Protein AF-A0A5P9EYB0-F1 (afdb_monomer)

Secondary structure (DSSP, 8-state):
----SSSSTTEEEE---TT-EEEGGGGS-HHHHT---S-TTTT-EEEEE-SSSEEEEEE-TT--S-EEEEEETTEEEEES-GGGGGGGT--BB-HHHHHHHHHHSS-TTSB-SBTT-EEE-TT-EEEEE-SEEEEE-S-----TT------PPPSS---GGGGHHHHHHHHTS--S-THHHHHHHHHHH--SSEEEEEGGGS----S--HHHHHHH-HHHHHSEETTEEHHHHHHHHHHHHHHHHHTTTT-S-HHHHHIIIIIHHHHHHHHHHHHHHTT-EEEEE---TT--------S--TTSPP-TTHHHHHHHHHHHS-HHIIIII----TT-HHHHHHHHTT-HHHHHHHHHHHHHHHHHHHHS--B-TT----

Sequence (378 aa):
MKQMAYDIPGIKPVSLAVGAELSLLDFYPAEYKNLQSTSKNEYKGIIQRSDRNCFHIRLGESFNLPLYQFLFNEQWFIGAKLPSFLAVGADRVDPHYLIELEYFGFPSDRKCLLEDVRMIFPGDEVSVTAEALIWLDDTLPEQPGLTSSLVKPLSEGETLFNLLPKVATSLFSPFDHVFFAQVFEKVETCQESVCEILRESLPKNFGFDRHRADIFNAAHKSRKVEGIDLKGYIRKIGDQLESSWEASDKVLNRNAYLAERFYHPYVLFQLSILAAEAGKEIRVIDAENGREEETADPVFTMDDNPIVNIYESFQRVFFYGNQWIARIWFFIPPMISAKIIKRQQKYSEGEQHVCIYAVTLDYLLRFYPLKVGNVTGD

Foldseek 3Di:
DDDDQDPQPQKDFDDDDAFDKDWPCVQADPLSVPPDDDDPPQQTWMWHHNDQFKIKTFAHQPNQQKKKWAADPLEIEIERDPQLCVSVVQQAFDVQQVLCCQAFVFDPFQDARTPRMGIDFHRDMDMDGGNTYMYGGPDDPPPVPVPPVPPPPPPDDPDLLVCLQVLLNLLVHFFLDSLSSVLLVQLQPDPDQEAEDEPVSQDPDGGHPPV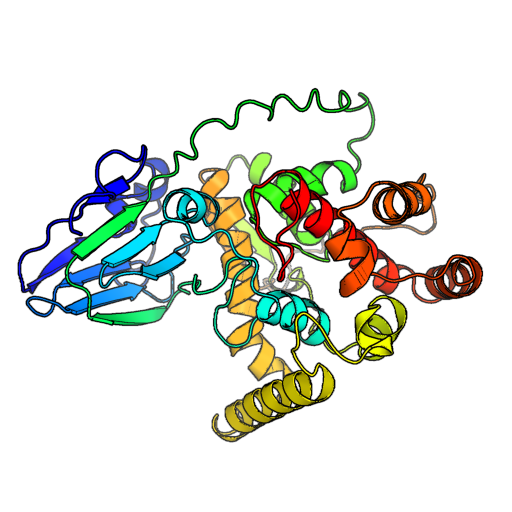LQCQWFLCVVVCDFLNDNSVVSVVVSVVVLVVVCVVPVVPDPSSVCCCVPINVRRSSSSSSSSSSVSSHHYDHDHDDPDPDDPPPDPPDDPPDDPPPPLPVLVVCCQVPFDVSCCNGGGDDDPPCVVVLVVCCVVPVSSSSSVSSSSNSVRSSPPVGSHDYHPPPDD

Structure (mmCIF, N/CA/C/O backbone):
data_AF-A0A5P9EYB0-F1
#
_entry.id   AF-A0A5P9EYB0-F1
#
loop_
_atom_site.group_PDB
_atom_site.id
_atom_site.type_symbol
_atom_site.label_atom_id
_atom_site.label_alt_id
_atom_site.label_comp_id
_atom_site.label_asym_id
_atom_site.label_entity_id
_atom_site.label_seq_id
_atom_site.pdbx_PDB_ins_code
_atom_site.Cartn_x
_atom_site.Cartn_y
_atom_site.Cartn_z
_atom_site.occupancy
_atom_site.B_iso_or_equiv
_atom_site.auth_seq_id
_atom_site.auth_comp_id
_atom_site.auth_asym_id
_atom_site.auth_atom_id
_atom_site.pdbx_PDB_model_num
ATOM 1 N N . MET A 1 1 ? -20.080 -25.329 8.536 1.00 33.03 1 MET A N 1
ATOM 2 C CA . MET A 1 1 ? -18.852 -25.113 9.328 1.00 33.03 1 MET A CA 1
ATOM 3 C C . MET A 1 1 ? -18.882 -23.680 9.842 1.00 33.03 1 MET A C 1
ATOM 5 O O . MET A 1 1 ? -18.656 -22.776 9.058 1.00 33.03 1 MET A O 1
ATOM 9 N N . LYS A 1 2 ? -19.268 -23.461 11.106 1.00 39.19 2 LYS A N 1
ATOM 10 C CA . LYS A 1 2 ? -19.278 -22.150 11.780 1.00 39.19 2 LYS A CA 1
ATOM 11 C C . LYS A 1 2 ? -18.531 -22.321 13.103 1.00 39.19 2 LYS A C 1
ATOM 13 O O . LYS A 1 2 ? -19.080 -22.966 13.982 1.00 39.19 2 LYS A O 1
ATOM 18 N N . GLN A 1 3 ? -17.299 -21.815 13.166 1.00 37.84 3 GLN A N 1
ATOM 19 C CA . GLN A 1 3 ? -16.462 -21.495 14.342 1.00 37.84 3 GLN A CA 1
ATOM 20 C C . GLN A 1 3 ? -14.996 -21.717 13.963 1.00 37.84 3 GLN A C 1
ATOM 22 O O . GLN A 1 3 ? -14.509 -22.840 14.003 1.00 37.84 3 GLN A O 1
ATOM 27 N N . MET A 1 4 ? -14.299 -20.651 13.566 1.00 38.72 4 MET A N 1
ATOM 28 C CA . MET A 1 4 ? -12.830 -20.669 13.527 1.00 38.72 4 MET A CA 1
ATOM 29 C C . MET A 1 4 ? -12.170 -19.295 13.741 1.00 38.72 4 MET A C 1
ATOM 31 O O . MET A 1 4 ? -10.952 -19.223 13.765 1.00 38.72 4 MET A O 1
ATOM 35 N N . ALA A 1 5 ? -12.934 -18.212 13.937 1.00 43.88 5 ALA A N 1
ATOM 36 C CA . ALA A 1 5 ? -12.378 -16.854 13.965 1.00 43.88 5 ALA A CA 1
ATOM 37 C C . ALA A 1 5 ? -12.121 -16.270 15.372 1.00 43.88 5 ALA A C 1
ATOM 39 O O . ALA A 1 5 ? -11.563 -15.185 15.463 1.00 43.88 5 ALA A O 1
ATOM 40 N N . TYR A 1 6 ? -12.532 -16.932 16.463 1.00 47.50 6 TYR A N 1
ATOM 41 C CA . TYR A 1 6 ? -12.550 -16.294 17.795 1.00 47.50 6 TYR A CA 1
ATOM 42 C C . TYR A 1 6 ? -11.339 -16.580 18.695 1.00 47.50 6 TYR A C 1
ATOM 44 O O . TYR A 1 6 ? -11.192 -15.893 19.698 1.00 47.50 6 TYR A O 1
ATOM 52 N N . ASP A 1 7 ? -10.459 -17.519 18.332 1.00 52.75 7 ASP A N 1
ATOM 53 C CA . ASP A 1 7 ? -9.290 -17.883 19.158 1.00 52.75 7 ASP A CA 1
ATOM 54 C C . ASP A 1 7 ? -7.953 -17.383 18.580 1.00 52.75 7 ASP A C 1
ATOM 56 O O . ASP A 1 7 ? -6.881 -17.779 19.036 1.00 52.75 7 ASP A O 1
ATOM 60 N N . ILE A 1 8 ? -7.993 -16.516 17.567 1.00 61.78 8 ILE A N 1
ATOM 61 C CA . ILE A 1 8 ? -6.788 -15.935 16.970 1.00 61.78 8 ILE A CA 1
ATOM 62 C C . ILE A 1 8 ? -6.431 -14.664 17.764 1.00 61.78 8 ILE A C 1
ATOM 64 O O . ILE A 1 8 ? -7.262 -13.751 17.843 1.00 61.78 8 ILE A O 1
ATOM 68 N N . PRO A 1 9 ? -5.227 -14.577 18.366 1.00 60.91 9 PRO A N 1
ATOM 69 C CA . PRO A 1 9 ? -4.777 -13.373 19.059 1.00 60.91 9 PRO A CA 1
ATOM 70 C C . PRO A 1 9 ? -4.896 -12.137 18.160 1.00 60.91 9 PRO A C 1
ATOM 72 O O . PRO A 1 9 ? -4.503 -12.179 16.998 1.00 60.91 9 PRO A O 1
ATOM 75 N N . GLY A 1 10 ? -5.447 -11.047 18.696 1.00 69.19 10 GLY A N 1
ATOM 76 C CA . GLY A 1 10 ? -5.602 -9.786 17.963 1.00 69.19 10 GLY A CA 1
ATOM 77 C C . GLY A 1 10 ? -6.878 -9.641 17.152 1.00 69.19 10 GLY A C 1
ATOM 78 O O . GLY A 1 10 ? -7.044 -8.634 16.476 1.00 69.19 10 GLY A O 1
ATOM 79 N N . ILE A 1 11 ? -7.800 -10.601 17.209 1.00 80.50 11 ILE A N 1
ATOM 80 C CA . ILE A 1 11 ? -9.108 -10.466 16.567 1.00 80.50 11 ILE A CA 1
ATOM 81 C C . ILE A 1 11 ? -10.141 -9.984 17.587 1.00 80.50 11 ILE A C 1
ATOM 83 O O . ILE A 1 11 ? -10.461 -10.684 18.549 1.00 80.50 11 ILE A O 1
ATOM 87 N N . LYS A 1 12 ? -10.712 -8.797 17.359 1.00 83.56 12 LYS A N 1
ATOM 88 C CA . LYS A 1 12 ? -11.765 -8.211 18.196 1.00 83.56 12 LYS A CA 1
ATOM 89 C C . LYS A 1 12 ? -13.074 -8.075 17.414 1.00 83.56 12 LYS A C 1
ATOM 91 O O . LYS A 1 12 ? -13.163 -7.245 16.510 1.00 83.56 12 LYS A O 1
ATOM 96 N N . PRO A 1 13 ? -14.135 -8.831 17.749 1.00 84.06 13 PRO A N 1
ATOM 97 C CA . PRO A 1 13 ? -15.440 -8.603 17.142 1.00 84.06 13 PRO A CA 1
ATOM 98 C C . PRO A 1 13 ? -16.006 -7.248 17.582 1.00 84.06 13 PRO A C 1
ATOM 100 O O . PRO A 1 13 ? -16.013 -6.922 18.770 1.00 84.06 13 PRO A O 1
ATOM 103 N N . VAL A 1 14 ? -16.538 -6.478 16.634 1.00 84.56 14 VAL A N 1
ATOM 104 C CA . VAL A 1 14 ? -17.161 -5.179 16.902 1.00 84.56 14 VAL A CA 1
ATOM 105 C C . VAL A 1 14 ? -18.676 -5.326 16.801 1.00 84.56 14 VAL A C 1
ATOM 107 O O . VAL A 1 14 ? -19.232 -5.616 15.742 1.00 84.56 14 VAL A O 1
ATOM 110 N N . SER A 1 15 ? -19.366 -5.126 17.923 1.00 85.38 15 SER A N 1
ATOM 111 C CA . SER A 1 15 ? -20.829 -5.185 17.980 1.00 85.38 15 SER A CA 1
ATOM 112 C C . SER A 1 15 ? -21.429 -3.786 17.872 1.00 85.38 15 SER A C 1
ATOM 114 O O . SER A 1 15 ? -21.279 -2.978 18.783 1.00 85.38 15 SER A O 1
ATOM 116 N N . LEU A 1 16 ? -22.149 -3.517 16.781 1.00 87.12 16 LEU A N 1
ATOM 117 C CA . LEU A 1 16 ? -22.883 -2.264 16.568 1.00 87.12 16 LEU A CA 1
ATOM 118 C C . LEU A 1 16 ? -24.372 -2.540 16.390 1.00 87.12 16 LEU A C 1
ATOM 120 O O . LEU A 1 16 ? -24.749 -3.434 15.635 1.00 87.12 16 LEU A O 1
ATOM 124 N N . ALA A 1 17 ? -25.232 -1.779 17.065 1.00 88.88 17 ALA A N 1
ATOM 125 C CA . ALA A 1 17 ? -26.666 -1.799 16.786 1.00 88.88 17 ALA A CA 1
ATOM 126 C C . ALA A 1 17 ? -26.960 -1.133 15.429 1.00 88.88 17 ALA A C 1
ATOM 128 O O . ALA A 1 17 ? -26.170 -0.326 14.944 1.00 88.88 17 ALA A O 1
ATOM 129 N N . VAL A 1 18 ? -28.101 -1.454 14.813 1.00 90.94 18 VAL A N 1
ATOM 130 C CA . VAL A 1 18 ? -28.545 -0.765 13.589 1.00 90.94 18 VAL A CA 1
ATOM 131 C C . VAL A 1 18 ? -28.729 0.725 13.887 1.00 90.94 18 VAL A C 1
ATOM 133 O O . VAL A 1 18 ? -29.397 1.085 14.855 1.00 90.94 18 VAL A O 1
ATOM 136 N N . GLY A 1 19 ? -28.115 1.576 13.070 1.00 88.44 19 GLY A N 1
ATOM 137 C CA . GLY A 1 19 ? -28.063 3.026 13.238 1.00 88.44 19 GLY A CA 1
ATOM 138 C C . GLY A 1 19 ? -26.941 3.533 14.152 1.00 88.44 19 GLY A C 1
ATOM 139 O O . GLY A 1 19 ? -26.746 4.743 14.217 1.00 88.44 19 GLY A O 1
ATOM 140 N N . ALA A 1 20 ? -26.195 2.656 14.836 1.00 89.94 20 ALA A N 1
ATOM 141 C CA . ALA A 1 20 ? -25.091 3.070 15.703 1.00 89.94 20 ALA A CA 1
ATOM 142 C C . ALA A 1 20 ? -23.845 3.470 14.895 1.00 89.94 20 ALA A C 1
ATOM 144 O O . ALA A 1 20 ? -23.541 2.862 13.864 1.00 89.94 20 ALA A O 1
ATOM 145 N N . GLU A 1 21 ? -23.116 4.464 15.408 1.00 91.69 21 GLU A N 1
ATOM 146 C CA . GLU A 1 21 ? -21.818 4.916 14.900 1.00 91.69 21 GLU A CA 1
ATOM 147 C C . GLU A 1 21 ? -20.705 4.608 15.912 1.00 91.69 21 GLU A C 1
ATOM 149 O O . GLU A 1 21 ? -20.927 4.639 17.124 1.00 91.69 21 GLU A O 1
ATOM 154 N N . LEU A 1 22 ? -19.502 4.355 15.403 1.00 89.38 22 LEU A N 1
ATOM 155 C CA . LEU A 1 22 ? -18.276 4.152 16.165 1.00 89.38 22 LEU A CA 1
ATOM 156 C C . LEU A 1 22 ? -17.163 5.026 15.595 1.00 89.38 22 LEU A C 1
ATOM 158 O O . LEU A 1 22 ? -16.981 5.077 14.378 1.00 89.38 22 LEU A O 1
ATOM 162 N N . SER A 1 23 ? -16.421 5.707 16.467 1.00 89.00 23 SER A N 1
ATOM 163 C CA . SER A 1 23 ? -15.272 6.516 16.062 1.00 89.00 23 SER A CA 1
ATOM 164 C C . SER A 1 23 ? -14.074 5.619 15.771 1.00 89.00 23 SER A C 1
ATOM 166 O O . SER A 1 23 ? -13.709 4.776 16.588 1.00 89.00 23 SER A O 1
ATOM 168 N N . LEU A 1 24 ? -13.416 5.831 14.632 1.00 87.44 24 LEU A N 1
ATOM 169 C CA . LEU A 1 24 ? -12.188 5.110 14.300 1.00 87.44 24 LEU A CA 1
ATOM 170 C C . LEU A 1 24 ? -11.024 5.490 15.223 1.00 87.44 24 LEU A C 1
ATOM 172 O O . LEU A 1 24 ? -10.181 4.646 15.501 1.00 87.44 24 LEU A O 1
ATOM 176 N N . LEU A 1 25 ? -11.008 6.714 15.768 1.00 82.81 25 LEU A N 1
ATOM 177 C CA . LEU A 1 25 ? -9.970 7.169 16.706 1.00 82.81 25 LEU A CA 1
ATOM 178 C C . LEU A 1 25 ? -9.954 6.378 18.022 1.00 82.81 25 LEU A C 1
ATOM 18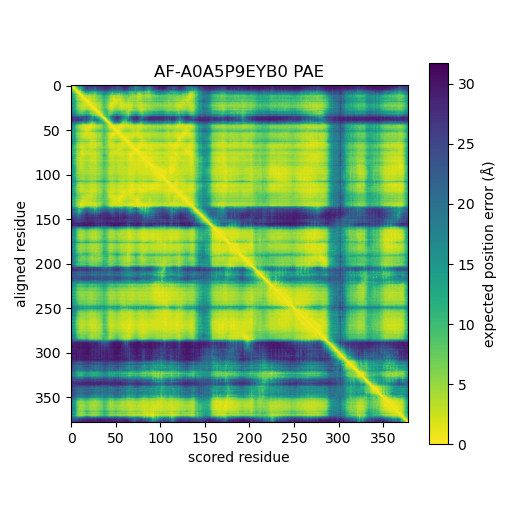0 O O . LEU A 1 25 ? -8.953 6.397 18.737 1.00 82.81 25 LEU A O 1
ATOM 184 N N . ASP A 1 26 ? -11.036 5.671 18.354 1.00 81.56 26 ASP A N 1
ATOM 185 C CA . ASP A 1 26 ? -11.090 4.858 19.570 1.00 81.56 26 ASP A CA 1
ATOM 186 C C . ASP A 1 26 ? -10.168 3.636 19.504 1.00 81.56 26 ASP A C 1
ATOM 188 O O . ASP A 1 26 ? -9.777 3.122 20.554 1.00 81.56 26 ASP A O 1
ATOM 192 N N . PHE A 1 27 ? -9.776 3.229 18.294 1.00 78.88 27 PHE A N 1
ATOM 193 C CA . PHE A 1 27 ? -8.911 2.082 18.040 1.00 78.88 27 PHE A CA 1
ATOM 194 C C . PHE A 1 27 ? -7.417 2.416 17.940 1.00 78.88 27 PHE A C 1
ATOM 196 O O . PHE A 1 27 ? -6.605 1.499 17.851 1.00 78.88 27 PHE A O 1
ATOM 203 N N . TYR A 1 28 ? -7.046 3.698 17.977 1.00 78.88 28 TYR A N 1
ATOM 204 C CA . TYR A 1 28 ? -5.650 4.139 17.899 1.00 78.88 28 TYR A CA 1
ATOM 205 C C . TYR A 1 28 ? -5.094 4.544 19.278 1.00 78.88 28 TYR A C 1
ATOM 207 O O . TYR A 1 28 ? -5.871 4.888 20.184 1.00 78.88 28 TYR A O 1
ATOM 215 N N . PRO A 1 29 ? -3.755 4.506 19.468 1.00 74.81 29 PRO A N 1
ATOM 216 C CA . PRO A 1 29 ? -3.103 4.912 20.713 1.00 74.81 29 PRO A CA 1
ATOM 217 C C . PRO A 1 29 ? -3.508 6.309 21.204 1.00 74.81 29 PRO A C 1
ATOM 219 O O . PRO A 1 29 ? -3.896 7.186 20.433 1.00 74.81 29 PRO A O 1
ATOM 222 N N . ALA A 1 30 ? -3.406 6.532 22.519 1.00 68.44 30 ALA A N 1
ATOM 223 C CA . ALA A 1 30 ? -3.871 7.765 23.164 1.00 68.44 30 ALA A CA 1
ATOM 224 C C . ALA A 1 30 ? -3.171 9.037 22.650 1.00 68.44 30 ALA A C 1
ATOM 226 O O . ALA A 1 30 ? -3.783 10.102 22.643 1.00 68.44 30 ALA A O 1
ATOM 227 N N . GLU A 1 31 ? -1.926 8.931 22.189 1.00 68.69 31 GLU A N 1
ATOM 228 C CA . GLU A 1 31 ? -1.176 10.042 21.587 1.00 68.69 31 GLU A CA 1
ATOM 229 C C . GLU A 1 31 ? -1.860 10.611 20.333 1.00 68.69 31 GLU A C 1
ATOM 231 O O . GLU A 1 31 ? -1.919 11.830 20.175 1.00 68.69 31 GLU A O 1
ATOM 236 N N . TYR A 1 32 ? -2.531 9.770 19.538 1.00 69.88 32 TYR A N 1
ATOM 237 C CA . TYR A 1 32 ? -3.322 10.200 18.379 1.00 69.88 32 TYR A CA 1
ATOM 238 C C . TYR A 1 32 ? -4.646 10.864 18.761 1.00 69.88 32 TYR A C 1
ATOM 240 O O . TYR A 1 32 ? -5.194 11.657 17.996 1.00 69.88 32 TYR A O 1
ATOM 248 N N . LYS A 1 33 ? -5.165 10.597 19.967 1.00 62.53 33 LYS A N 1
ATOM 249 C CA . LYS A 1 33 ? -6.403 11.228 20.458 1.00 62.53 33 LYS A CA 1
ATOM 250 C C . LYS A 1 33 ? -6.207 12.717 20.759 1.00 62.53 33 LYS A C 1
ATOM 252 O O . LYS A 1 33 ? -7.184 13.464 20.773 1.00 62.53 33 LYS A O 1
ATOM 257 N N . ASN A 1 34 ? -4.956 13.140 20.958 1.00 56.78 34 ASN A N 1
ATOM 258 C CA . ASN A 1 34 ? -4.579 14.517 21.269 1.00 56.78 34 ASN A CA 1
ATOM 259 C C . ASN A 1 34 ? -4.288 15.381 20.030 1.00 56.78 34 ASN A C 1
ATOM 261 O O . ASN A 1 34 ? -4.082 16.580 20.192 1.00 56.78 34 ASN A O 1
ATOM 265 N N . LEU A 1 35 ? -4.334 14.832 18.807 1.00 58.97 35 LEU A N 1
ATOM 266 C CA . LEU A 1 35 ? -4.114 15.566 17.542 1.00 58.97 35 LEU A CA 1
ATOM 267 C C . LEU A 1 35 ? -5.218 16.599 17.204 1.00 58.97 35 LEU A C 1
ATOM 269 O O . LEU A 1 35 ? -5.353 17.059 16.074 1.00 58.97 35 LEU A O 1
ATOM 273 N N . GLN A 1 36 ? -6.039 17.003 18.176 1.00 50.28 36 GLN A N 1
ATOM 274 C CA . GLN A 1 36 ? -7.137 17.941 17.964 1.00 50.28 36 GLN A CA 1
ATOM 275 C C . GLN A 1 36 ? -6.671 19.401 18.001 1.00 50.28 36 GLN A C 1
ATOM 277 O O . GLN A 1 36 ? -6.574 19.987 19.079 1.00 50.28 36 GLN A O 1
ATOM 282 N N . SER A 1 37 ? -6.524 20.039 16.835 1.00 44.66 37 SER A N 1
ATOM 283 C CA . SER A 1 37 ? -6.765 21.491 16.705 1.00 44.66 37 SER A CA 1
ATOM 284 C C . SER A 1 37 ? -7.040 22.004 15.279 1.00 44.66 37 SER A C 1
ATOM 286 O O . SER A 1 37 ? -6.766 23.161 14.982 1.00 44.66 37 SER A O 1
ATOM 288 N N . THR A 1 38 ? -7.659 21.218 14.397 1.00 41.94 38 THR A N 1
ATOM 289 C CA . THR A 1 38 ? -8.238 21.741 13.138 1.00 41.94 38 THR A CA 1
ATOM 290 C C . THR A 1 38 ? -9.636 21.152 12.888 1.00 41.94 38 THR A C 1
ATOM 292 O O . THR A 1 38 ? -10.014 20.153 13.494 1.00 41.94 38 THR A O 1
ATOM 295 N N . SER A 1 39 ? -10.475 21.882 12.148 1.00 41.09 39 SER A N 1
ATOM 296 C CA . SER A 1 39 ? -11.947 21.794 12.029 1.00 41.09 39 SER A CA 1
ATOM 297 C C . SER A 1 39 ? -12.593 20.416 12.280 1.00 41.09 39 SER A C 1
ATOM 299 O O . SER A 1 39 ? -12.410 19.455 11.541 1.00 41.09 39 SER A O 1
ATOM 301 N N . LYS A 1 40 ? -13.479 20.367 13.288 1.00 49.00 40 LYS A N 1
ATOM 302 C CA . LYS A 1 40 ? -14.151 19.189 13.887 1.00 49.00 40 LYS A CA 1
ATOM 303 C C . LYS A 1 40 ? -14.938 18.226 12.967 1.00 49.00 40 LYS A C 1
ATOM 305 O O . LYS A 1 40 ? -15.477 17.254 13.490 1.00 49.00 40 LYS A O 1
ATOM 310 N N . ASN A 1 41 ? -15.011 18.437 11.653 1.00 50.66 41 ASN A N 1
ATOM 311 C CA . ASN A 1 41 ? -15.722 17.531 10.735 1.00 50.66 41 ASN A CA 1
ATOM 312 C C . ASN A 1 41 ? -14.805 16.815 9.729 1.00 50.66 41 ASN A C 1
ATOM 314 O O . ASN A 1 41 ? -15.139 15.710 9.313 1.00 50.66 41 ASN A O 1
ATOM 318 N N . GLU A 1 42 ? -13.651 17.385 9.377 1.00 55.22 42 GLU A N 1
ATOM 319 C CA . GLU A 1 42 ? -12.789 16.869 8.296 1.00 55.22 42 GLU A CA 1
ATOM 320 C C . GLU A 1 42 ? -11.825 15.772 8.773 1.00 55.22 42 GLU A C 1
ATOM 322 O O . GLU A 1 42 ? -11.380 14.950 7.980 1.00 55.22 42 GLU A O 1
ATOM 327 N N . TYR A 1 43 ? -11.574 15.686 10.082 1.00 61.78 43 TYR A N 1
ATOM 328 C CA . TYR A 1 43 ? -10.779 14.623 10.714 1.00 61.78 43 TYR A CA 1
ATOM 329 C C . TYR A 1 43 ? -11.618 13.434 11.219 1.00 61.78 43 TYR A C 1
ATOM 331 O O . TYR A 1 43 ? -11.109 12.545 11.906 1.00 61.78 43 TYR A O 1
ATOM 339 N N . LYS A 1 44 ? -12.930 13.416 10.947 1.00 77.25 44 LYS A N 1
ATOM 340 C CA . LYS A 1 44 ? -13.829 12.391 11.489 1.00 77.25 44 LYS A CA 1
ATOM 341 C C . LYS A 1 44 ? -13.725 11.109 10.657 1.00 77.25 44 LYS A C 1
ATOM 343 O O . LYS A 1 44 ? -14.128 11.088 9.501 1.00 77.25 44 LYS A O 1
ATOM 348 N N . GLY A 1 45 ? -13.238 10.029 11.262 1.00 86.44 45 GLY A N 1
ATOM 349 C CA . GLY A 1 45 ? -13.379 8.671 10.736 1.00 86.44 45 GLY A CA 1
ATOM 350 C C . GLY A 1 45 ? -14.455 7.919 11.517 1.00 86.44 45 GLY A C 1
ATOM 351 O O . GLY A 1 45 ? -14.346 7.812 12.740 1.00 86.44 45 GLY A O 1
ATOM 352 N N . ILE A 1 46 ? -15.490 7.411 10.846 1.00 92.00 46 ILE A N 1
ATOM 353 C CA . ILE A 1 46 ? -16.565 6.643 11.494 1.00 92.00 46 ILE A CA 1
ATOM 354 C C . ILE A 1 46 ? -16.873 5.332 10.794 1.00 92.00 46 ILE A C 1
ATOM 356 O O . ILE A 1 46 ? -16.820 5.241 9.569 1.00 92.00 46 ILE A O 1
ATOM 360 N N . ILE A 1 47 ? -17.299 4.358 11.597 1.00 92.06 47 ILE A N 1
ATOM 361 C CA . ILE A 1 47 ? -17.990 3.157 11.142 1.00 92.06 47 ILE A CA 1
ATOM 362 C C . ILE A 1 47 ? -19.451 3.247 11.576 1.00 92.06 47 ILE A C 1
ATOM 364 O O . ILE A 1 47 ? -19.734 3.492 12.746 1.00 92.06 47 ILE A O 1
ATOM 368 N N . GLN A 1 48 ? -20.383 3.018 10.659 1.00 93.50 48 GLN A N 1
ATOM 369 C CA . GLN A 1 48 ? -21.815 2.984 10.934 1.00 93.50 48 GLN A CA 1
ATOM 370 C C . GLN A 1 48 ? -22.420 1.670 10.451 1.00 93.50 48 GLN A C 1
ATOM 372 O O . GLN A 1 48 ? -22.111 1.209 9.357 1.00 93.50 48 GLN A O 1
ATOM 377 N N . ARG A 1 49 ? -23.339 1.092 11.225 1.00 93.88 49 ARG A N 1
ATOM 378 C CA . ARG A 1 49 ? -24.168 -0.030 10.767 1.00 93.88 49 ARG A CA 1
ATOM 379 C C . ARG A 1 49 ? -25.504 0.505 10.255 1.00 93.88 49 ARG A C 1
ATOM 381 O O . ARG A 1 49 ? -26.310 0.971 11.057 1.00 93.88 49 ARG A O 1
ATOM 388 N N . SER A 1 50 ? -25.744 0.476 8.946 1.00 91.25 50 SER A N 1
ATOM 389 C CA . SER A 1 50 ? -26.975 1.030 8.354 1.00 91.25 50 SER A CA 1
ATOM 390 C C . SER A 1 50 ? -28.163 0.080 8.481 1.00 91.25 50 SER A C 1
ATOM 392 O O . SER A 1 50 ? -29.279 0.525 8.741 1.00 91.25 50 SER A O 1
ATOM 394 N N . ASP A 1 51 ? -27.923 -1.227 8.371 1.00 92.00 51 ASP A N 1
ATOM 395 C CA . ASP A 1 51 ? -28.935 -2.266 8.543 1.00 92.00 51 ASP A CA 1
ATOM 396 C C . ASP A 1 51 ? -28.364 -3.530 9.220 1.00 92.00 51 ASP A C 1
ATOM 398 O O . ASP A 1 51 ? -27.310 -3.509 9.857 1.00 92.00 51 ASP A O 1
ATOM 402 N N . ARG A 1 52 ? -29.084 -4.656 9.158 1.00 88.56 52 ARG A N 1
ATOM 403 C CA . ARG A 1 52 ? -28.630 -5.900 9.794 1.00 88.56 52 ARG A CA 1
ATOM 404 C C . ARG A 1 52 ? -27.330 -6.437 9.204 1.00 88.56 52 ARG A C 1
ATOM 406 O O . ARG A 1 52 ? -26.583 -7.040 9.956 1.00 88.56 52 ARG A O 1
ATOM 413 N N . ASN A 1 53 ? -27.042 -6.217 7.935 1.00 90.75 53 ASN A N 1
ATOM 414 C CA . ASN A 1 53 ? -25.895 -6.811 7.264 1.00 90.75 53 ASN A CA 1
ATOM 415 C C . ASN A 1 53 ? -25.062 -5.772 6.510 1.00 90.75 53 ASN A C 1
ATOM 417 O O . ASN A 1 53 ? -24.239 -6.160 5.700 1.00 90.75 53 ASN A O 1
ATOM 421 N N . CYS A 1 54 ? -25.275 -4.474 6.702 1.00 94.62 54 CYS A N 1
ATOM 422 C CA . CYS A 1 54 ? -24.554 -3.443 5.971 1.00 94.62 54 CYS A CA 1
ATOM 423 C C . CYS A 1 54 ? -23.823 -2.501 6.922 1.00 94.62 54 CYS A C 1
ATOM 425 O O . CYS A 1 54 ? -24.404 -1.941 7.862 1.00 94.62 54 CYS A O 1
ATOM 427 N N . PHE A 1 55 ? -22.534 -2.325 6.651 1.00 95.12 55 PHE A N 1
ATOM 428 C CA . PHE A 1 55 ? -21.676 -1.390 7.353 1.00 95.12 55 PHE A CA 1
ATOM 429 C C . PHE A 1 55 ? -21.109 -0.356 6.382 1.00 95.12 55 PHE A C 1
ATOM 431 O O . PHE A 1 55 ? -20.885 -0.633 5.205 1.00 95.12 55 PHE A O 1
ATOM 438 N N . HIS A 1 56 ? -20.880 0.844 6.903 1.00 94.94 56 HIS A N 1
ATOM 439 C CA . HIS A 1 56 ? -20.328 1.981 6.187 1.00 94.94 56 HIS A CA 1
ATOM 440 C C . HIS A 1 56 ? -19.109 2.504 6.938 1.00 94.94 56 HIS A C 1
ATOM 442 O O . HIS A 1 56 ? -19.213 2.779 8.131 1.00 94.94 56 HIS A O 1
ATOM 448 N N . ILE A 1 57 ? -17.985 2.685 6.251 1.00 94.06 57 ILE A N 1
ATOM 449 C CA . ILE A 1 57 ? -16.869 3.514 6.713 1.00 94.06 57 ILE A CA 1
ATOM 450 C C . ILE A 1 57 ? -16.964 4.848 5.990 1.00 94.06 57 ILE A C 1
ATOM 452 O O . ILE A 1 57 ? -17.103 4.872 4.770 1.00 94.06 57 ILE A O 1
ATOM 456 N N . ARG A 1 58 ? -16.861 5.946 6.736 1.00 93.56 58 ARG A N 1
ATOM 457 C CA . ARG A 1 58 ? -16.710 7.297 6.188 1.00 93.56 58 ARG A CA 1
ATOM 458 C C . ARG A 1 58 ? -15.468 7.927 6.799 1.00 93.56 58 ARG A C 1
ATOM 460 O O . ARG A 1 58 ? -15.421 8.105 8.019 1.00 93.56 58 ARG A O 1
ATOM 467 N N . LEU A 1 59 ? -14.478 8.230 5.966 1.00 91.38 59 LEU A N 1
ATOM 468 C CA . LEU A 1 59 ? -13.273 8.954 6.357 1.00 91.38 59 LEU A CA 1
ATOM 469 C C . LEU A 1 59 ? -13.393 10.404 5.903 1.00 91.38 59 LEU A C 1
ATOM 471 O O . LEU A 1 59 ? -13.671 10.671 4.739 1.00 91.38 59 LEU A O 1
ATOM 475 N N . GLY A 1 60 ? -13.179 11.346 6.814 1.00 87.31 60 GLY A N 1
ATOM 476 C CA . GLY A 1 60 ? -13.042 12.750 6.447 1.00 87.31 60 GLY A CA 1
ATOM 477 C C . GLY A 1 60 ? -11.790 12.994 5.595 1.00 87.31 60 GLY A C 1
ATOM 478 O O . GLY A 1 60 ? -10.850 12.196 5.605 1.00 87.31 60 GLY A O 1
ATOM 479 N N . GLU A 1 61 ? -11.778 14.092 4.841 1.00 84.94 61 GLU A N 1
ATOM 480 C CA . GLU A 1 61 ? -10.696 14.432 3.902 1.00 84.94 61 GLU A CA 1
ATOM 481 C C . GLU A 1 61 ? -9.337 14.647 4.584 1.00 84.94 61 GLU A C 1
ATOM 483 O O . GLU A 1 61 ? -8.297 14.472 3.957 1.00 84.94 61 GLU A O 1
ATOM 488 N N . SER A 1 62 ? -9.329 14.986 5.875 1.00 80.38 62 SER A N 1
ATOM 489 C CA . SER A 1 62 ? -8.109 15.185 6.663 1.00 80.38 62 SER A CA 1
ATOM 490 C C . SER A 1 62 ? -7.741 13.978 7.530 1.00 80.38 62 SER A C 1
ATOM 492 O O . SER A 1 62 ? -6.777 14.050 8.285 1.00 80.38 62 SER A O 1
ATOM 494 N N . PHE A 1 63 ? -8.491 12.872 7.465 1.00 83.12 63 PHE A N 1
ATOM 495 C CA . PHE A 1 63 ? -8.195 11.678 8.257 1.00 83.12 63 PHE A CA 1
ATOM 496 C C . PHE A 1 63 ? -6.866 11.056 7.816 1.00 83.12 63 PHE A C 1
ATOM 498 O O . PHE A 1 63 ? -6.778 10.510 6.728 1.00 83.12 63 PHE A O 1
ATOM 505 N N . ASN A 1 64 ? -5.837 11.103 8.657 1.00 81.75 64 ASN A N 1
ATOM 506 C CA . ASN A 1 64 ? -4.458 10.791 8.266 1.00 81.75 64 ASN A CA 1
ATOM 507 C C . ASN A 1 64 ? -3.906 9.483 8.858 1.00 81.75 64 ASN A C 1
ATOM 509 O O . ASN A 1 64 ? -2.693 9.277 8.829 1.00 81.75 64 ASN A O 1
ATOM 513 N N . LEU A 1 65 ? -4.760 8.614 9.404 1.00 88.38 65 LEU A N 1
ATOM 514 C CA . LEU A 1 65 ? -4.348 7.326 9.965 1.00 88.38 65 LEU A CA 1
ATOM 515 C C . LEU A 1 65 ? -4.564 6.202 8.942 1.00 88.38 65 LEU A C 1
ATOM 517 O O . LEU A 1 65 ? -5.595 6.191 8.262 1.00 88.38 65 LEU A O 1
ATOM 521 N N . PRO A 1 66 ? -3.620 5.256 8.806 1.00 92.19 66 PRO A N 1
ATOM 522 C CA . PRO A 1 66 ? -3.714 4.208 7.798 1.00 92.19 66 PRO A CA 1
ATOM 523 C C . PRO A 1 66 ? -4.835 3.228 8.140 1.00 92.19 66 PRO A C 1
ATOM 525 O O . PRO A 1 66 ? -4.903 2.719 9.252 1.00 92.19 66 PRO A O 1
ATOM 528 N N . LEU A 1 67 ? -5.699 2.920 7.175 1.00 94.31 67 LEU A N 1
ATOM 529 C CA . LEU A 1 67 ? -6.781 1.958 7.355 1.00 94.31 67 LEU A CA 1
ATOM 530 C C . LEU A 1 67 ? -6.865 1.017 6.158 1.00 94.31 67 LEU A C 1
ATOM 532 O O . LEU A 1 67 ? -6.824 1.442 5.003 1.00 94.31 67 LEU A O 1
ATOM 536 N N . TYR A 1 68 ? -7.025 -0.267 6.452 1.00 95.88 68 TYR A N 1
ATOM 537 C CA . TYR A 1 68 ? -7.192 -1.320 5.465 1.00 95.88 68 TYR A CA 1
ATOM 538 C C . TYR A 1 68 ? -8.487 -2.079 5.706 1.00 95.88 68 TYR A C 1
ATOM 540 O O . TYR A 1 68 ? -8.991 -2.140 6.831 1.00 95.88 68 TYR A O 1
ATOM 548 N N . GLN A 1 69 ? -8.988 -2.707 4.649 1.00 95.75 69 GLN A N 1
ATOM 549 C CA . GLN A 1 69 ? -10.145 -3.584 4.719 1.00 95.75 69 GLN A CA 1
ATOM 550 C C . GLN A 1 69 ? -9.970 -4.876 3.934 1.00 95.75 69 GLN A C 1
ATOM 552 O O . GLN A 1 69 ? -9.280 -4.907 2.916 1.00 95.75 69 GLN A O 1
ATOM 557 N N . PHE A 1 70 ? -10.683 -5.907 4.376 1.00 96.12 70 PHE A N 1
ATOM 558 C CA . PHE A 1 70 ? -10.752 -7.212 3.732 1.00 96.12 70 PHE A CA 1
ATOM 559 C C . PHE A 1 70 ? -12.128 -7.839 3.982 1.00 96.12 70 PHE A C 1
ATOM 561 O O . PHE A 1 70 ? -12.617 -7.839 5.112 1.00 96.12 70 PHE A O 1
ATOM 568 N N . LEU A 1 71 ? -12.773 -8.355 2.936 1.00 95.00 71 LEU A N 1
ATOM 569 C CA . LEU A 1 71 ? -14.048 -9.067 3.044 1.00 95.00 71 LEU A CA 1
ATOM 570 C C . LEU A 1 71 ? -13.808 -10.553 2.798 1.00 95.00 71 LEU A C 1
ATOM 572 O O . LEU A 1 71 ? -13.420 -10.945 1.701 1.00 95.00 71 LEU A O 1
ATOM 576 N N . PHE A 1 72 ? -14.095 -11.384 3.795 1.00 93.25 72 PHE A N 1
ATOM 577 C CA . PHE A 1 72 ? -13.921 -12.827 3.682 1.00 93.25 72 PHE A CA 1
ATOM 578 C C . PHE A 1 72 ? -15.006 -13.567 4.452 1.00 93.25 72 PHE A C 1
ATOM 580 O O . PHE A 1 72 ? -15.297 -13.230 5.596 1.00 93.25 72 PHE A O 1
ATOM 587 N N . ASN A 1 73 ? -15.618 -14.576 3.824 1.00 91.06 73 ASN A N 1
ATOM 588 C CA . ASN A 1 73 ? -16.713 -15.360 4.407 1.00 91.06 73 ASN A CA 1
ATOM 589 C C . ASN A 1 73 ? -17.820 -14.494 5.038 1.00 91.06 73 ASN A C 1
ATOM 591 O O . ASN A 1 73 ? -18.246 -14.757 6.159 1.00 91.06 73 ASN A O 1
ATOM 595 N N . GLU A 1 74 ? -18.256 -13.449 4.325 1.00 92.56 74 GLU A N 1
ATOM 596 C CA . GLU A 1 74 ? -19.290 -12.503 4.785 1.00 92.56 74 GLU A CA 1
ATOM 597 C C . GLU A 1 74 ? -18.910 -11.730 6.064 1.00 92.56 74 GLU A C 1
ATOM 599 O O . GLU A 1 74 ? -19.766 -11.127 6.707 1.00 92.56 74 GLU A O 1
ATOM 604 N N . GLN A 1 75 ? -17.631 -11.712 6.439 1.00 93.38 75 GLN A N 1
ATOM 605 C CA . GLN A 1 75 ? -17.101 -10.933 7.553 1.00 93.38 75 GLN A CA 1
ATOM 606 C C . GLN A 1 75 ? -16.224 -9.808 7.023 1.00 93.38 75 GLN A C 1
ATOM 608 O O . GLN A 1 75 ? -15.360 -10.023 6.169 1.00 93.38 75 GLN A O 1
ATOM 613 N N . TRP A 1 76 ? -16.448 -8.605 7.543 1.00 94.44 76 TRP A N 1
ATOM 614 C CA . TRP A 1 76 ? -15.655 -7.441 7.194 1.00 94.44 76 TRP A CA 1
ATOM 615 C C . TRP A 1 76 ? -14.565 -7.220 8.233 1.00 94.44 76 TRP A C 1
ATOM 617 O O . TRP A 1 76 ? -14.852 -6.916 9.392 1.00 94.44 76 TRP A O 1
ATOM 627 N N . PHE A 1 77 ? -13.319 -7.390 7.809 1.00 94.81 77 PHE A N 1
ATOM 628 C CA . PHE A 1 77 ? -12.132 -7.168 8.617 1.00 94.81 77 PHE A CA 1
ATOM 629 C C . PHE A 1 77 ? -11.574 -5.780 8.334 1.00 94.81 77 PHE A C 1
ATOM 631 O O . PHE A 1 77 ? -11.394 -5.405 7.174 1.00 94.81 77 PHE A O 1
ATOM 638 N N . ILE A 1 78 ? -11.277 -5.040 9.397 1.00 94.81 78 ILE A N 1
ATOM 639 C CA . ILE A 1 78 ? -10.655 -3.718 9.344 1.00 94.81 78 ILE A CA 1
ATOM 640 C C . ILE A 1 78 ? -9.434 -3.727 10.259 1.00 94.81 78 ILE A C 1
ATOM 642 O O . ILE A 1 78 ? -9.490 -4.295 11.347 1.00 94.81 78 ILE A O 1
ATOM 646 N N . GLY A 1 79 ? -8.352 -3.075 9.847 1.00 92.50 79 GLY A N 1
ATOM 647 C CA . GLY A 1 79 ? -7.158 -2.927 10.673 1.00 92.50 79 GLY A CA 1
ATOM 648 C C . GLY A 1 79 ? -6.286 -1.763 10.222 1.00 92.50 79 GLY A C 1
ATOM 649 O O . GLY A 1 79 ? -6.375 -1.317 9.076 1.00 92.50 79 GLY A O 1
ATOM 650 N N . ALA A 1 80 ? -5.439 -1.282 11.131 1.00 90.12 80 ALA A N 1
ATOM 651 C CA . ALA A 1 80 ? -4.498 -0.192 10.863 1.00 90.12 80 ALA A CA 1
ATOM 652 C C . ALA A 1 80 ? -3.189 -0.679 10.216 1.00 90.12 80 ALA A C 1
ATOM 654 O O . ALA A 1 80 ? -2.528 0.059 9.487 1.00 90.12 80 ALA A O 1
ATOM 655 N N . LYS A 1 81 ? -2.823 -1.944 10.459 1.00 89.69 81 LYS A N 1
ATOM 656 C CA . LYS A 1 81 ? -1.580 -2.560 9.987 1.00 89.69 81 LYS A CA 1
ATOM 657 C C . LYS A 1 81 ? -1.870 -3.678 9.000 1.00 89.69 81 LYS A C 1
ATOM 659 O O . LYS A 1 81 ? -2.543 -4.654 9.325 1.00 89.69 81 LYS A O 1
ATOM 664 N N . LEU A 1 82 ? -1.305 -3.559 7.801 1.00 91.56 82 LEU A N 1
ATOM 665 C CA . LEU A 1 82 ? -1.449 -4.565 6.751 1.00 91.56 82 LEU A CA 1
ATOM 666 C C . LEU A 1 82 ? -0.980 -5.977 7.179 1.00 91.56 82 LEU A C 1
ATOM 668 O O . LEU A 1 82 ? -1.700 -6.933 6.888 1.00 91.56 82 LEU A O 1
ATOM 672 N N . PRO A 1 83 ? 0.128 -6.150 7.937 1.00 89.38 83 PRO A N 1
ATOM 673 C CA . PRO A 1 83 ? 0.532 -7.471 8.418 1.00 89.38 83 PRO A CA 1
ATOM 674 C C . PRO A 1 83 ? -0.510 -8.185 9.296 1.00 89.38 83 PRO A C 1
ATOM 676 O O . PRO A 1 83 ? -0.544 -9.413 9.308 1.00 89.38 83 PRO A O 1
ATOM 679 N N . SER A 1 84 ? -1.389 -7.467 10.008 1.00 88.69 84 SER A N 1
ATOM 680 C CA . SER A 1 84 ? -2.409 -8.094 10.866 1.00 88.69 84 SER A CA 1
ATOM 681 C C . SER A 1 84 ? -3.402 -8.956 10.077 1.00 88.69 84 SER A C 1
ATOM 683 O O . SER A 1 84 ? -3.981 -9.897 10.618 1.00 88.69 84 SER A O 1
ATOM 685 N N . PHE A 1 85 ? -3.561 -8.702 8.776 1.00 91.75 85 PHE A N 1
ATOM 686 C CA . PHE A 1 85 ? -4.450 -9.472 7.904 1.00 91.75 85 PHE A CA 1
ATOM 687 C C . PHE A 1 85 ? -3.918 -10.884 7.593 1.00 91.75 85 PHE A C 1
ATOM 689 O O . PHE A 1 85 ? -4.699 -11.775 7.249 1.00 91.75 85 PHE A O 1
ATOM 696 N N . LEU A 1 86 ? -2.622 -11.143 7.817 1.00 88.12 86 LEU A N 1
ATOM 697 C CA . LEU A 1 86 ? -2.049 -12.490 7.719 1.00 88.12 86 LEU A CA 1
ATOM 698 C C . LEU A 1 86 ? -2.715 -13.457 8.710 1.00 88.12 86 LEU A C 1
ATOM 700 O O . LEU A 1 86 ? -2.909 -14.631 8.399 1.00 88.12 86 LEU A O 1
ATOM 704 N N . ALA A 1 87 ? -3.123 -12.960 9.883 1.00 84.12 87 ALA A N 1
ATOM 705 C CA . ALA A 1 87 ? -3.776 -13.759 10.918 1.00 84.12 87 ALA A CA 1
ATOM 706 C C . ALA A 1 87 ? -5.149 -14.302 10.478 1.00 84.12 87 ALA A C 1
ATOM 708 O O . ALA A 1 87 ? -5.597 -15.322 10.995 1.00 84.12 87 ALA A O 1
ATOM 709 N N . VAL A 1 88 ? -5.796 -13.661 9.497 1.00 87.38 88 VAL A N 1
ATOM 710 C CA . VAL A 1 88 ? -7.092 -14.082 8.934 1.00 87.38 88 VAL A CA 1
ATOM 711 C C . VAL A 1 88 ? -6.964 -14.752 7.565 1.00 87.38 88 VAL A C 1
ATOM 713 O O . VAL A 1 88 ? -7.961 -14.962 6.877 1.00 87.38 88 VAL A O 1
ATOM 716 N N . GLY A 1 89 ? -5.742 -15.129 7.180 1.00 86.88 89 GLY A N 1
ATOM 717 C CA . GLY A 1 89 ? -5.469 -15.884 5.960 1.00 86.88 89 GLY A CA 1
ATOM 718 C C . GLY A 1 89 ? -5.360 -15.041 4.690 1.00 86.88 89 GLY A C 1
ATOM 719 O O . GLY A 1 89 ? -5.270 -15.617 3.607 1.00 86.88 89 GLY A O 1
ATOM 720 N N . ALA A 1 90 ? -5.328 -13.710 4.793 1.00 91.44 90 ALA A N 1
ATOM 721 C CA . ALA A 1 90 ? -4.981 -12.843 3.670 1.00 91.44 90 ALA A CA 1
ATOM 722 C C . ALA A 1 90 ? -3.455 -12.820 3.497 1.00 91.44 90 ALA A C 1
ATOM 724 O O . ALA A 1 90 ? -2.796 -11.841 3.817 1.00 91.44 90 ALA A O 1
ATOM 725 N N . ASP A 1 91 ? -2.877 -13.936 3.060 1.00 89.69 91 ASP A N 1
ATOM 726 C CA . ASP A 1 91 ? -1.425 -14.128 2.959 1.00 89.69 91 ASP A CA 1
ATOM 727 C C . ASP A 1 91 ? -0.910 -14.181 1.517 1.00 89.69 91 ASP A C 1
ATOM 729 O O . ASP A 1 91 ? 0.280 -14.382 1.288 1.00 89.69 91 ASP A O 1
ATOM 733 N N . ARG A 1 92 ? -1.788 -13.985 0.532 1.00 91.19 92 ARG A N 1
ATOM 734 C CA . ARG A 1 92 ? -1.425 -13.975 -0.885 1.00 91.19 92 ARG A CA 1
ATOM 735 C C . ARG A 1 92 ? -0.953 -12.603 -1.322 1.00 91.19 92 ARG A C 1
ATOM 737 O O . ARG A 1 92 ? -1.590 -11.603 -1.016 1.00 91.19 92 ARG A O 1
ATOM 744 N N . VAL A 1 93 ? 0.134 -12.567 -2.078 1.00 90.62 93 VAL A N 1
ATOM 745 C CA . VAL A 1 93 ? 0.628 -11.337 -2.703 1.00 90.62 93 VAL A CA 1
ATOM 746 C C . VAL A 1 93 ? -0.201 -11.010 -3.938 1.00 90.62 93 VAL A C 1
ATOM 748 O O . VAL A 1 93 ? -0.390 -11.885 -4.780 1.00 90.62 93 VAL A O 1
ATOM 751 N N . ASP A 1 94 ? -0.631 -9.756 -4.083 1.00 92.00 94 ASP A N 1
ATOM 752 C CA . ASP A 1 94 ? -1.337 -9.284 -5.277 1.00 92.00 94 ASP A CA 1
ATOM 753 C C . ASP A 1 94 ? -0.336 -8.989 -6.417 1.00 92.00 94 ASP A C 1
ATOM 755 O O . ASP A 1 94 ? 0.384 -7.982 -6.378 1.00 92.00 94 ASP A O 1
ATOM 759 N N . PRO A 1 95 ? -0.265 -9.819 -7.476 1.00 87.56 95 PRO A N 1
ATOM 760 C CA . PRO A 1 95 ? 0.619 -9.546 -8.605 1.00 87.56 95 PRO A C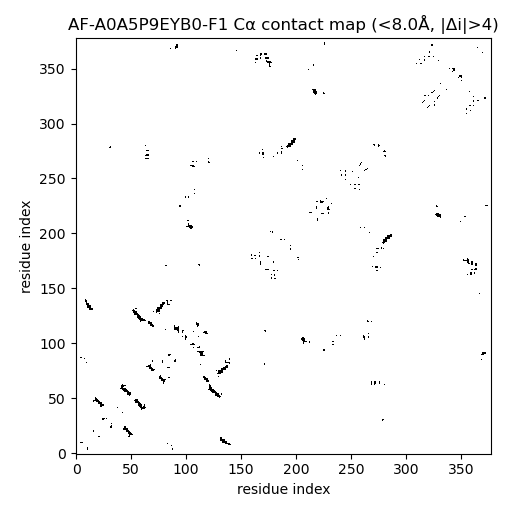A 1
ATOM 761 C C . PRO A 1 95 ? 0.207 -8.284 -9.376 1.00 87.56 95 PRO A C 1
ATOM 763 O O . PRO A 1 95 ? 1.064 -7.639 -9.976 1.00 87.56 95 PRO A O 1
ATOM 766 N N . HIS A 1 96 ? -1.072 -7.894 -9.366 1.00 90.75 96 HIS A N 1
ATOM 767 C CA . HIS A 1 96 ? -1.528 -6.682 -10.047 1.00 90.75 96 HIS A CA 1
ATOM 768 C C . HIS A 1 96 ? -1.005 -5.428 -9.357 1.00 90.75 96 HIS A C 1
ATOM 770 O O . HIS A 1 96 ? -0.604 -4.488 -10.038 1.00 90.75 96 HIS A O 1
ATOM 776 N N . TYR A 1 97 ? -0.963 -5.432 -8.023 1.00 91.19 97 TYR A N 1
ATOM 777 C CA . TYR A 1 97 ? -0.357 -4.357 -7.244 1.00 91.19 97 TYR A CA 1
ATOM 778 C C . TYR A 1 97 ? 1.101 -4.136 -7.646 1.00 91.19 97 TYR A C 1
ATOM 780 O O . TYR A 1 97 ? 1.490 -3.023 -7.995 1.00 91.19 97 TYR A O 1
ATOM 788 N N . LEU A 1 98 ? 1.891 -5.211 -7.670 1.00 85.94 98 LEU A N 1
ATOM 789 C CA . LEU A 1 98 ? 3.302 -5.135 -8.033 1.00 85.94 98 LEU A CA 1
ATOM 790 C C . LEU A 1 98 ? 3.494 -4.670 -9.490 1.00 85.94 98 LEU A C 1
ATOM 792 O O . LEU A 1 98 ? 4.355 -3.824 -9.738 1.00 85.94 98 LEU A O 1
ATOM 796 N N . ILE A 1 99 ? 2.682 -5.164 -10.446 1.00 83.19 99 ILE A N 1
ATOM 797 C CA . ILE A 1 99 ? 2.718 -4.696 -11.850 1.00 83.19 99 ILE A CA 1
ATOM 798 C C . ILE A 1 99 ? 2.441 -3.191 -11.887 1.00 83.19 99 ILE A C 1
ATOM 800 O O . ILE A 1 99 ? 3.139 -2.436 -12.556 1.00 83.19 99 ILE A O 1
ATOM 804 N N . GLU A 1 100 ? 1.410 -2.731 -11.187 1.00 85.56 100 GLU A N 1
ATOM 805 C CA . GLU A 1 100 ? 1.009 -1.329 -11.241 1.00 85.56 100 GLU A CA 1
ATOM 806 C C . GLU A 1 100 ? 2.031 -0.396 -10.593 1.00 85.56 100 GLU A C 1
ATOM 808 O O . GLU A 1 100 ? 2.297 0.671 -11.142 1.00 85.56 100 GLU A O 1
ATOM 813 N N . LEU A 1 101 ? 2.676 -0.809 -9.500 1.00 82.31 101 LEU A N 1
ATOM 814 C CA . LEU A 1 101 ? 3.794 -0.054 -8.936 1.00 82.31 101 LEU A CA 1
ATOM 815 C C . LEU A 1 101 ? 4.960 0.064 -9.919 1.00 82.31 101 LEU A C 1
ATOM 817 O O . LEU A 1 101 ? 5.492 1.155 -10.098 1.00 82.31 101 LEU A O 1
ATOM 821 N N . GLU A 1 102 ? 5.340 -1.023 -10.592 1.00 77.06 102 GLU A N 1
ATOM 822 C CA . GLU A 1 102 ? 6.441 -0.994 -11.561 1.00 77.06 102 GLU A CA 1
ATOM 823 C C . GLU A 1 102 ? 6.135 -0.075 -12.756 1.00 77.06 102 GLU A C 1
ATOM 825 O O . GLU A 1 102 ? 7.006 0.661 -13.225 1.00 77.06 102 GLU A O 1
ATOM 830 N N . TYR A 1 103 ? 4.899 -0.112 -13.258 1.00 75.75 103 TYR A N 1
ATOM 831 C CA . TYR A 1 103 ? 4.532 0.563 -14.503 1.00 75.75 103 TYR A CA 1
ATOM 832 C C . TYR A 1 103 ? 3.972 1.963 -14.331 1.00 75.75 103 TYR A C 1
ATOM 834 O O . TYR A 1 103 ? 4.178 2.786 -15.218 1.00 75.75 103 TYR A O 1
ATOM 842 N N . PHE A 1 104 ? 3.262 2.218 -13.235 1.00 76.69 104 PHE A N 1
ATOM 843 C CA . PHE A 1 104 ? 2.547 3.466 -12.974 1.00 76.69 104 PHE A CA 1
ATOM 844 C C . PHE A 1 104 ? 3.063 4.187 -11.722 1.00 76.69 104 PHE A C 1
ATOM 846 O O . PHE A 1 104 ? 2.845 5.386 -11.579 1.00 76.69 104 PHE A O 1
ATOM 853 N N . GLY A 1 105 ? 3.813 3.507 -10.845 1.00 76.94 105 GLY A N 1
ATOM 854 C CA . GLY A 1 105 ? 4.313 4.072 -9.584 1.00 76.94 105 GLY A CA 1
ATOM 855 C C . GLY A 1 105 ? 3.249 4.151 -8.484 1.00 76.94 105 GLY A C 1
ATOM 856 O O . GLY A 1 105 ? 3.537 4.593 -7.376 1.00 76.94 105 GLY A O 1
ATOM 857 N N . PHE A 1 106 ? 2.018 3.728 -8.779 1.00 84.31 106 PHE A N 1
ATOM 858 C CA . PHE A 1 106 ? 0.881 3.735 -7.865 1.00 84.31 106 PHE A CA 1
ATOM 859 C C . PHE A 1 106 ? -0.143 2.663 -8.268 1.00 84.31 106 PHE A C 1
ATOM 861 O O . PHE A 1 106 ? -0.224 2.299 -9.445 1.00 84.31 106 PHE A O 1
ATOM 868 N N . PRO A 1 107 ? -0.969 2.181 -7.325 1.00 90.25 107 PRO A N 1
ATOM 869 C CA . PRO A 1 107 ? -2.095 1.311 -7.632 1.00 90.25 107 PRO A CA 1
ATOM 870 C C . PRO A 1 107 ? -3.315 2.106 -8.125 1.00 90.25 107 PRO A C 1
ATOM 872 O O . PRO A 1 107 ? -3.702 3.123 -7.556 1.00 90.25 107 PRO A O 1
ATOM 875 N N . SER A 1 108 ? -3.980 1.593 -9.154 1.00 84.19 108 SER A N 1
ATOM 876 C CA . SER A 1 108 ? -5.188 2.157 -9.775 1.00 84.19 108 SER A CA 1
ATOM 877 C C . SER A 1 108 ? -6.475 1.949 -8.967 1.00 84.19 108 SER A C 1
ATOM 879 O O . SER A 1 108 ? -7.445 2.667 -9.184 1.00 84.19 108 SER A O 1
ATOM 881 N N . ASP A 1 109 ? -6.497 0.978 -8.048 1.00 87.12 109 ASP A N 1
ATOM 882 C CA . ASP A 1 109 ? -7.714 0.549 -7.330 1.00 87.12 109 ASP A CA 1
ATOM 883 C C . ASP A 1 109 ? -7.446 0.282 -5.842 1.00 87.12 109 ASP A C 1
ATOM 885 O O . ASP A 1 109 ? -7.815 -0.757 -5.297 1.00 87.12 109 ASP A O 1
ATOM 889 N N . ARG A 1 110 ? -6.684 1.179 -5.199 1.00 90.56 110 ARG A N 1
ATOM 890 C CA . ARG A 1 110 ? -6.344 1.103 -3.759 1.00 90.56 110 ARG A CA 1
ATOM 891 C C . ARG A 1 110 ? -5.761 -0.249 -3.323 1.00 90.56 110 ARG A C 1
ATOM 893 O O . ARG A 1 110 ? -5.864 -0.643 -2.161 1.00 90.56 110 ARG A O 1
ATOM 900 N N . LYS A 1 111 ? -5.172 -0.974 -4.275 1.00 94.19 111 LYS A N 1
ATOM 901 C CA . LYS A 1 111 ? -4.528 -2.267 -4.061 1.00 94.19 111 LYS A CA 1
ATOM 902 C C . LYS A 1 111 ? -3.327 -2.070 -3.151 1.00 94.19 111 LYS A C 1
ATOM 904 O O . LYS A 1 111 ? -2.638 -1.060 -3.269 1.00 94.19 111 LYS A O 1
ATOM 909 N N . CYS A 1 112 ? -3.061 -3.036 -2.294 1.00 94.88 112 CYS A N 1
ATOM 910 C CA . CYS A 1 112 ? -1.830 -3.104 -1.524 1.00 94.88 112 CYS A CA 1
ATOM 911 C C . CYS A 1 112 ? -1.121 -4.430 -1.814 1.00 94.88 112 CYS A C 1
ATOM 913 O O . CYS A 1 112 ? -1.494 -5.153 -2.737 1.00 94.88 112 CYS A O 1
ATOM 915 N N . LEU A 1 113 ? -0.083 -4.745 -1.036 1.00 93.56 113 LEU A N 1
ATOM 916 C CA . LEU A 1 113 ? 0.711 -5.953 -1.244 1.00 93.56 113 LEU A CA 1
ATOM 917 C C . LEU A 1 113 ? -0.110 -7.246 -1.128 1.00 93.56 113 LEU A C 1
ATOM 919 O O . LEU A 1 113 ? 0.234 -8.222 -1.788 1.00 93.56 113 LEU A O 1
ATOM 923 N N . LEU A 1 114 ? -1.165 -7.256 -0.309 1.00 94.69 114 LEU A N 1
ATOM 924 C CA . LEU A 1 114 ? -2.010 -8.426 -0.078 1.00 94.69 114 LEU A CA 1
ATOM 925 C C . LEU A 1 114 ? -3.211 -8.445 -1.033 1.00 94.69 114 LEU A C 1
ATOM 927 O O . LEU A 1 114 ? -3.910 -7.444 -1.189 1.00 94.69 114 LEU A O 1
ATOM 931 N N . GLU A 1 115 ? -3.464 -9.603 -1.643 1.00 93.75 115 GLU A N 1
ATOM 932 C CA . GLU A 1 115 ? -4.618 -9.847 -2.510 1.00 93.75 115 GLU A CA 1
ATOM 933 C C . GLU A 1 115 ? -5.924 -9.634 -1.732 1.00 93.75 115 GLU A C 1
ATOM 935 O O . GLU A 1 115 ? -6.033 -9.999 -0.562 1.00 93.75 115 GLU A O 1
ATOM 940 N N . ASP A 1 116 ? -6.900 -8.993 -2.382 1.00 94.19 116 ASP A N 1
ATOM 941 C CA . ASP A 1 116 ? -8.226 -8.640 -1.847 1.00 94.19 116 ASP A CA 1
ATOM 942 C C . ASP A 1 116 ? -8.256 -7.711 -0.619 1.00 94.19 116 ASP A C 1
ATOM 944 O O . ASP A 1 116 ? -9.326 -7.225 -0.239 1.00 94.19 116 ASP A O 1
ATOM 948 N N . VAL A 1 117 ? -7.100 -7.375 -0.044 1.00 96.50 117 VAL A N 1
ATOM 949 C CA . VAL A 1 117 ? -6.982 -6.294 0.932 1.00 96.50 117 VAL A CA 1
ATOM 950 C C . VAL A 1 117 ? -6.893 -4.964 0.182 1.00 96.50 117 VAL A C 1
ATOM 952 O O . VAL A 1 117 ? -6.261 -4.839 -0.874 1.00 96.50 117 VAL A O 1
ATOM 955 N N . ARG A 1 118 ? -7.587 -3.948 0.696 1.00 96.12 118 ARG A N 1
ATOM 956 C CA . ARG A 1 118 ? -7.652 -2.616 0.080 1.00 96.12 118 ARG A CA 1
ATOM 957 C C . ARG A 1 118 ? -7.324 -1.534 1.092 1.00 96.12 118 ARG A C 1
ATOM 959 O O . ARG A 1 118 ? -7.770 -1.602 2.236 1.00 96.12 118 ARG A O 1
ATOM 966 N N . MET A 1 119 ? -6.571 -0.533 0.648 1.00 96.06 119 MET A N 1
ATOM 967 C CA . MET A 1 119 ? -6.358 0.710 1.388 1.00 96.06 119 MET A CA 1
ATOM 968 C C . MET A 1 119 ? -7.642 1.539 1.381 1.00 96.06 119 MET A C 1
ATOM 970 O O . MET A 1 119 ? -8.385 1.545 0.396 1.00 96.06 119 MET A O 1
ATOM 974 N N . ILE A 1 120 ? -7.886 2.258 2.469 1.00 94.62 120 ILE A N 1
ATOM 975 C CA . ILE A 1 120 ? -8.948 3.255 2.563 1.00 94.62 120 ILE A CA 1
ATOM 976 C C . ILE A 1 120 ? -8.269 4.612 2.739 1.00 94.62 120 ILE A C 1
ATOM 978 O O . ILE A 1 120 ? -7.562 4.844 3.717 1.00 94.62 120 ILE A O 1
ATOM 982 N N . PHE A 1 121 ? -8.446 5.480 1.753 1.00 91.94 121 PHE A N 1
ATOM 983 C CA . PHE A 1 121 ? -7.871 6.813 1.703 1.00 91.94 121 PHE A CA 1
ATOM 984 C C . PHE A 1 121 ? -8.770 7.847 2.397 1.00 91.94 121 PHE A C 1
ATOM 986 O O . PHE A 1 121 ? -9.976 7.632 2.551 1.00 91.94 121 PHE A O 1
ATOM 993 N N . PRO A 1 122 ? -8.203 8.993 2.810 1.00 88.12 122 PRO A N 1
ATOM 994 C CA . PRO A 1 122 ? -8.991 10.103 3.332 1.00 88.12 122 PRO A CA 1
ATOM 995 C C . PRO A 1 122 ? -10.066 10.537 2.320 1.00 88.12 122 PRO A C 1
ATOM 997 O O . PRO A 1 122 ? -9.833 10.520 1.111 1.00 88.12 122 PRO A O 1
ATOM 1000 N N . GLY A 1 123 ? -11.248 10.916 2.809 1.00 88.06 123 GLY A N 1
ATOM 1001 C CA . GLY A 1 123 ? -12.402 11.274 1.970 1.00 88.06 123 GLY A CA 1
ATOM 1002 C C . GLY A 1 123 ? -13.203 10.083 1.426 1.00 88.06 123 GLY A C 1
ATOM 1003 O O . GLY A 1 123 ? -14.225 10.280 0.767 1.00 88.06 123 GLY A O 1
ATOM 1004 N N . ASP A 1 124 ? -12.773 8.846 1.685 1.00 90.75 124 ASP A N 1
ATOM 1005 C CA . ASP A 1 124 ? -13.478 7.668 1.200 1.00 90.75 124 ASP A CA 1
ATOM 1006 C C . ASP A 1 124 ? -14.762 7.375 1.978 1.00 90.75 124 ASP A C 1
ATOM 1008 O O . ASP A 1 124 ? -14.808 7.396 3.212 1.00 90.75 124 ASP A O 1
ATOM 1012 N N . GLU A 1 125 ? -15.786 6.967 1.231 1.00 92.94 125 GLU A N 1
ATOM 1013 C CA . GLU A 1 125 ? -16.961 6.287 1.757 1.00 92.94 125 GLU A CA 1
ATOM 1014 C C . GLU A 1 125 ? -17.014 4.866 1.196 1.00 92.94 125 GLU A C 1
ATOM 1016 O O . GLU A 1 125 ? -17.040 4.654 -0.018 1.00 92.94 125 GLU A O 1
ATOM 1021 N N . VAL A 1 126 ? -17.010 3.881 2.091 1.00 93.62 126 VAL A 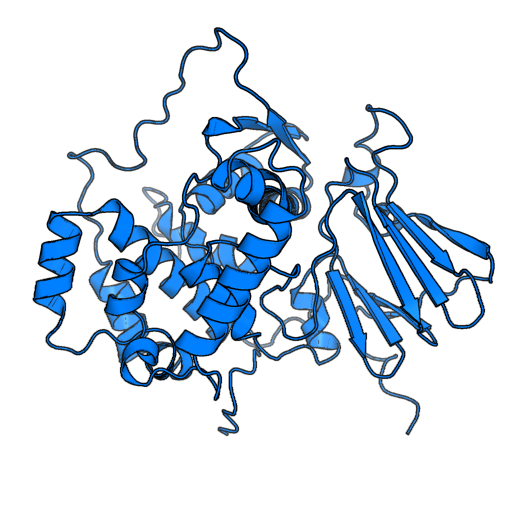N 1
ATOM 1022 C CA . VAL A 1 126 ? -17.030 2.463 1.739 1.00 93.62 126 VAL A CA 1
ATOM 1023 C C . VAL A 1 126 ? -18.249 1.815 2.370 1.00 93.62 126 VAL A C 1
ATOM 1025 O O . VAL A 1 126 ? -18.446 1.929 3.575 1.00 93.62 126 VAL A O 1
ATOM 1028 N N . SER A 1 127 ? -19.050 1.112 1.571 1.00 94.25 127 SER A N 1
ATOM 1029 C CA . SER A 1 127 ? -20.188 0.320 2.042 1.00 94.25 127 SER A CA 1
ATOM 1030 C C . SER A 1 127 ? -19.958 -1.150 1.726 1.00 94.25 127 SER A C 1
ATOM 1032 O O . SER A 1 127 ? -19.576 -1.495 0.606 1.00 94.25 127 SER A O 1
ATOM 1034 N N . VAL A 1 128 ? -20.171 -2.009 2.721 1.00 93.56 128 VAL A N 1
ATOM 1035 C CA . VAL A 1 128 ? -19.949 -3.452 2.614 1.00 93.56 128 VAL A CA 1
ATOM 1036 C C . VAL A 1 128 ? -21.121 -4.199 3.228 1.00 93.56 128 VAL A C 1
ATOM 1038 O O . VAL A 1 128 ? -21.520 -3.941 4.366 1.00 93.56 128 VAL A O 1
ATOM 1041 N N . THR A 1 129 ? -21.645 -5.169 2.479 1.00 95.25 129 THR A N 1
ATOM 1042 C CA . THR A 1 129 ? -22.594 -6.148 3.006 1.00 95.25 129 THR A CA 1
ATOM 1043 C C . THR A 1 129 ? -21.830 -7.282 3.700 1.00 95.25 129 THR A C 1
ATOM 1045 O O . THR A 1 129 ? -21.158 -8.068 3.038 1.00 95.25 129 THR A O 1
ATOM 1048 N N . ALA A 1 130 ? -21.923 -7.361 5.026 1.00 92.56 130 ALA A N 1
ATOM 1049 C CA . ALA A 1 130 ? -21.284 -8.355 5.882 1.00 92.56 130 ALA A CA 1
ATOM 1050 C C . ALA A 1 130 ? -22.168 -8.719 7.093 1.00 92.56 130 ALA A C 1
ATOM 1052 O O . ALA A 1 130 ? -22.837 -7.865 7.676 1.00 92.56 130 ALA A O 1
ATOM 1053 N N . GLU A 1 131 ? -22.138 -9.986 7.517 1.00 91.38 131 GLU A N 1
ATOM 1054 C CA . GLU A 1 131 ? -22.813 -10.463 8.734 1.00 91.38 131 GLU A CA 1
ATOM 1055 C C . GLU A 1 131 ? -22.182 -9.875 10.007 1.00 91.38 131 GLU A C 1
ATOM 1057 O O . GLU A 1 131 ? -22.873 -9.633 11.002 1.00 91.38 131 GLU A O 1
ATOM 1062 N N . ALA A 1 132 ? -20.864 -9.658 9.992 1.00 90.94 132 ALA A N 1
ATOM 1063 C CA . ALA A 1 132 ? -20.104 -9.205 11.149 1.00 90.94 132 ALA A CA 1
ATOM 1064 C C . ALA A 1 132 ? -18.984 -8.236 10.768 1.00 90.94 132 ALA A C 1
ATOM 1066 O O . ALA A 1 132 ? -18.392 -8.336 9.693 1.00 90.94 132 ALA A O 1
ATOM 1067 N N . LEU A 1 133 ? -18.674 -7.349 11.713 1.00 92.44 133 LEU A N 1
ATOM 1068 C CA . LEU A 1 133 ? -17.521 -6.466 11.674 1.00 92.44 133 LEU A CA 1
ATOM 1069 C C . LEU A 1 133 ? -16.470 -6.950 12.674 1.00 92.44 133 LEU A C 1
ATOM 1071 O O . LEU A 1 133 ? -16.781 -7.228 13.837 1.00 92.44 133 LEU A O 1
ATOM 1075 N N . ILE A 1 134 ? -15.226 -7.032 12.219 1.00 92.38 134 ILE A N 1
ATOM 1076 C CA . ILE A 1 134 ? -14.097 -7.534 12.991 1.00 92.38 134 ILE A CA 1
ATOM 1077 C C . ILE A 1 134 ? -12.949 -6.530 12.897 1.00 92.38 134 ILE A C 1
ATOM 1079 O O . ILE A 1 134 ? -12.488 -6.198 11.807 1.00 92.38 134 ILE A O 1
ATOM 1083 N N . TRP A 1 135 ? -12.484 -6.059 14.050 1.00 91.44 135 TRP A N 1
ATOM 1084 C CA . TRP A 1 135 ? -11.281 -5.247 14.162 1.00 91.44 135 TRP A CA 1
ATOM 1085 C C . TRP A 1 135 ? -10.061 -6.145 14.368 1.00 91.44 135 TRP A C 1
ATOM 1087 O O . TRP A 1 135 ? -10.070 -7.021 15.236 1.00 91.44 135 TRP A O 1
ATOM 1097 N N . LEU A 1 136 ? -9.023 -5.921 13.570 1.00 89.62 136 LEU A N 1
ATOM 1098 C CA . LEU A 1 136 ? -7.726 -6.568 13.690 1.00 89.62 136 LEU A CA 1
ATOM 1099 C C . LEU A 1 136 ? -6.780 -5.643 14.453 1.00 89.62 136 LEU A C 1
ATOM 1101 O O . LEU A 1 136 ? -6.443 -4.557 13.983 1.00 89.62 136 LEU A O 1
ATOM 1105 N N . ASP A 1 137 ? -6.356 -6.082 15.631 1.00 82.31 137 ASP A N 1
ATOM 1106 C CA . ASP A 1 137 ? -5.291 -5.435 16.383 1.00 82.31 137 ASP A CA 1
ATOM 1107 C C . ASP A 1 137 ? -3.910 -5.761 15.798 1.00 82.31 137 ASP A C 1
ATOM 1109 O O . ASP A 1 137 ? -3.705 -6.693 15.017 1.00 82.31 137 ASP A O 1
ATOM 1113 N N . ASP A 1 138 ? -2.926 -5.004 16.265 1.00 70.50 138 ASP A N 1
ATOM 1114 C CA . ASP A 1 138 ? -1.523 -5.055 15.854 1.00 70.50 138 ASP A CA 1
ATOM 1115 C C . ASP A 1 138 ? -0.767 -6.331 16.263 1.00 70.50 138 ASP A C 1
ATOM 1117 O O . ASP A 1 138 ? 0.438 -6.437 16.027 1.00 70.50 138 ASP A O 1
ATOM 1121 N N . THR A 1 139 ? -1.420 -7.303 16.900 1.00 57.00 139 THR A N 1
ATOM 1122 C CA . THR A 1 139 ? -0.740 -8.520 17.345 1.00 57.00 139 THR A CA 1
ATOM 1123 C C . THR A 1 139 ? -0.636 -9.512 16.196 1.00 57.00 139 THR A C 1
ATOM 1125 O O . THR A 1 139 ? -1.450 -10.425 16.061 1.00 57.00 139 THR A O 1
ATOM 1128 N N . LEU A 1 140 ? 0.422 -9.385 15.400 1.00 53.19 140 LEU A N 1
ATOM 1129 C CA . LEU A 1 140 ? 1.007 -10.584 14.818 1.00 53.19 140 LEU A CA 1
ATOM 1130 C C . LEU A 1 140 ? 1.440 -11.503 15.975 1.00 53.19 140 LEU A C 1
ATOM 1132 O O . LEU A 1 140 ? 2.058 -11.012 16.925 1.00 53.19 140 LEU A O 1
ATOM 1136 N N . PRO A 1 141 ? 1.161 -12.817 15.941 1.00 46.81 141 PRO A N 1
ATOM 1137 C CA . PRO A 1 141 ? 1.874 -13.733 16.819 1.00 46.81 141 PRO A CA 1
ATOM 1138 C C . PRO A 1 141 ? 3.374 -13.573 16.546 1.00 46.81 141 PRO A C 1
ATOM 1140 O O . PRO A 1 141 ? 3.786 -13.599 15.383 1.00 46.81 141 PRO A O 1
ATOM 1143 N N . GLU A 1 142 ? 4.177 -13.369 17.599 1.00 44.84 142 GLU A N 1
ATOM 1144 C CA . GLU A 1 142 ? 5.639 -13.346 17.495 1.00 44.84 142 GLU A CA 1
ATOM 1145 C C . GLU A 1 142 ? 6.079 -14.575 16.694 1.00 44.84 142 GLU A C 1
ATOM 1147 O O . GLU A 1 142 ? 5.885 -15.715 17.120 1.00 44.84 142 GLU A O 1
ATOM 1152 N N . GLN A 1 143 ? 6.601 -14.354 15.487 1.00 43.78 143 GLN A N 1
ATOM 1153 C CA . GLN A 1 143 ? 7.024 -15.453 14.634 1.00 43.78 143 GLN A CA 1
ATOM 1154 C C . GLN A 1 143 ? 8.254 -16.105 15.280 1.00 43.78 143 GLN A C 1
ATOM 1156 O O . GLN A 1 143 ? 9.282 -15.433 15.441 1.00 43.78 143 GLN A O 1
ATOM 1161 N N . PRO A 1 144 ? 8.195 -17.400 15.643 1.00 34.88 144 PRO A N 1
ATOM 1162 C CA . PRO A 1 144 ? 9.339 -18.100 16.199 1.00 34.88 144 PRO A CA 1
ATOM 1163 C C . PRO A 1 144 ? 10.376 -18.255 15.082 1.00 34.88 144 PRO A C 1
ATOM 1165 O O . PRO A 1 144 ? 10.264 -19.125 14.226 1.00 34.88 144 PRO A O 1
ATOM 1168 N N . GLY A 1 145 ? 11.362 -17.359 15.049 1.00 38.75 145 GLY A N 1
ATOM 1169 C CA . GLY A 1 145 ? 12.393 -17.337 14.007 1.00 38.75 145 GLY A CA 1
ATOM 1170 C C . GLY A 1 145 ? 12.803 -15.942 13.545 1.00 38.75 145 GLY A C 1
ATOM 1171 O O . GLY A 1 145 ? 13.877 -15.796 12.968 1.00 38.75 145 GLY A O 1
ATOM 1172 N N . LEU A 1 146 ? 12.032 -14.903 13.880 1.00 39.47 146 LEU A N 1
ATOM 1173 C CA . LEU A 1 146 ? 12.421 -13.504 13.663 1.00 39.47 146 LEU A CA 1
ATOM 1174 C C . LEU A 1 146 ? 13.406 -12.987 14.730 1.00 39.47 146 LEU A C 1
ATOM 1176 O O . LEU A 1 146 ? 13.601 -11.789 14.877 1.00 39.47 146 LEU A O 1
ATOM 1180 N N . THR A 1 147 ? 14.147 -13.869 15.410 1.00 34.41 147 THR A N 1
ATOM 1181 C CA . THR A 1 147 ? 15.505 -13.519 15.847 1.00 34.41 147 THR A CA 1
ATOM 1182 C C . THR A 1 147 ? 16.424 -13.617 14.638 1.00 34.41 147 THR A C 1
ATOM 1184 O O . THR A 1 147 ? 17.354 -14.424 14.613 1.00 34.41 147 THR A O 1
ATOM 1187 N N . SER A 1 148 ? 16.190 -12.787 13.613 1.00 34.53 148 SER A N 1
ATOM 1188 C CA . SER A 1 148 ? 17.315 -12.409 12.776 1.00 34.53 148 SER A CA 1
ATOM 1189 C C . SER A 1 148 ? 18.250 -11.695 13.737 1.00 34.53 148 SER A C 1
ATOM 1191 O O . SER A 1 148 ? 17.987 -10.566 14.153 1.00 34.53 148 SER A O 1
ATOM 1193 N N . SER A 1 149 ? 19.298 -12.386 14.171 1.00 32.38 149 SER A N 1
ATOM 1194 C CA . SER A 1 149 ? 20.516 -11.754 14.634 1.00 32.38 149 SER A CA 1
ATOM 1195 C C . SER A 1 149 ? 20.971 -10.878 13.475 1.00 32.38 149 SER A C 1
ATOM 1197 O O . SER A 1 149 ? 21.717 -11.324 12.602 1.00 32.38 149 SER A O 1
ATOM 1199 N N . LEU A 1 150 ? 20.383 -9.681 13.403 1.00 38.97 150 LEU A N 1
ATOM 1200 C CA . LEU A 1 150 ? 20.735 -8.634 12.475 1.00 38.97 150 LEU A CA 1
ATOM 1201 C C . LEU A 1 150 ? 22.247 -8.542 12.559 1.00 38.97 150 LEU A C 1
ATOM 1203 O O . LEU A 1 150 ? 22.817 -8.520 13.657 1.00 38.97 150 LEU A O 1
ATOM 1207 N N . VAL A 1 151 ? 22.885 -8.556 11.392 1.00 33.62 151 VAL A N 1
ATOM 1208 C CA . VAL A 1 151 ? 24.243 -8.047 11.241 1.00 33.62 151 VAL A CA 1
ATOM 1209 C C . VAL A 1 151 ? 24.308 -6.810 12.123 1.00 33.62 151 VAL A C 1
ATOM 1211 O O . VAL A 1 151 ? 23.524 -5.882 11.919 1.00 33.62 151 VAL A O 1
ATOM 1214 N N . LYS A 1 152 ? 25.124 -6.863 13.184 1.00 32.34 152 LYS A N 1
ATOM 1215 C CA . LYS A 1 152 ? 25.237 -5.732 14.101 1.00 32.34 152 LYS A CA 1
ATOM 1216 C C . LYS A 1 152 ? 25.550 -4.523 13.223 1.00 32.34 152 LYS A C 1
ATOM 1218 O O . LYS A 1 152 ? 26.498 -4.639 12.439 1.00 32.34 152 LYS A O 1
ATOM 1223 N N . PRO A 1 153 ? 24.754 -3.442 13.284 1.00 35.38 153 PRO A N 1
ATOM 1224 C CA . PRO A 1 153 ? 25.044 -2.254 12.503 1.00 35.38 153 PRO A CA 1
ATOM 1225 C C . PRO A 1 153 ? 26.501 -1.895 12.778 1.00 35.38 153 PRO A C 1
ATOM 1227 O O . PRO A 1 153 ? 26.916 -1.821 13.938 1.00 35.38 153 PRO A O 1
ATOM 1230 N N . LEU A 1 154 ? 27.301 -1.817 11.714 1.00 36.41 154 LEU A N 1
ATOM 1231 C CA . LEU A 1 154 ? 28.675 -1.362 11.837 1.00 36.41 154 LEU A CA 1
ATOM 1232 C C . LEU A 1 154 ? 28.595 0.048 12.416 1.00 36.41 154 LEU A C 1
ATOM 1234 O O . LEU A 1 154 ? 27.971 0.936 11.840 1.00 36.41 154 LEU A O 1
ATOM 1238 N N . SER A 1 155 ? 29.150 0.211 13.610 1.00 41.03 155 SER A N 1
ATOM 1239 C CA . SER A 1 155 ? 29.276 1.501 14.265 1.00 41.03 155 SER A CA 1
ATOM 1240 C C . SER A 1 155 ? 30.294 2.322 13.483 1.00 41.03 155 SER A C 1
ATOM 1242 O O . SER A 1 155 ? 31.486 2.083 13.647 1.00 41.03 155 SER A O 1
ATOM 1244 N N . GLU A 1 156 ? 29.786 3.187 12.603 1.00 35.84 156 GLU A N 1
ATOM 1245 C CA . GLU A 1 156 ? 30.342 4.444 12.066 1.00 35.84 156 GLU A CA 1
ATOM 1246 C C . GLU A 1 156 ? 29.769 4.680 10.653 1.00 35.84 156 GLU A C 1
ATOM 1248 O O . GLU A 1 156 ? 30.064 3.936 9.721 1.00 35.84 156 GLU A O 1
ATOM 1253 N N . GLY A 1 157 ? 28.932 5.717 10.503 1.00 43.94 157 GLY A N 1
ATOM 1254 C CA . GLY A 1 157 ? 28.332 6.132 9.226 1.00 43.94 157 GLY A CA 1
ATOM 1255 C C . GLY A 1 157 ? 27.070 5.348 8.856 1.00 43.94 157 GLY A C 1
ATOM 1256 O O . GLY A 1 157 ? 27.118 4.408 8.063 1.00 43.94 157 GLY A O 1
ATOM 1257 N N . GLU A 1 158 ? 25.931 5.734 9.435 1.00 47.41 158 GLU A N 1
ATOM 1258 C CA . GLU A 1 158 ? 24.608 5.161 9.162 1.00 47.41 158 GLU A CA 1
ATOM 1259 C C . GLU A 1 158 ? 24.234 5.352 7.687 1.00 47.41 158 GLU A C 1
ATOM 1261 O O . GLU A 1 158 ? 23.722 6.378 7.256 1.00 47.41 158 GLU A O 1
ATOM 1266 N N . THR A 1 159 ? 24.543 4.356 6.862 1.00 61.47 159 THR A N 1
ATOM 1267 C CA . THR A 1 159 ? 24.164 4.387 5.452 1.00 61.47 159 THR A CA 1
ATOM 1268 C C . THR A 1 159 ? 22.649 4.226 5.350 1.00 61.47 159 THR A C 1
ATOM 1270 O O . THR A 1 159 ? 22.104 3.207 5.766 1.00 61.47 159 THR A O 1
ATOM 1273 N N . LEU A 1 160 ? 21.972 5.208 4.747 1.00 63.56 160 LEU A N 1
ATOM 1274 C CA . LEU A 1 160 ? 20.535 5.240 4.413 1.00 63.56 160 LEU A CA 1
ATOM 1275 C C . LEU A 1 160 ? 19.988 3.901 3.865 1.00 63.56 160 LEU A C 1
ATOM 1277 O O . LEU A 1 160 ? 18.832 3.538 4.071 1.00 63.56 160 LEU A O 1
ATOM 1281 N N . PHE A 1 161 ? 20.843 3.115 3.206 1.00 62.50 161 PHE A N 1
ATOM 1282 C CA . PHE A 1 161 ? 20.538 1.776 2.699 1.00 62.50 161 PHE A CA 1
ATOM 1283 C C . PHE A 1 161 ? 20.237 0.728 3.785 1.00 62.50 161 PHE A C 1
ATOM 1285 O O . PHE A 1 161 ? 19.448 -0.186 3.544 1.00 62.50 161 PHE A O 1
ATOM 1292 N N . ASN A 1 162 ? 20.809 0.861 4.982 1.00 64.31 162 ASN A N 1
ATOM 1293 C CA . ASN A 1 162 ? 20.537 -0.029 6.113 1.00 64.31 162 ASN A CA 1
ATOM 1294 C C . ASN A 1 162 ? 19.123 0.161 6.676 1.00 64.31 162 ASN A C 1
ATOM 1296 O O . ASN A 1 162 ? 18.602 -0.743 7.328 1.00 64.31 162 ASN A O 1
ATOM 1300 N N . LEU A 1 163 ? 18.487 1.304 6.396 1.00 72.00 163 LEU A N 1
ATOM 1301 C 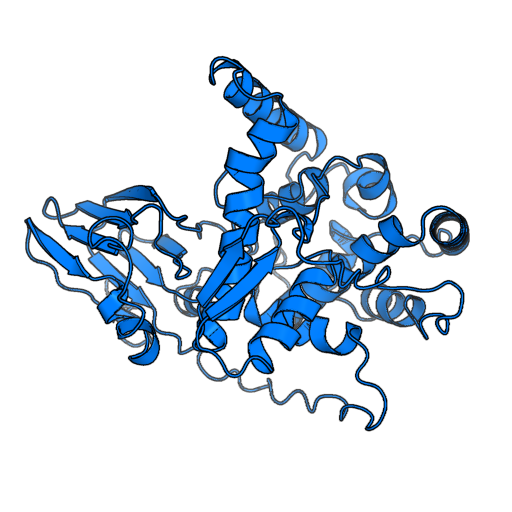CA . LEU A 1 163 ? 17.112 1.578 6.805 1.00 72.00 163 LEU A CA 1
ATOM 1302 C C . LEU A 1 163 ? 16.083 0.929 5.874 1.00 72.00 163 LEU A C 1
ATOM 1304 O O . LEU A 1 163 ? 14.956 0.698 6.302 1.00 72.00 163 LEU A O 1
ATOM 1308 N N . LEU A 1 164 ? 16.451 0.569 4.636 1.00 74.19 164 LEU A N 1
ATOM 1309 C CA . LEU A 1 164 ? 15.497 0.049 3.646 1.00 74.19 164 LEU A CA 1
ATOM 1310 C C . LEU A 1 164 ? 14.686 -1.162 4.138 1.00 74.19 164 LEU A C 1
ATOM 1312 O O . LEU A 1 164 ? 13.471 -1.152 3.951 1.00 74.19 164 LEU A O 1
ATOM 1316 N N . PRO A 1 165 ? 15.281 -2.180 4.795 1.00 73.25 165 PRO A N 1
ATOM 1317 C CA . PRO A 1 165 ? 14.513 -3.301 5.333 1.00 73.25 165 PRO A CA 1
ATOM 1318 C C . PRO A 1 165 ? 13.532 -2.897 6.437 1.00 73.25 165 PRO A C 1
ATOM 1320 O O . PRO A 1 165 ? 12.400 -3.382 6.461 1.00 73.25 165 PRO A O 1
ATOM 1323 N N . LYS A 1 166 ? 13.953 -1.992 7.334 1.00 76.75 166 LYS A N 1
ATOM 1324 C CA . LYS A 1 166 ? 13.116 -1.488 8.433 1.00 76.75 166 LYS A CA 1
ATOM 1325 C C . LYS A 1 166 ? 11.924 -0.720 7.865 1.00 76.75 166 LYS A C 1
ATOM 1327 O O . LYS A 1 166 ? 10.791 -1.028 8.196 1.00 76.75 166 LYS A O 1
ATOM 1332 N N . VAL A 1 167 ? 12.177 0.183 6.923 1.00 83.38 167 VAL A N 1
ATOM 1333 C CA . VAL A 1 167 ? 11.137 0.979 6.258 1.00 83.38 167 VAL A CA 1
ATOM 1334 C C . VAL A 1 167 ? 10.192 0.088 5.448 1.00 83.38 167 VAL A C 1
ATOM 1336 O O . VAL A 1 167 ? 8.984 0.280 5.499 1.00 83.38 167 VAL A O 1
ATOM 1339 N N . ALA A 1 168 ? 10.705 -0.922 4.737 1.00 84.44 168 ALA A N 1
ATOM 1340 C CA . ALA A 1 168 ? 9.864 -1.845 3.968 1.00 84.44 168 ALA A CA 1
ATOM 1341 C C . ALA A 1 168 ? 8.923 -2.638 4.879 1.00 84.44 168 ALA A C 1
ATOM 1343 O O . ALA A 1 168 ? 7.761 -2.834 4.541 1.00 84.44 168 ALA A O 1
ATOM 1344 N N . THR A 1 169 ? 9.430 -3.053 6.041 1.00 83.25 169 THR A N 1
ATOM 1345 C CA . THR A 1 169 ? 8.666 -3.724 7.101 1.00 83.25 169 THR A CA 1
ATOM 1346 C C . THR A 1 169 ? 7.562 -2.818 7.634 1.00 83.25 169 THR A C 1
ATOM 1348 O O . THR A 1 169 ? 6.409 -3.239 7.647 1.00 83.25 169 THR A O 1
ATOM 1351 N N . SER A 1 170 ? 7.905 -1.579 7.997 1.00 85.50 170 SER A N 1
ATOM 1352 C CA . SER A 1 170 ? 6.963 -0.565 8.476 1.00 85.50 170 SER A CA 1
ATOM 1353 C C . SER A 1 170 ? 5.832 -0.313 7.480 1.00 85.50 170 SER A C 1
ATOM 1355 O O . SER A 1 170 ? 4.654 -0.416 7.805 1.00 85.50 170 SER A O 1
ATOM 1357 N N . LEU A 1 171 ? 6.186 -0.051 6.220 1.00 90.62 171 LEU A N 1
ATOM 1358 C CA . LEU A 1 171 ? 5.217 0.198 5.152 1.00 90.62 171 LEU A CA 1
ATOM 1359 C C . LEU A 1 171 ? 4.424 -1.053 4.748 1.00 90.62 171 LEU A C 1
ATOM 1361 O O . LEU A 1 171 ? 3.357 -0.944 4.145 1.00 90.62 171 LEU A O 1
ATOM 1365 N N . PHE A 1 172 ? 4.977 -2.240 5.010 1.00 90.75 172 PHE A N 1
ATOM 1366 C CA . PHE A 1 172 ? 4.556 -3.515 4.428 1.00 90.75 172 PHE A CA 1
ATOM 1367 C C . PHE A 1 172 ? 4.336 -3.432 2.907 1.00 90.75 172 PHE A C 1
ATOM 1369 O O . PHE A 1 172 ? 3.391 -3.984 2.338 1.00 90.75 172 PHE A O 1
ATOM 1376 N N . SER A 1 173 ? 5.215 -2.684 2.244 1.00 89.69 173 SER A N 1
ATOM 1377 C CA . SER A 1 173 ? 5.123 -2.345 0.830 1.00 89.69 173 SER A CA 1
ATOM 1378 C C . SER A 1 173 ? 6.524 -2.167 0.243 1.00 89.69 173 SER A C 1
ATOM 1380 O O . SER A 1 173 ? 7.379 -1.544 0.884 1.00 89.69 173 SER A O 1
ATOM 1382 N N . PRO A 1 174 ? 6.800 -2.697 -0.962 1.00 84.88 174 PRO A N 1
ATOM 1383 C CA . PRO A 1 174 ? 8.031 -2.381 -1.659 1.00 84.88 174 PRO A CA 1
ATOM 1384 C C . PRO A 1 174 ? 7.983 -0.936 -2.164 1.00 84.88 174 PRO A C 1
ATOM 1386 O O . PRO A 1 174 ? 6.968 -0.459 -2.672 1.00 84.88 174 PRO A O 1
ATOM 1389 N N . PHE A 1 175 ? 9.112 -0.248 -2.074 1.00 81.75 175 PHE A N 1
ATOM 1390 C CA . PHE A 1 175 ? 9.257 1.125 -2.546 1.00 81.75 175 PHE A CA 1
ATOM 1391 C C . PHE A 1 175 ? 10.551 1.261 -3.334 1.00 81.75 175 PHE A C 1
ATOM 1393 O O . PHE A 1 175 ? 11.471 0.463 -3.174 1.00 81.75 175 PHE A O 1
ATOM 1400 N N . ASP A 1 176 ? 10.623 2.260 -4.207 1.00 72.88 176 ASP A N 1
ATOM 1401 C CA . ASP A 1 176 ? 11.752 2.425 -5.120 1.00 72.88 176 ASP A CA 1
ATOM 1402 C C . ASP A 1 176 ? 12.570 3.695 -4.846 1.00 72.88 176 ASP A C 1
ATOM 1404 O O . ASP A 1 176 ? 13.583 3.918 -5.494 1.00 72.88 176 ASP A O 1
ATOM 1408 N N . HIS A 1 177 ? 12.196 4.516 -3.861 1.00 72.94 177 HIS A N 1
ATOM 1409 C CA . HIS A 1 177 ? 12.893 5.759 -3.529 1.00 72.94 177 HIS A CA 1
ATOM 1410 C C . HIS A 1 177 ? 13.429 5.750 -2.101 1.00 72.94 177 HIS A C 1
ATOM 1412 O O . HIS A 1 177 ? 12.714 5.425 -1.158 1.00 72.94 177 HIS A O 1
ATOM 1418 N N . VAL A 1 178 ? 14.646 6.257 -1.907 1.00 75.06 178 VAL A N 1
ATOM 1419 C CA . VAL A 1 178 ? 15.212 6.500 -0.567 1.00 75.06 178 VAL A CA 1
ATOM 1420 C C . VAL A 1 178 ? 14.429 7.528 0.264 1.00 75.06 178 VAL A C 1
ATOM 1422 O O . VAL A 1 178 ? 14.695 7.684 1.448 1.00 75.06 178 VAL A O 1
ATOM 1425 N N . PHE A 1 179 ? 13.439 8.194 -0.340 1.00 82.88 179 PHE A N 1
ATOM 1426 C CA . PHE A 1 179 ? 12.643 9.258 0.268 1.00 82.88 179 PHE A CA 1
ATOM 1427 C C . PHE A 1 179 ? 11.947 8.744 1.524 1.00 82.88 179 PHE A C 1
ATOM 1429 O O . PHE A 1 179 ? 12.030 9.366 2.574 1.00 82.88 179 PHE A O 1
ATOM 1436 N N . PHE A 1 180 ? 11.346 7.554 1.453 1.00 86.38 180 PHE A N 1
ATOM 1437 C CA . PHE A 1 180 ? 10.688 6.951 2.608 1.00 86.38 180 PHE A CA 1
ATOM 1438 C C . PHE A 1 180 ? 11.667 6.650 3.746 1.00 86.38 180 PHE A C 1
ATOM 1440 O O . PHE A 1 180 ? 11.297 6.791 4.904 1.00 86.38 180 PHE A O 1
ATOM 1447 N N . ALA A 1 181 ? 12.920 6.301 3.439 1.00 82.69 181 ALA A N 1
ATOM 1448 C CA . ALA A 1 181 ? 13.943 6.092 4.460 1.00 82.69 181 ALA A CA 1
ATOM 1449 C C . ALA A 1 181 ? 14.410 7.406 5.105 1.00 82.69 181 ALA A C 1
ATOM 1451 O O . ALA A 1 181 ? 14.571 7.454 6.320 1.00 82.69 181 ALA A O 1
ATOM 1452 N N . GLN A 1 182 ? 14.544 8.479 4.323 1.00 84.12 182 GLN A N 1
ATOM 1453 C CA . GLN A 1 182 ? 14.877 9.812 4.843 1.00 84.12 182 GLN A CA 1
ATOM 1454 C C . GLN A 1 182 ? 13.753 10.373 5.711 1.00 84.12 182 GLN A C 1
ATOM 1456 O O . GLN A 1 182 ? 13.995 10.920 6.783 1.00 84.12 182 GLN A O 1
ATOM 1461 N N . VAL A 1 183 ? 12.505 10.218 5.265 1.00 86.94 183 VAL A N 1
ATOM 1462 C CA . VAL A 1 183 ? 11.343 10.631 6.051 1.00 86.94 183 VAL A CA 1
ATOM 1463 C C . VAL A 1 183 ? 11.229 9.796 7.316 1.00 86.94 183 VAL A C 1
ATOM 1465 O O . VAL A 1 183 ? 10.969 10.360 8.370 1.00 86.94 183 VAL A O 1
ATOM 1468 N N . PHE A 1 184 ? 11.468 8.487 7.242 1.00 87.69 184 PHE A N 1
ATOM 1469 C CA . PHE A 1 184 ? 11.486 7.628 8.420 1.00 87.69 184 PHE A CA 1
ATOM 1470 C C . PHE A 1 184 ? 12.486 8.131 9.470 1.00 87.69 184 PHE A C 1
ATOM 1472 O O . PHE A 1 184 ? 12.115 8.344 10.618 1.00 87.69 184 PHE A O 1
ATOM 1479 N N . GLU A 1 185 ? 13.727 8.411 9.072 1.00 84.44 185 GLU A N 1
ATOM 1480 C CA . GLU A 1 185 ? 14.747 8.972 9.964 1.00 84.44 185 GLU A CA 1
ATOM 1481 C C . GLU A 1 185 ? 14.349 10.351 10.521 1.00 84.44 185 GLU A C 1
ATOM 1483 O O . GLU A 1 185 ? 14.456 10.601 11.726 1.00 84.44 185 GLU A O 1
ATOM 1488 N N . LYS A 1 186 ? 13.820 11.236 9.668 1.00 85.75 186 LYS A N 1
ATOM 1489 C CA . LYS A 1 186 ? 13.329 12.561 10.073 1.00 85.75 186 LYS A CA 1
ATOM 1490 C C . LYS A 1 1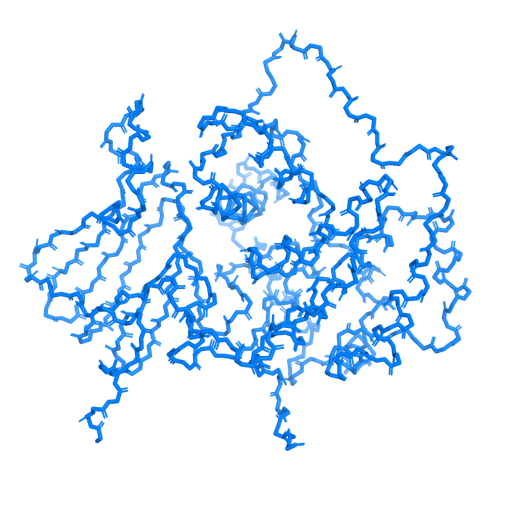86 ? 12.204 12.455 11.101 1.00 85.75 186 LYS A C 1
ATOM 1492 O O . LYS A 1 186 ? 12.186 13.196 12.080 1.00 85.75 186 LYS A O 1
ATOM 1497 N N . VAL A 1 187 ? 11.263 11.540 10.891 1.00 87.38 187 VAL A N 1
ATOM 1498 C CA . VAL A 1 187 ? 10.135 11.311 11.793 1.00 87.38 187 VAL A CA 1
ATOM 1499 C C . VAL A 1 187 ? 10.629 10.735 13.114 1.00 87.38 187 VAL A C 1
ATOM 1501 O O . VAL A 1 187 ? 10.202 11.225 14.149 1.00 87.38 187 VAL A O 1
ATOM 1504 N N . GLU A 1 188 ? 11.557 9.777 13.122 1.00 84.81 188 GLU A N 1
ATOM 1505 C CA . GLU A 1 188 ? 12.115 9.199 14.357 1.00 84.81 188 GLU A CA 1
ATOM 1506 C C . GLU A 1 188 ? 12.863 10.247 15.201 1.00 84.81 188 GLU A C 1
ATOM 1508 O O . GLU A 1 188 ? 12.727 10.282 16.424 1.00 84.81 188 GLU A O 1
ATOM 1513 N N . THR A 1 189 ? 13.611 11.142 14.552 1.00 83.44 189 THR A N 1
ATOM 1514 C CA . THR A 1 189 ? 14.438 12.166 15.218 1.00 83.44 189 THR A CA 1
ATOM 1515 C C . THR A 1 189 ? 13.684 13.451 15.572 1.00 83.44 189 THR A C 1
ATOM 1517 O O . THR A 1 189 ? 14.133 14.213 16.433 1.00 83.44 189 THR A O 1
ATOM 1520 N N . CYS A 1 190 ? 12.525 13.702 14.954 1.00 82.38 190 CYS A N 1
ATOM 1521 C CA . CYS A 1 190 ? 11.690 14.868 15.236 1.00 82.38 190 CYS A CA 1
ATOM 1522 C C . CYS A 1 190 ? 11.216 14.863 16.700 1.00 82.38 190 CYS A C 1
ATOM 1524 O O . CYS A 1 190 ? 10.653 13.880 17.168 1.00 82.38 190 CYS A O 1
ATOM 1526 N N . GLN A 1 191 ? 11.408 15.953 17.443 1.00 84.75 191 GLN A N 1
ATOM 1527 C CA . GLN A 1 191 ? 10.909 16.039 18.826 1.00 84.75 191 GLN A CA 1
ATOM 1528 C C . GLN A 1 191 ? 9.422 16.403 18.899 1.00 84.75 191 GLN A C 1
ATOM 1530 O O . GLN A 1 191 ? 8.765 16.129 19.903 1.00 84.75 191 GLN A O 1
ATOM 1535 N N . GLU A 1 192 ? 8.897 17.033 17.850 1.00 84.56 192 GLU A N 1
ATOM 1536 C CA . GLU A 1 192 ? 7.514 17.487 17.781 1.00 84.56 192 GLU A CA 1
ATOM 1537 C C . GLU A 1 192 ? 6.561 16.346 17.399 1.00 84.56 192 GLU A C 1
ATOM 1539 O O . GLU A 1 192 ? 6.951 15.331 16.816 1.00 84.56 192 GLU A O 1
ATOM 1544 N N . SER A 1 193 ? 5.277 16.522 17.722 1.00 82.62 193 SER A N 1
ATOM 1545 C CA . SER A 1 193 ? 4.216 15.582 17.338 1.00 82.62 193 SER A CA 1
ATOM 1546 C C . SER A 1 193 ? 3.833 15.688 15.860 1.00 82.62 193 SER A C 1
ATOM 1548 O O . SER A 1 193 ? 3.147 14.808 15.347 1.00 82.62 193 SER A O 1
ATOM 1550 N N . VAL A 1 194 ? 4.243 16.767 15.187 1.00 84.56 194 VAL A N 1
ATOM 1551 C CA . VAL A 1 194 ? 3.971 17.029 13.772 1.00 84.56 194 VAL A CA 1
ATOM 1552 C C . VAL A 1 194 ? 5.301 17.176 13.041 1.00 84.56 194 VAL A C 1
ATOM 1554 O O . VAL A 1 194 ? 6.130 17.999 13.408 1.00 84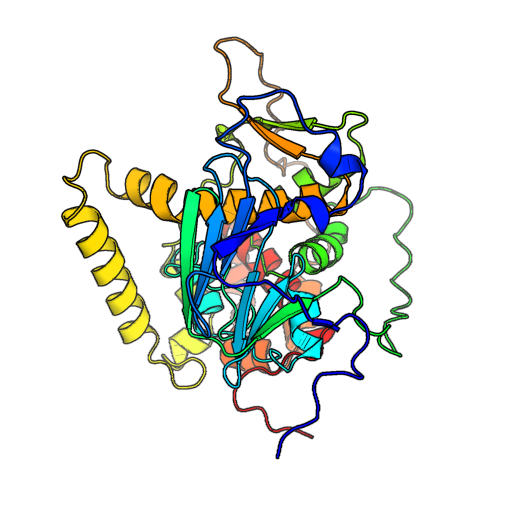.56 194 VAL A O 1
ATOM 1557 N N . CYS A 1 195 ? 5.498 16.386 11.991 1.00 86.31 195 CYS A N 1
ATOM 1558 C CA . CYS A 1 195 ? 6.642 16.473 11.097 1.00 86.31 195 CYS A CA 1
ATOM 1559 C C . CYS A 1 195 ? 6.199 17.091 9.766 1.00 86.31 195 CYS A C 1
ATOM 1561 O O . CYS A 1 195 ? 5.378 16.521 9.045 1.00 86.31 195 CYS A O 1
ATOM 1563 N N . GLU A 1 196 ? 6.737 18.260 9.427 1.00 86.81 196 GLU A N 1
ATOM 1564 C CA . GLU A 1 196 ? 6.414 18.933 8.168 1.00 86.81 196 GLU A CA 1
ATOM 1565 C C . GLU A 1 196 ? 7.318 18.456 7.024 1.00 86.81 196 GLU A C 1
ATOM 1567 O O . GLU A 1 196 ? 8.542 18.323 7.165 1.00 86.81 196 GLU A O 1
ATOM 1572 N N . ILE A 1 197 ? 6.711 18.203 5.866 1.00 85.88 197 ILE A N 1
ATOM 1573 C CA . ILE A 1 197 ? 7.390 17.801 4.633 1.00 85.88 197 ILE A CA 1
ATOM 1574 C C . ILE A 1 197 ? 6.930 18.725 3.510 1.00 85.88 197 ILE A C 1
ATOM 1576 O O . ILE A 1 197 ? 5.738 18.949 3.326 1.00 85.88 197 ILE A O 1
ATOM 1580 N N . LEU A 1 198 ? 7.873 19.255 2.738 1.00 83.44 198 LEU A N 1
ATOM 1581 C CA . LEU A 1 198 ? 7.552 20.096 1.588 1.00 83.44 198 LEU A CA 1
ATOM 1582 C C . LEU A 1 198 ? 6.924 19.255 0.467 1.00 83.44 198 LEU A C 1
ATOM 1584 O O . LEU A 1 198 ? 7.450 18.202 0.112 1.00 83.44 198 LEU A O 1
ATOM 1588 N N . ARG A 1 199 ? 5.838 19.731 -0.150 1.00 81.00 199 ARG A N 1
ATOM 1589 C CA . ARG A 1 199 ? 5.164 19.035 -1.263 1.00 81.00 199 ARG A CA 1
ATOM 1590 C C . ARG A 1 199 ? 6.099 18.751 -2.439 1.00 81.00 199 ARG A C 1
ATOM 1592 O O . ARG A 1 199 ? 5.971 17.735 -3.115 1.00 81.00 199 ARG A O 1
ATOM 1599 N N . GLU A 1 200 ? 7.061 19.633 -2.671 1.00 79.38 200 GLU A N 1
ATOM 1600 C CA . GLU A 1 200 ? 8.048 19.517 -3.745 1.00 79.38 200 GLU A CA 1
ATOM 1601 C C . GLU A 1 200 ? 9.116 18.441 -3.521 1.00 79.38 200 GLU A C 1
ATOM 1603 O O . GLU A 1 200 ? 9.768 18.051 -4.494 1.00 79.38 200 GLU A O 1
ATOM 1608 N N . SER A 1 201 ? 9.279 17.952 -2.284 1.00 81.06 201 SER A N 1
ATOM 1609 C CA . SER A 1 201 ? 10.176 16.836 -1.965 1.00 81.06 201 SER A CA 1
ATOM 1610 C C . SER A 1 201 ? 9.506 15.473 -2.136 1.00 81.06 201 SER A C 1
ATOM 1612 O O . SER A 1 201 ? 10.197 14.453 -2.135 1.00 81.06 201 SER A O 1
ATOM 1614 N N . LEU A 1 202 ? 8.178 15.441 -2.331 1.00 80.75 202 LEU A N 1
ATOM 1615 C CA . LEU A 1 202 ? 7.480 14.208 -2.678 1.00 80.75 202 LEU A CA 1
ATOM 1616 C C . LEU A 1 202 ? 8.097 13.623 -3.954 1.00 80.75 202 LEU A C 1
ATOM 1618 O O . LEU A 1 202 ? 8.408 14.379 -4.884 1.00 80.75 202 LEU A O 1
ATOM 1622 N N . PRO A 1 203 ? 8.254 12.289 -4.043 1.00 74.25 203 PRO A N 1
ATOM 1623 C CA . PRO A 1 203 ? 8.876 11.697 -5.212 1.00 74.25 203 PRO A CA 1
ATOM 1624 C C . PRO A 1 203 ? 8.088 12.096 -6.464 1.00 74.25 203 PRO A C 1
ATOM 1626 O O . PRO A 1 203 ? 6.859 12.068 -6.472 1.00 74.25 203 PRO A O 1
ATOM 1629 N N . LYS A 1 204 ? 8.785 12.514 -7.522 1.00 66.12 204 LYS A N 1
ATOM 1630 C CA . LYS A 1 204 ? 8.155 13.035 -8.754 1.00 66.12 204 LYS A CA 1
ATOM 1631 C C . LYS A 1 204 ? 7.994 11.966 -9.836 1.00 66.12 204 LYS A C 1
ATOM 1633 O O . LYS A 1 204 ? 7.546 12.257 -10.945 1.00 66.12 204 LYS A O 1
ATOM 1638 N N . ASN A 1 205 ? 8.372 10.731 -9.521 1.00 59.50 205 ASN A N 1
ATOM 1639 C CA . ASN A 1 205 ? 8.342 9.621 -10.456 1.00 59.50 205 ASN A CA 1
ATOM 1640 C C . ASN A 1 205 ? 6.912 9.097 -10.606 1.00 59.50 205 ASN A C 1
ATOM 1642 O O . ASN A 1 205 ? 6.451 8.254 -9.843 1.00 59.50 205 ASN A O 1
ATOM 1646 N N . PHE A 1 206 ? 6.235 9.571 -11.648 1.00 55.75 206 PHE A N 1
ATOM 1647 C CA . PHE A 1 206 ? 5.106 8.864 -12.235 1.00 55.75 206 PHE A CA 1
ATOM 1648 C C . PHE A 1 206 ? 5.664 7.681 -13.009 1.00 55.75 206 PHE A C 1
ATOM 1650 O O . PHE A 1 206 ? 6.485 7.860 -13.914 1.00 55.75 206 PHE A O 1
ATOM 1657 N N . GLY A 1 207 ? 5.251 6.467 -12.657 1.00 56.81 207 GLY A N 1
ATOM 1658 C CA . GLY A 1 207 ? 5.619 5.306 -13.445 1.00 56.81 207 GLY A CA 1
ATOM 1659 C C . GLY A 1 207 ? 5.121 5.500 -14.871 1.00 56.81 207 GLY A C 1
ATOM 1660 O O . GLY A 1 207 ? 3.933 5.698 -15.119 1.00 56.81 207 GLY A O 1
ATOM 1661 N N . PHE A 1 208 ? 6.080 5.529 -15.791 1.00 45.94 208 PHE A N 1
ATOM 1662 C CA . PHE A 1 208 ? 5.950 5.078 -17.170 1.00 45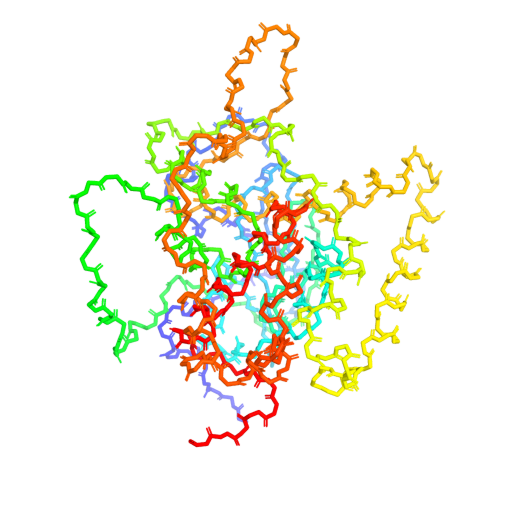.94 208 PHE A CA 1
ATOM 1663 C C . PHE A 1 208 ? 7.328 5.031 -17.846 1.00 45.94 208 PHE A C 1
ATOM 1665 O O . PHE A 1 208 ? 7.470 5.388 -19.014 1.00 45.94 208 PHE A O 1
ATOM 1672 N N . ASP A 1 209 ? 8.372 4.553 -17.158 1.00 55.28 209 ASP A N 1
ATOM 1673 C CA . ASP A 1 209 ? 9.586 4.151 -17.873 1.00 55.28 209 ASP A CA 1
ATOM 1674 C C . ASP A 1 209 ? 9.435 2.701 -18.350 1.00 55.28 209 ASP A C 1
ATOM 1676 O O . ASP A 1 209 ? 9.952 1.747 -17.769 1.00 55.28 209 ASP A O 1
ATOM 1680 N N . ARG A 1 210 ? 8.712 2.532 -19.462 1.00 53.03 210 ARG A N 1
ATOM 1681 C CA . ARG A 1 210 ? 8.578 1.238 -20.144 1.00 53.03 210 ARG A CA 1
ATOM 1682 C C . ARG A 1 210 ? 9.944 0.625 -20.477 1.00 53.03 210 ARG A C 1
ATOM 1684 O O . ARG A 1 210 ? 10.078 -0.596 -20.476 1.00 53.03 210 ARG A O 1
ATOM 1691 N N . HIS A 1 211 ? 10.959 1.458 -20.725 1.00 55.84 211 HIS A N 1
ATOM 1692 C CA . HIS A 1 211 ? 12.318 0.996 -20.981 1.00 55.84 211 HIS A CA 1
ATOM 1693 C C . HIS A 1 211 ? 13.019 0.481 -19.716 1.00 55.84 211 HIS A C 1
ATOM 1695 O O . HIS A 1 211 ? 13.908 -0.359 -19.844 1.00 55.84 211 HIS A O 1
ATOM 1701 N N . ARG A 1 212 ? 12.636 0.946 -18.520 1.00 56.09 212 ARG A N 1
ATOM 1702 C CA . ARG A 1 212 ? 13.099 0.426 -17.220 1.00 56.09 212 ARG A CA 1
ATOM 1703 C C . ARG A 1 212 ? 12.497 -0.953 -16.940 1.00 56.09 212 ARG A C 1
ATOM 1705 O O . ARG A 1 212 ? 13.254 -1.888 -16.689 1.00 56.09 212 ARG A O 1
ATOM 1712 N N . ALA A 1 213 ? 11.184 -1.112 -17.108 1.00 56.53 213 ALA A N 1
ATOM 1713 C CA . ALA A 1 213 ? 10.501 -2.398 -16.922 1.00 56.53 213 ALA A CA 1
ATOM 1714 C C . ALA A 1 213 ? 11.016 -3.488 -17.899 1.00 56.53 213 ALA A C 1
ATOM 1716 O O . ALA A 1 213 ? 11.343 -4.605 -17.498 1.00 56.53 213 ALA A O 1
ATOM 1717 N N . ASP A 1 214 ? 11.243 -3.130 -19.175 1.00 57.16 214 ASP A N 1
ATOM 1718 C CA . ASP A 1 214 ? 11.767 -4.038 -20.217 1.00 57.16 214 ASP A CA 1
ATOM 1719 C C . ASP A 1 214 ? 13.154 -4.650 -19.905 1.00 57.16 214 ASP A C 1
ATOM 1721 O O . ASP A 1 214 ? 13.544 -5.650 -20.521 1.00 57.16 214 ASP A O 1
ATOM 1725 N N . ILE A 1 215 ? 13.939 -4.046 -19.006 1.00 52.03 215 ILE A N 1
ATOM 1726 C CA . ILE A 1 215 ? 15.325 -4.459 -18.725 1.00 52.03 215 ILE A CA 1
ATOM 1727 C C . ILE A 1 215 ? 15.420 -5.386 -17.520 1.00 52.03 215 ILE A C 1
ATOM 1729 O O . ILE A 1 215 ? 16.230 -6.315 -17.543 1.00 52.03 215 ILE A O 1
ATOM 1733 N N . PHE A 1 216 ? 14.618 -5.136 -16.490 1.00 51.62 216 PHE A N 1
ATOM 1734 C CA . PHE A 1 216 ? 14.742 -5.820 -15.209 1.00 51.62 216 PHE A CA 1
ATOM 1735 C C . PHE A 1 216 ? 13.751 -6.957 -15.034 1.00 51.62 216 PHE A C 1
ATOM 1737 O O . PHE A 1 216 ? 14.068 -7.922 -14.339 1.00 51.62 216 PHE A O 1
ATOM 1744 N N . ASN A 1 217 ? 12.609 -6.904 -15.713 1.00 54.97 217 ASN A N 1
ATOM 1745 C CA . ASN A 1 217 ? 11.544 -7.848 -15.459 1.00 54.97 217 ASN A CA 1
ATOM 1746 C C . ASN A 1 217 ? 11.586 -9.046 -16.430 1.00 54.97 217 ASN A C 1
ATOM 1748 O O . ASN A 1 217 ? 11.400 -8.940 -17.647 1.00 54.97 217 ASN A O 1
ATOM 1752 N N . ALA A 1 218 ? 11.838 -10.234 -15.867 1.00 54.25 218 ALA A N 1
ATOM 1753 C CA . ALA A 1 218 ? 11.800 -11.526 -16.560 1.00 54.25 218 ALA A CA 1
ATOM 1754 C C . ALA A 1 218 ? 10.492 -11.740 -17.307 1.00 54.25 218 ALA A C 1
ATOM 1756 O O . ALA A 1 218 ? 10.464 -12.296 -18.413 1.00 54.25 218 ALA A O 1
ATOM 1757 N N . ALA A 1 219 ? 9.410 -11.262 -16.700 1.00 52.00 219 ALA A N 1
ATOM 1758 C CA . ALA A 1 219 ? 8.087 -11.388 -17.233 1.00 52.00 219 ALA A CA 1
ATOM 1759 C C . ALA A 1 219 ? 7.868 -10.569 -18.503 1.00 52.00 219 ALA A C 1
ATOM 1761 O O . ALA A 1 219 ? 6.953 -10.882 -19.253 1.00 52.00 219 ALA A O 1
ATOM 1762 N N . HIS A 1 220 ? 8.737 -9.619 -18.862 1.00 54.84 220 HIS A N 1
ATOM 1763 C CA . HIS A 1 220 ? 8.694 -9.015 -20.200 1.00 54.84 220 HIS A CA 1
ATOM 1764 C C . HIS A 1 220 ? 9.137 -9.984 -21.295 1.00 54.84 220 HIS A C 1
ATOM 1766 O O . HIS A 1 220 ? 8.632 -9.922 -22.420 1.00 54.84 220 HIS A O 1
ATOM 1772 N N . LYS A 1 221 ? 10.044 -10.918 -20.978 1.00 61.28 221 LYS A N 1
ATOM 1773 C CA . LYS A 1 221 ? 10.444 -11.975 -21.916 1.00 61.28 221 LYS A CA 1
ATOM 1774 C C . LYS A 1 221 ? 9.348 -13.026 -22.061 1.00 61.28 221 LYS A C 1
ATOM 1776 O O . LYS A 1 221 ? 9.059 -13.427 -23.185 1.00 61.28 221 LYS A O 1
ATOM 1781 N N . SER A 1 222 ? 8.719 -13.442 -20.959 1.00 66.81 222 SER A N 1
ATOM 1782 C CA . SER A 1 222 ? 7.605 -14.409 -20.982 1.00 66.81 222 SER A CA 1
ATOM 1783 C C . SER A 1 222 ? 6.250 -13.778 -21.351 1.00 66.81 222 SER A C 1
ATOM 1785 O O . SER A 1 222 ? 5.310 -14.498 -21.689 1.00 66.81 222 SER A O 1
ATOM 1787 N N . ARG A 1 223 ? 6.150 -12.442 -21.289 1.00 72.25 223 ARG A N 1
ATOM 1788 C CA . ARG A 1 223 ? 4.926 -11.617 -21.352 1.00 72.25 223 ARG A CA 1
ATOM 1789 C C . ARG A 1 223 ? 3.864 -11.987 -20.312 1.00 72.25 223 ARG A C 1
ATOM 1791 O O . ARG A 1 223 ? 2.704 -11.610 -20.479 1.00 72.25 223 ARG A O 1
ATOM 1798 N N . LYS A 1 224 ? 4.238 -12.736 -19.269 1.00 75.56 224 LYS A N 1
ATOM 1799 C CA . LYS A 1 224 ? 3.309 -13.266 -18.269 1.00 75.56 224 LYS A CA 1
ATOM 1800 C C . LYS A 1 224 ? 3.877 -13.242 -16.855 1.00 75.56 224 LYS A C 1
ATOM 1802 O O . LYS A 1 224 ? 4.994 -13.707 -16.641 1.00 75.56 224 LYS A O 1
ATOM 1807 N N . VAL A 1 225 ? 3.048 -12.811 -15.909 1.00 77.81 225 VAL A N 1
ATOM 1808 C CA . VAL A 1 225 ? 3.258 -12.892 -14.453 1.00 77.81 225 VAL A CA 1
ATOM 1809 C C . VAL A 1 225 ? 2.080 -13.659 -13.877 1.00 77.81 225 VAL A C 1
ATOM 1811 O O . VAL A 1 225 ? 0.958 -13.207 -14.047 1.00 77.81 225 VAL A O 1
ATOM 1814 N N . GLU A 1 226 ? 2.287 -14.817 -13.245 1.00 77.44 226 GLU A N 1
ATOM 1815 C CA . GLU A 1 226 ? 1.184 -15.586 -12.624 1.00 77.44 226 GLU A CA 1
ATOM 1816 C C . GLU A 1 226 ? -0.040 -15.801 -13.540 1.00 77.44 226 GLU A C 1
ATOM 1818 O O . GLU A 1 226 ? -1.194 -15.721 -13.136 1.00 77.44 226 GLU A O 1
ATOM 1823 N N . GLY A 1 227 ? 0.208 -16.039 -14.832 1.00 78.94 227 GLY A N 1
ATOM 1824 C CA . GLY A 1 227 ? -0.850 -16.211 -15.835 1.00 78.94 227 GLY A CA 1
ATOM 1825 C C . GLY A 1 227 ? -1.457 -14.912 -16.384 1.00 78.94 227 GLY A C 1
ATOM 1826 O O . GLY A 1 227 ? -2.151 -14.970 -17.400 1.00 78.94 227 GLY A O 1
ATOM 1827 N N . ILE A 1 228 ? -1.139 -13.752 -15.807 1.00 83.56 228 ILE A N 1
ATOM 1828 C CA . ILE A 1 228 ? -1.559 -12.427 -16.277 1.00 83.56 228 ILE A CA 1
ATOM 1829 C C . ILE A 1 228 ? -0.788 -12.073 -17.548 1.00 83.56 228 ILE A C 1
ATOM 1831 O O . ILE A 1 228 ? 0.440 -12.025 -17.532 1.00 83.56 228 ILE A O 1
ATOM 1835 N N . ASP A 1 229 ? -1.493 -11.796 -18.650 1.00 86.94 229 ASP A N 1
ATOM 1836 C CA . ASP A 1 229 ? -0.891 -11.187 -19.843 1.00 86.94 229 ASP A CA 1
ATOM 1837 C C . ASP A 1 229 ? -0.519 -9.736 -19.537 1.00 86.94 229 ASP A C 1
ATOM 1839 O O . ASP A 1 229 ? -1.387 -8.860 -19.508 1.00 86.94 229 ASP A O 1
ATOM 1843 N N . LEU A 1 230 ? 0.775 -9.482 -19.332 1.00 81.38 230 LEU A N 1
ATOM 1844 C CA . LEU A 1 230 ? 1.272 -8.169 -18.933 1.00 81.38 230 LEU A CA 1
ATOM 1845 C C . LEU A 1 230 ? 0.828 -7.082 -19.907 1.00 81.38 230 LEU A C 1
ATOM 1847 O O . LEU A 1 230 ? 0.239 -6.081 -19.508 1.00 81.38 230 LEU A O 1
ATOM 1851 N N . LYS A 1 231 ? 1.059 -7.289 -21.208 1.00 82.94 231 LYS A N 1
ATOM 1852 C CA . LYS A 1 231 ? 0.773 -6.268 -22.223 1.00 82.94 231 LYS A CA 1
ATOM 1853 C C . LYS A 1 231 ? -0.721 -5.957 -22.284 1.00 82.94 231 LYS A C 1
ATOM 1855 O O . LYS A 1 231 ? -1.095 -4.792 -22.423 1.00 82.94 231 LYS A O 1
ATOM 1860 N N . GLY A 1 232 ? -1.558 -6.990 -22.212 1.00 88.31 232 GLY A N 1
ATOM 1861 C CA . GLY A 1 232 ? -3.006 -6.844 -22.152 1.00 88.31 232 GLY A CA 1
ATOM 1862 C C . GLY A 1 232 ? -3.449 -6.078 -20.909 1.00 88.31 232 GLY A C 1
ATOM 1863 O O . GLY A 1 232 ? -4.236 -5.140 -21.034 1.00 88.31 232 GLY A O 1
ATOM 1864 N N . TYR A 1 233 ? -2.900 -6.433 -19.746 1.00 88.94 233 TYR A N 1
ATOM 1865 C CA . TYR A 1 233 ? -3.226 -5.816 -18.465 1.00 88.94 233 TYR A CA 1
ATOM 1866 C C . TYR A 1 233 ? -2.829 -4.339 -18.405 1.00 88.94 233 TYR A C 1
ATOM 1868 O O . TYR A 1 233 ? -3.675 -3.487 -18.162 1.00 88.94 233 TYR A O 1
ATOM 1876 N N . ILE A 1 234 ? -1.576 -4.012 -18.719 1.00 85.44 234 ILE A N 1
ATOM 1877 C CA . ILE A 1 234 ? -1.062 -2.634 -18.675 1.00 85.44 234 ILE A CA 1
ATOM 1878 C C . ILE A 1 234 ? -1.818 -1.736 -19.643 1.00 85.44 234 ILE A C 1
ATOM 1880 O O . ILE A 1 234 ? -2.144 -0.605 -19.300 1.00 85.44 234 ILE A O 1
ATOM 1884 N N . ARG A 1 235 ? -2.134 -2.237 -20.845 1.00 86.69 235 ARG A N 1
ATOM 1885 C CA . ARG A 1 235 ? -2.973 -1.496 -21.789 1.00 86.69 235 ARG A CA 1
ATOM 1886 C C . ARG A 1 235 ? -4.362 -1.260 -21.205 1.00 86.69 235 ARG A C 1
ATOM 1888 O O . ARG A 1 235 ? -4.825 -0.135 -21.244 1.00 86.69 235 ARG A O 1
ATOM 1895 N N . LYS A 1 236 ? -4.996 -2.288 -20.632 1.00 92.19 236 LYS A N 1
ATOM 1896 C CA . LYS A 1 236 ? -6.316 -2.156 -20.002 1.00 92.19 236 LYS A CA 1
ATOM 1897 C C . LYS A 1 236 ? -6.306 -1.089 -18.904 1.00 92.19 236 LYS A C 1
ATOM 1899 O O . LYS A 1 236 ? -7.186 -0.239 -18.906 1.00 92.19 236 LYS A O 1
ATOM 1904 N N . ILE A 1 237 ? -5.329 -1.120 -17.996 1.00 88.81 237 ILE A N 1
ATOM 1905 C CA . ILE A 1 237 ? -5.217 -0.113 -16.931 1.00 88.81 237 ILE A CA 1
ATOM 1906 C C . ILE A 1 237 ? -4.917 1.268 -17.523 1.00 88.81 237 ILE A C 1
ATOM 1908 O O . ILE A 1 237 ? -5.550 2.243 -17.138 1.00 88.81 237 ILE A O 1
ATOM 1912 N N . GLY A 1 238 ? -4.024 1.361 -18.511 1.00 87.62 238 GLY A N 1
ATOM 1913 C CA . GLY A 1 238 ? -3.742 2.610 -19.220 1.00 87.62 238 GLY A CA 1
ATOM 1914 C C . GLY A 1 238 ? -4.988 3.223 -19.866 1.00 87.62 238 GLY A C 1
ATOM 1915 O O . GLY A 1 238 ? -5.246 4.406 -19.669 1.00 87.62 238 GLY A O 1
ATOM 1916 N N . ASP A 1 239 ? -5.790 2.414 -20.560 1.00 89.19 239 ASP A N 1
ATOM 1917 C CA . ASP A 1 239 ? -7.047 2.834 -21.189 1.00 89.19 239 ASP A CA 1
ATOM 1918 C C . ASP A 1 239 ? -8.087 3.259 -20.134 1.00 89.19 239 ASP A C 1
ATOM 1920 O O . ASP A 1 239 ? -8.839 4.209 -20.351 1.00 89.19 239 ASP A O 1
ATOM 1924 N N . GLN A 1 240 ? -8.126 2.588 -18.975 1.00 91.12 240 GLN A N 1
ATOM 1925 C CA . GLN A 1 240 ? -8.989 2.964 -17.848 1.00 91.12 240 GLN A CA 1
ATOM 1926 C C . GLN A 1 240 ? -8.582 4.307 -17.235 1.00 91.12 240 GLN A C 1
ATOM 1928 O O . GLN A 1 240 ? -9.443 5.159 -17.022 1.00 91.12 240 GLN A O 1
ATOM 1933 N N . LEU A 1 241 ? -7.287 4.511 -16.979 1.00 87.44 241 LEU A N 1
ATOM 1934 C CA . LEU A 1 241 ? -6.750 5.773 -16.465 1.00 87.44 241 LEU A CA 1
ATOM 1935 C C . LEU A 1 241 ? -7.002 6.920 -17.448 1.00 87.44 241 LEU A C 1
ATOM 1937 O O . LEU A 1 241 ? -7.398 8.007 -17.031 1.00 87.44 241 LEU A O 1
ATOM 1941 N N . GLU A 1 242 ? -6.830 6.660 -18.747 1.00 88.12 242 GLU A N 1
ATOM 1942 C CA . GLU A 1 242 ? -7.130 7.625 -19.802 1.00 88.12 242 GLU A CA 1
ATOM 1943 C C . GLU A 1 242 ? -8.617 7.979 -19.802 1.00 88.12 242 GLU A C 1
ATOM 1945 O O . GLU A 1 242 ? -8.966 9.142 -19.640 1.00 88.12 242 GLU A O 1
ATOM 1950 N N . SER A 1 243 ? -9.496 6.977 -19.864 1.00 90.75 243 SER A N 1
ATOM 1951 C CA . SER A 1 243 ? -10.951 7.182 -19.858 1.00 90.75 243 SER A CA 1
ATOM 1952 C C . SER A 1 243 ? -11.423 7.946 -18.613 1.00 90.75 243 SER A C 1
ATOM 1954 O O . SER A 1 243 ? -12.306 8.796 -18.704 1.00 90.75 243 SER A O 1
ATOM 1956 N N . SER A 1 244 ? -10.821 7.672 -17.450 1.00 89.25 244 SER A N 1
ATOM 1957 C CA . SER A 1 244 ? -11.115 8.366 -16.190 1.00 89.25 244 SER A CA 1
ATOM 1958 C C . SER A 1 244 ? -10.720 9.844 -16.236 1.00 89.25 244 SER A C 1
ATOM 1960 O O . SER A 1 244 ? -11.469 10.693 -15.754 1.00 89.25 244 SER A O 1
ATOM 1962 N N . TRP A 1 245 ? -9.572 10.168 -16.838 1.00 88.44 245 TRP A N 1
ATOM 1963 C CA . TRP A 1 245 ? -9.157 11.552 -17.074 1.00 88.44 245 TRP A CA 1
ATOM 1964 C C . TRP A 1 245 ? -10.053 12.246 -18.105 1.00 88.44 245 TRP A C 1
ATOM 1966 O O . TRP A 1 245 ? -10.430 13.404 -17.932 1.00 88.44 245 TRP A O 1
ATOM 1976 N N . GLU A 1 246 ? -10.449 11.546 -19.169 1.00 90.00 246 GLU A N 1
ATOM 1977 C CA . GLU A 1 246 ? -11.338 12.127 -20.173 1.00 90.00 246 GLU A CA 1
ATOM 1978 C C . GLU A 1 246 ? -12.718 12.475 -19.619 1.00 90.00 246 GLU A C 1
ATOM 1980 O O . GLU A 1 246 ? -13.300 13.479 -20.027 1.00 90.00 246 GLU A O 1
ATOM 1985 N N . ALA A 1 247 ? -13.205 11.685 -18.662 1.00 91.00 247 ALA A N 1
ATOM 1986 C CA . ALA A 1 247 ? -14.457 11.923 -17.958 1.00 91.00 247 ALA A CA 1
ATOM 1987 C C . ALA A 1 247 ? -14.372 13.020 -16.879 1.00 91.00 247 ALA A C 1
ATOM 1989 O O . ALA A 1 247 ? -15.408 13.435 -16.370 1.00 91.00 247 ALA A O 1
ATOM 1990 N N . SER A 1 248 ? -13.176 13.502 -16.513 1.00 86.88 248 SER A N 1
ATOM 1991 C CA . SER A 1 248 ? -12.984 14.479 -15.428 1.00 86.88 248 SER A CA 1
ATOM 1992 C C . SER A 1 248 ? -13.057 15.943 -15.889 1.00 86.88 248 SER A C 1
ATOM 1994 O O . SER A 1 248 ? -12.379 16.804 -15.322 1.00 86.88 248 SER A O 1
ATOM 1996 N N . ASP A 1 249 ? -13.759 16.218 -16.992 1.00 82.94 249 ASP A N 1
ATOM 1997 C CA . ASP A 1 249 ? -13.828 17.525 -17.670 1.00 82.94 249 ASP A CA 1
ATOM 1998 C C . ASP A 1 249 ? -12.465 18.121 -18.089 1.00 82.94 249 ASP A C 1
ATOM 2000 O O . ASP A 1 249 ? -12.383 19.271 -18.520 1.00 82.94 249 ASP A O 1
ATOM 2004 N N . LYS A 1 250 ? -11.378 17.337 -17.988 1.00 82.62 250 LYS A N 1
ATOM 2005 C CA . LYS A 1 250 ? -9.996 17.691 -18.362 1.00 82.62 250 LYS A CA 1
ATOM 2006 C C . LYS A 1 250 ? -9.503 19.034 -17.784 1.00 82.62 250 LYS A C 1
ATOM 2008 O O . LYS A 1 250 ? -8.653 19.685 -18.389 1.00 82.62 250 LYS A O 1
ATOM 2013 N N . VAL A 1 251 ? -10.000 19.437 -16.606 1.00 83.06 251 VAL A N 1
ATOM 2014 C CA . VAL A 1 251 ? -9.577 20.675 -15.912 1.00 83.06 251 VAL A CA 1
ATOM 2015 C C . VAL A 1 251 ? -8.079 20.646 -15.602 1.00 83.06 251 VAL A C 1
ATOM 2017 O O . VAL A 1 251 ? -7.372 21.635 -15.785 1.00 83.06 251 VAL A O 1
ATOM 2020 N N . LEU A 1 252 ? -7.587 19.487 -15.164 1.00 76.69 252 LEU A N 1
ATOM 2021 C CA . LEU A 1 252 ? -6.167 19.219 -14.988 1.00 76.69 252 LEU A CA 1
ATOM 2022 C C . LEU A 1 252 ? -5.597 18.573 -16.250 1.00 76.69 252 LEU A C 1
ATOM 2024 O O . LEU A 1 252 ? -6.249 17.753 -16.906 1.00 76.69 252 LEU A O 1
ATOM 2028 N N . ASN A 1 253 ? -4.334 18.883 -16.556 1.00 83.56 253 ASN A N 1
ATOM 2029 C CA . ASN A 1 253 ? -3.596 18.078 -17.523 1.00 83.56 253 ASN A CA 1
ATOM 2030 C C . ASN A 1 253 ? -3.489 16.629 -17.016 1.00 83.56 253 ASN A C 1
ATOM 2032 O O . ASN A 1 253 ? -3.555 16.374 -15.813 1.00 83.56 253 ASN A O 1
ATOM 2036 N N . ARG A 1 254 ? -3.296 15.684 -17.937 1.00 79.12 254 ARG A N 1
ATOM 2037 C CA . ARG A 1 254 ? -3.283 14.249 -17.631 1.00 79.12 254 ARG A CA 1
ATOM 2038 C C . ARG A 1 254 ? -2.363 13.879 -16.464 1.00 79.12 254 ARG A C 1
ATOM 2040 O O . ARG A 1 254 ? -2.764 13.119 -15.594 1.00 79.12 254 ARG A O 1
ATOM 2047 N N . ASN A 1 255 ? -1.147 14.415 -16.417 1.00 80.25 255 ASN A N 1
ATOM 2048 C CA . ASN A 1 255 ? -0.186 14.058 -15.371 1.00 80.25 255 ASN A CA 1
ATOM 2049 C C . ASN A 1 255 ? -0.598 14.623 -14.009 1.00 80.25 255 ASN A C 1
ATOM 2051 O O . ASN A 1 255 ? -0.545 13.903 -13.021 1.00 80.25 255 ASN A O 1
ATOM 2055 N N . ALA A 1 256 ? -1.069 15.871 -13.968 1.00 78.81 256 ALA A N 1
ATOM 2056 C CA . ALA A 1 256 ? -1.608 16.474 -12.752 1.00 78.81 256 ALA A CA 1
ATOM 2057 C C . ALA A 1 256 ? -2.860 15.732 -12.259 1.00 78.81 256 ALA A C 1
ATOM 2059 O O . ALA A 1 256 ? -3.015 15.514 -11.065 1.00 78.81 256 ALA A O 1
ATOM 2060 N N . TYR A 1 257 ? -3.720 15.269 -13.169 1.00 84.38 257 TYR A N 1
ATOM 2061 C CA . TYR A 1 257 ? -4.862 14.432 -12.809 1.00 84.38 257 TYR A CA 1
ATOM 2062 C C . TYR A 1 257 ? -4.426 13.113 -12.158 1.00 84.38 257 TYR A C 1
ATOM 2064 O O . TYR A 1 257 ? -4.931 12.751 -11.097 1.00 84.38 257 TYR A O 1
ATOM 2072 N N . LEU A 1 258 ? -3.465 12.404 -12.763 1.00 83.44 258 LEU A N 1
ATOM 2073 C CA . LEU A 1 258 ? -2.945 11.152 -12.205 1.00 83.44 258 LEU A CA 1
ATOM 2074 C C . LEU A 1 258 ? -2.248 11.370 -10.851 1.00 83.44 258 LEU A C 1
ATOM 2076 O O . LEU A 1 258 ? -2.396 10.546 -9.945 1.00 83.44 258 LEU A O 1
ATOM 2080 N N . ALA A 1 259 ? -1.547 12.499 -10.707 1.00 82.50 259 ALA A N 1
ATOM 2081 C CA . ALA A 1 259 ? -0.941 12.957 -9.462 1.00 82.50 259 ALA A CA 1
ATOM 2082 C C . ALA A 1 259 ? -1.961 13.085 -8.339 1.00 82.50 259 ALA A C 1
ATOM 2084 O O . ALA A 1 259 ? -1.881 12.364 -7.348 1.00 82.50 259 ALA A O 1
ATOM 2085 N N . GLU A 1 260 ? -2.941 13.963 -8.521 1.00 82.81 260 GLU A N 1
ATOM 2086 C CA . GLU A 1 260 ? -3.923 14.287 -7.490 1.00 82.81 260 GLU A CA 1
ATOM 2087 C C . GLU A 1 260 ? -4.846 13.103 -7.187 1.00 82.81 260 GLU A C 1
ATOM 2089 O O . GLU A 1 260 ? -5.220 12.887 -6.037 1.00 82.81 260 GLU A O 1
ATOM 2094 N N . ARG A 1 261 ? -5.214 12.308 -8.202 1.00 85.75 261 ARG A N 1
ATOM 2095 C CA . ARG A 1 261 ? -6.241 11.276 -8.028 1.00 85.75 261 ARG A CA 1
ATOM 2096 C C . ARG A 1 261 ? -5.716 9.938 -7.516 1.00 85.75 261 ARG A C 1
ATOM 2098 O O . ARG A 1 261 ? -6.466 9.236 -6.842 1.00 85.75 261 ARG A O 1
ATOM 2105 N N . PHE A 1 262 ? -4.477 9.573 -7.839 1.00 85.88 262 PHE A N 1
ATOM 2106 C CA . PHE A 1 262 ? -3.954 8.236 -7.537 1.00 85.88 262 PHE A CA 1
ATOM 2107 C C . PHE A 1 262 ? -2.628 8.281 -6.786 1.00 85.88 262 PHE A C 1
ATOM 2109 O O . PHE A 1 262 ? -2.491 7.668 -5.729 1.00 85.88 262 PHE A O 1
ATOM 2116 N N . TYR A 1 263 ? -1.656 9.023 -7.313 1.00 85.31 263 TYR A N 1
ATOM 2117 C CA . TYR A 1 263 ? -0.293 8.988 -6.799 1.00 85.31 263 TYR A CA 1
ATOM 2118 C C . TYR A 1 263 ? -0.143 9.675 -5.436 1.00 85.31 263 TYR A C 1
ATOM 2120 O O . TYR A 1 263 ? 0.364 9.063 -4.499 1.00 85.31 263 TYR A O 1
ATOM 2128 N N . HIS A 1 264 ? -0.602 10.920 -5.292 1.00 86.50 264 HIS A N 1
ATOM 2129 C CA . HIS A 1 264 ? -0.508 11.652 -4.029 1.00 86.50 264 HIS A CA 1
ATOM 2130 C C . HIS A 1 264 ? -1.271 10.961 -2.896 1.00 86.50 264 HIS A C 1
ATOM 2132 O O . HIS A 1 264 ? -0.657 10.766 -1.850 1.00 86.50 264 HIS A O 1
ATOM 2138 N N . PRO A 1 265 ? -2.526 10.499 -3.079 1.00 88.94 265 PRO A N 1
ATOM 2139 C CA . PRO A 1 265 ? -3.207 9.700 -2.062 1.00 88.94 265 PRO A CA 1
ATOM 2140 C C . PRO A 1 265 ? -2.402 8.470 -1.632 1.00 88.94 265 PRO A C 1
ATOM 2142 O O . PRO A 1 265 ? -2.276 8.208 -0.440 1.00 88.94 265 PRO A O 1
ATOM 2145 N N . TYR A 1 266 ? -1.793 7.755 -2.584 1.00 90.88 266 TYR A N 1
ATOM 2146 C CA . TYR A 1 266 ? -0.951 6.600 -2.283 1.00 90.88 266 TYR A CA 1
ATOM 2147 C C . TYR A 1 266 ? 0.298 6.980 -1.473 1.00 90.88 266 TYR A C 1
ATOM 2149 O O . TYR A 1 266 ? 0.560 6.368 -0.440 1.00 90.88 266 TYR A O 1
ATOM 2157 N N . VAL A 1 267 ? 1.049 8.005 -1.888 1.00 88.94 267 VAL A N 1
ATOM 2158 C CA . VAL A 1 267 ? 2.249 8.459 -1.162 1.00 88.94 267 VAL A CA 1
ATOM 2159 C C . VAL A 1 267 ? 1.893 8.965 0.232 1.00 88.94 267 VAL A C 1
ATOM 2161 O O . VAL A 1 267 ? 2.552 8.587 1.197 1.00 88.94 267 VAL A O 1
ATOM 2164 N N . LEU A 1 268 ? 0.843 9.779 0.355 1.00 89.69 268 LEU A N 1
ATOM 2165 C CA . LEU A 1 268 ? 0.366 10.283 1.643 1.00 89.69 268 LEU A CA 1
ATOM 2166 C C . LEU A 1 268 ? -0.042 9.139 2.567 1.00 89.69 268 LEU A C 1
ATOM 2168 O O . LEU A 1 268 ? 0.313 9.157 3.737 1.00 89.69 268 LEU A O 1
ATOM 2172 N N . PHE A 1 269 ? -0.701 8.110 2.038 1.00 92.94 269 PHE A N 1
ATOM 2173 C CA . PHE A 1 269 ? -1.040 6.925 2.814 1.00 92.94 269 PHE A CA 1
ATOM 2174 C C . PHE A 1 269 ? 0.209 6.178 3.313 1.00 92.94 269 PHE A C 1
ATOM 2176 O O . PHE A 1 269 ? 0.262 5.794 4.477 1.00 92.94 269 PHE A O 1
ATOM 2183 N N . GLN A 1 270 ? 1.248 6.020 2.482 1.00 92.81 270 GLN A N 1
ATOM 2184 C CA . GLN A 1 270 ? 2.526 5.431 2.920 1.00 92.81 270 GLN A CA 1
ATOM 2185 C C . GLN A 1 270 ? 3.202 6.285 4.008 1.00 92.81 270 GLN A C 1
ATOM 2187 O O . GLN A 1 270 ? 3.702 5.755 4.997 1.00 92.81 270 GLN A O 1
ATOM 2192 N N . LEU A 1 271 ? 3.172 7.613 3.871 1.00 92.00 271 LEU A N 1
ATOM 2193 C CA . LEU A 1 271 ? 3.683 8.538 4.886 1.00 92.00 271 LEU A CA 1
ATOM 2194 C C . LEU A 1 271 ? 2.903 8.434 6.202 1.00 92.00 271 LEU A C 1
ATOM 2196 O O . LEU A 1 271 ? 3.511 8.373 7.269 1.00 92.00 271 LEU A O 1
ATOM 2200 N N . SER A 1 272 ? 1.577 8.333 6.131 1.00 91.06 272 SER A N 1
ATOM 2201 C CA . SER A 1 272 ? 0.708 8.099 7.284 1.00 91.06 272 SER A CA 1
ATOM 2202 C C . SER A 1 272 ? 1.069 6.830 8.046 1.00 91.06 272 SER A C 1
ATOM 2204 O O . SER A 1 272 ? 0.970 6.832 9.267 1.00 91.06 272 SER A O 1
ATOM 2206 N N . ILE A 1 273 ? 1.529 5.769 7.373 1.00 92.44 273 ILE A N 1
ATOM 2207 C CA . ILE A 1 273 ? 2.015 4.557 8.050 1.00 92.44 273 ILE A CA 1
ATOM 2208 C C . ILE A 1 273 ? 3.263 4.869 8.882 1.00 92.44 273 ILE A C 1
ATOM 2210 O O . ILE A 1 273 ? 3.291 4.557 10.069 1.00 92.44 273 ILE A O 1
ATOM 2214 N N . LEU A 1 274 ? 4.265 5.532 8.296 1.00 91.19 274 LEU A N 1
ATOM 2215 C CA . LEU A 1 274 ? 5.497 5.889 9.016 1.00 91.19 274 LEU A CA 1
ATOM 2216 C C . LEU A 1 274 ? 5.208 6.810 10.210 1.00 91.19 274 LEU A C 1
ATOM 2218 O O . LEU A 1 274 ? 5.769 6.636 11.288 1.00 91.19 274 LEU A O 1
ATOM 2222 N N . ALA A 1 275 ? 4.297 7.769 10.031 1.00 88.94 275 ALA A N 1
ATOM 2223 C CA . ALA A 1 275 ? 3.854 8.668 11.091 1.00 88.94 275 ALA A CA 1
ATOM 2224 C C . ALA A 1 275 ? 3.102 7.908 12.205 1.00 88.94 275 ALA A C 1
ATOM 2226 O O . ALA A 1 275 ? 3.355 8.117 13.395 1.00 88.94 275 ALA A O 1
ATOM 2227 N N . ALA A 1 276 ? 2.216 6.984 11.814 1.00 87.00 276 ALA A N 1
ATOM 2228 C CA . ALA A 1 276 ? 1.422 6.145 12.710 1.00 87.00 276 ALA A CA 1
ATOM 2229 C C . ALA A 1 276 ? 2.266 5.152 13.535 1.00 87.00 276 ALA A C 1
ATOM 2231 O O . ALA A 1 276 ? 1.854 4.732 14.613 1.00 87.00 276 ALA A O 1
ATOM 2232 N N . GLU A 1 277 ? 3.441 4.749 13.054 1.00 85.06 277 GLU A N 1
ATOM 2233 C CA . GLU A 1 277 ? 4.355 3.916 13.842 1.00 85.06 277 GLU A CA 1
ATOM 2234 C C . GLU A 1 277 ? 5.162 4.716 14.867 1.00 85.06 277 GLU A C 1
ATOM 2236 O O . GLU A 1 277 ? 5.496 4.191 15.928 1.00 85.06 277 GLU A O 1
ATOM 2241 N N . ALA A 1 278 ? 5.448 5.983 14.568 1.00 85.44 278 ALA A N 1
ATOM 2242 C CA . ALA A 1 278 ? 6.287 6.848 15.391 1.00 85.44 278 ALA A CA 1
ATOM 2243 C C . ALA A 1 278 ? 5.512 7.730 16.389 1.00 85.44 278 ALA A C 1
ATOM 2245 O O . ALA A 1 278 ? 6.109 8.613 17.009 1.00 85.44 278 ALA A O 1
ATOM 2246 N N . GLY A 1 279 ? 4.194 7.559 16.528 1.00 83.38 279 GLY A N 1
ATOM 2247 C CA . GLY A 1 279 ? 3.381 8.401 17.417 1.00 83.38 279 GLY A CA 1
ATOM 2248 C C . GLY A 1 279 ? 3.083 9.805 16.866 1.00 83.38 279 GLY A C 1
ATOM 2249 O O . GLY A 1 279 ? 2.761 10.698 17.648 1.00 83.38 279 GLY A O 1
ATOM 2250 N N . LYS A 1 280 ? 3.257 10.053 15.555 1.00 85.44 280 LYS A N 1
ATOM 2251 C CA . LYS A 1 280 ? 3.320 11.407 14.960 1.00 85.44 280 LYS A CA 1
ATOM 2252 C C . LYS A 1 280 ? 2.326 11.633 13.821 1.00 85.44 280 LYS A C 1
ATOM 2254 O O . LYS A 1 280 ? 1.756 10.701 13.263 1.00 85.44 280 LYS A O 1
ATOM 2259 N N . GLU A 1 281 ? 2.143 12.900 13.461 1.00 84.81 281 GLU A N 1
ATOM 2260 C CA . GLU A 1 281 ? 1.475 13.359 12.239 1.00 84.81 281 GLU A CA 1
ATOM 2261 C C . GLU A 1 281 ? 2.530 13.819 11.228 1.00 84.81 281 GLU A C 1
ATOM 2263 O O . GLU A 1 281 ? 3.475 14.519 11.587 1.00 84.81 281 GLU A O 1
ATOM 2268 N N . ILE A 1 282 ? 2.355 13.475 9.953 1.00 86.31 282 ILE A N 1
ATOM 2269 C CA . ILE A 1 282 ? 3.091 14.114 8.858 1.00 86.31 282 ILE A CA 1
ATOM 2270 C C . ILE A 1 282 ? 2.165 15.112 8.177 1.00 86.31 282 ILE A C 1
ATOM 2272 O O . ILE A 1 282 ? 1.070 14.750 7.745 1.00 86.31 282 ILE A O 1
ATOM 2276 N N . ARG A 1 283 ? 2.627 16.356 8.038 1.00 85.62 283 ARG A N 1
ATOM 2277 C CA . ARG A 1 283 ? 1.914 17.403 7.306 1.00 85.62 283 ARG A CA 1
ATOM 2278 C C . ARG A 1 283 ? 2.686 17.785 6.058 1.00 85.62 283 ARG A C 1
ATOM 2280 O O . ARG A 1 283 ? 3.830 18.228 6.139 1.00 85.62 283 ARG A O 1
ATOM 2287 N N . VAL A 1 284 ? 2.042 17.634 4.906 1.00 83.94 284 VAL A N 1
ATOM 2288 C CA . VAL A 1 284 ? 2.602 18.124 3.648 1.00 83.94 284 VAL A CA 1
ATOM 2289 C C . VAL A 1 284 ? 2.233 19.592 3.487 1.00 83.94 284 VAL A C 1
ATOM 2291 O O . VAL A 1 284 ? 1.052 19.932 3.478 1.00 83.94 284 VAL A O 1
ATOM 2294 N N . ILE A 1 285 ? 3.245 20.448 3.385 1.00 85.00 285 ILE A N 1
ATOM 2295 C CA . ILE A 1 285 ? 3.097 21.898 3.243 1.00 85.00 285 ILE A CA 1
ATOM 2296 C C . ILE A 1 285 ? 3.632 22.353 1.884 1.00 85.00 285 ILE A C 1
ATOM 2298 O O . ILE A 1 285 ? 4.578 21.772 1.346 1.00 85.00 285 ILE A O 1
ATOM 2302 N N . ASP A 1 286 ? 3.030 23.395 1.321 1.00 82.19 286 ASP A N 1
ATOM 2303 C CA . ASP A 1 286 ? 3.599 24.081 0.164 1.00 82.19 286 ASP A CA 1
ATOM 2304 C C . ASP A 1 286 ? 4.737 24.998 0.633 1.00 82.19 286 ASP A C 1
ATOM 2306 O O . ASP A 1 286 ? 4.690 25.545 1.738 1.00 82.19 286 ASP A O 1
ATOM 2310 N N . ALA A 1 287 ? 5.774 25.162 -0.190 1.00 72.81 287 ALA A N 1
ATOM 2311 C CA . ALA A 1 287 ? 6.844 26.101 0.115 1.00 72.81 287 ALA A CA 1
ATOM 2312 C C . ALA A 1 287 ? 6.258 27.523 0.167 1.00 72.81 287 ALA A C 1
ATOM 2314 O O . ALA A 1 287 ? 5.783 28.050 -0.841 1.00 72.81 287 ALA A O 1
ATOM 2315 N N . GLU A 1 288 ? 6.258 28.155 1.343 1.00 59.25 288 GLU A N 1
ATOM 2316 C CA . GLU A 1 288 ? 5.969 29.585 1.425 1.00 59.25 288 GLU A CA 1
ATOM 2317 C C . GLU A 1 288 ? 7.051 30.339 0.643 1.00 59.25 288 GLU A C 1
ATOM 2319 O O . GLU A 1 288 ? 8.239 30.046 0.794 1.00 59.25 288 GLU A O 1
ATOM 2324 N N . ASN A 1 289 ? 6.648 31.310 -0.187 1.00 46.81 289 ASN A N 1
ATOM 2325 C CA . ASN A 1 289 ? 7.562 32.204 -0.903 1.00 46.81 289 ASN A CA 1
ATOM 2326 C C . ASN A 1 289 ? 8.585 32.814 0.080 1.00 46.81 289 ASN A C 1
ATOM 2328 O O . ASN A 1 289 ? 8.292 33.829 0.712 1.00 46.81 289 ASN A O 1
ATOM 2332 N N . GLY A 1 290 ? 9.777 32.221 0.197 1.00 44.41 290 GLY A N 1
ATOM 2333 C CA . GLY A 1 290 ? 10.899 32.785 0.949 1.00 44.41 290 GLY A CA 1
ATOM 2334 C C . GLY A 1 290 ? 11.420 32.018 2.169 1.00 44.41 290 GLY A C 1
ATOM 2335 O O . GLY A 1 290 ? 12.210 32.609 2.903 1.00 44.41 290 GLY A O 1
ATOM 2336 N N . ARG A 1 291 ? 11.078 30.743 2.406 1.00 40.41 291 ARG A N 1
ATOM 2337 C CA . ARG A 1 291 ? 11.992 29.906 3.211 1.00 40.41 291 ARG A CA 1
ATOM 2338 C C . ARG A 1 291 ? 13.113 29.423 2.305 1.00 40.41 291 ARG A C 1
ATOM 2340 O O . ARG A 1 291 ? 12.881 28.627 1.402 1.00 40.41 291 ARG A O 1
ATOM 2347 N N . GLU A 1 292 ? 14.288 30.010 2.521 1.00 38.34 292 GLU A N 1
ATOM 2348 C CA . GLU A 1 292 ? 15.543 29.617 1.897 1.00 38.34 292 GLU A CA 1
ATOM 2349 C C . GLU A 1 292 ? 15.683 28.097 1.929 1.00 38.34 292 GLU A C 1
ATOM 2351 O O . GLU A 1 292 ? 15.488 27.452 2.960 1.00 38.34 292 GLU A O 1
ATOM 2356 N N . GLU A 1 293 ? 15.983 27.569 0.750 1.00 40.94 293 GLU A N 1
ATOM 2357 C CA . GLU A 1 293 ? 16.510 26.245 0.503 1.00 40.94 293 GLU A CA 1
ATOM 2358 C C . GLU A 1 293 ? 17.467 25.809 1.631 1.00 40.94 293 GLU A C 1
ATOM 2360 O O . GLU A 1 293 ? 18.646 26.145 1.629 1.00 40.94 293 GLU A O 1
ATOM 2365 N N . GLU A 1 294 ? 17.012 24.931 2.526 1.00 39.00 294 GLU A N 1
ATOM 2366 C CA . GLU A 1 294 ? 17.790 23.709 2.699 1.00 39.00 294 GLU A CA 1
ATOM 2367 C C . GLU A 1 294 ? 17.478 22.872 1.461 1.00 39.00 294 GLU A C 1
ATOM 2369 O O . GLU A 1 294 ? 16.645 21.964 1.466 1.00 39.00 294 GLU A O 1
ATOM 2374 N N . THR A 1 295 ? 18.131 23.227 0.352 1.00 37.62 295 THR A N 1
ATOM 2375 C CA . THR A 1 295 ? 18.522 22.240 -0.639 1.00 37.62 295 THR A CA 1
ATOM 2376 C C . THR A 1 295 ? 19.266 21.194 0.166 1.00 37.62 295 THR A C 1
ATOM 2378 O O . THR A 1 295 ? 20.457 21.330 0.439 1.00 37.62 295 THR A O 1
ATOM 2381 N N . ALA A 1 296 ? 18.547 20.162 0.608 1.00 35.56 296 ALA A N 1
ATOM 2382 C CA . ALA A 1 296 ? 19.162 18.866 0.704 1.00 35.56 296 ALA A CA 1
ATOM 2383 C C . ALA A 1 296 ? 19.750 18.673 -0.689 1.00 35.56 296 ALA A C 1
ATOM 2385 O O . ALA A 1 296 ? 19.010 18.497 -1.664 1.00 35.56 296 ALA A O 1
ATOM 2386 N N . ASP A 1 297 ? 21.066 18.870 -0.781 1.00 27.39 297 ASP A N 1
ATOM 2387 C CA . ASP A 1 297 ? 21.837 18.522 -1.955 1.00 27.39 297 ASP A CA 1
ATOM 2388 C C . ASP A 1 297 ? 21.331 17.160 -2.445 1.00 27.39 297 ASP A C 1
ATOM 2390 O O . ASP A 1 297 ? 20.879 16.341 -1.624 1.00 27.39 297 ASP A O 1
ATOM 2394 N N . PRO A 1 298 ? 21.339 16.907 -3.767 1.00 30.16 298 PRO A N 1
ATOM 2395 C CA . PRO A 1 298 ? 21.004 15.591 -4.282 1.00 30.16 298 PRO A CA 1
ATOM 2396 C C . PRO A 1 298 ? 21.638 14.536 -3.380 1.00 30.16 298 PRO A C 1
ATOM 2398 O O . PRO A 1 298 ? 22.802 14.657 -3.003 1.00 30.16 298 PRO A O 1
ATOM 2401 N N . VAL A 1 299 ? 20.848 13.519 -3.020 1.00 44.03 299 VAL A N 1
ATOM 2402 C CA . VAL A 1 299 ? 21.194 12.452 -2.059 1.00 44.03 299 VAL A CA 1
ATOM 2403 C C . VAL A 1 299 ? 22.480 11.701 -2.453 1.00 44.03 299 VAL A C 1
ATOM 2405 O O . VAL A 1 299 ? 22.924 10.825 -1.717 1.00 44.03 299 VAL A O 1
ATOM 2408 N N . PHE A 1 300 ? 23.080 12.062 -3.596 1.00 31.25 300 PHE A N 1
ATOM 2409 C CA . PHE A 1 300 ? 24.452 11.769 -3.957 1.00 31.25 300 PHE A CA 1
ATOM 2410 C C . PHE A 1 300 ? 25.203 12.984 -4.539 1.00 31.25 300 PHE A C 1
ATOM 2412 O O . PHE A 1 300 ? 24.729 13.614 -5.489 1.00 31.25 300 PHE A O 1
ATOM 2419 N N . THR A 1 301 ? 26.419 13.245 -4.050 1.00 30.84 301 THR A N 1
ATOM 2420 C CA . THR A 1 301 ? 27.418 14.104 -4.713 1.00 30.84 301 THR A CA 1
ATOM 2421 C C . THR A 1 301 ? 28.366 13.261 -5.579 1.00 30.84 301 THR A C 1
ATOM 2423 O O . THR A 1 301 ? 28.549 12.069 -5.343 1.00 30.84 301 THR A O 1
ATOM 2426 N N . MET A 1 302 ? 29.003 13.851 -6.601 1.00 26.55 302 MET A N 1
ATOM 2427 C CA . MET A 1 302 ? 30.009 13.149 -7.435 1.00 26.55 302 MET A CA 1
ATOM 2428 C C . MET A 1 302 ? 31.249 12.699 -6.640 1.00 26.55 302 MET A C 1
ATOM 2430 O O . MET A 1 302 ? 32.035 11.897 -7.146 1.00 26.55 302 MET A O 1
ATOM 2434 N N . ASP A 1 303 ? 31.400 13.209 -5.418 1.00 32.19 303 ASP A N 1
ATOM 2435 C CA . ASP A 1 303 ? 32.478 12.892 -4.486 1.00 32.19 303 ASP A CA 1
ATOM 2436 C C . ASP A 1 303 ? 32.068 11.823 -3.453 1.00 32.19 303 ASP A C 1
ATOM 2438 O O . ASP A 1 303 ? 32.884 11.419 -2.620 1.00 32.19 303 ASP A O 1
ATOM 2442 N N . ASP A 1 304 ? 30.831 11.317 -3.519 1.00 32.81 304 ASP A N 1
ATOM 2443 C CA . ASP A 1 304 ? 30.381 10.237 -2.651 1.00 32.81 304 ASP A CA 1
ATOM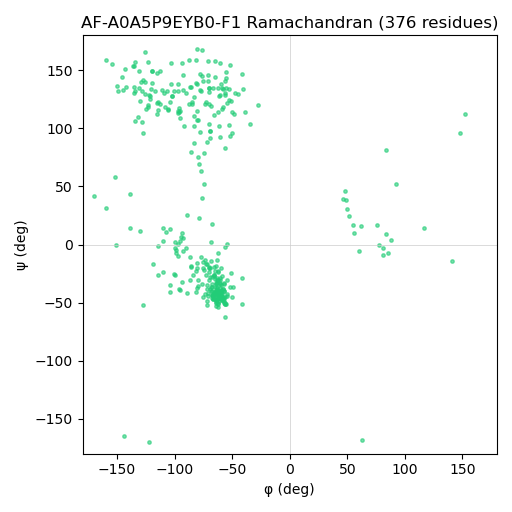 2444 C C . ASP A 1 304 ? 31.072 8.926 -3.013 1.00 32.81 304 ASP A C 1
ATOM 2446 O O . ASP A 1 304 ? 31.177 8.525 -4.178 1.00 32.81 304 ASP A O 1
ATOM 2450 N N . ASN A 1 305 ? 31.528 8.219 -1.979 1.00 30.17 305 ASN A N 1
ATOM 2451 C CA . ASN A 1 305 ? 32.171 6.929 -2.158 1.00 30.17 305 ASN A CA 1
ATOM 2452 C C . ASN A 1 305 ? 31.227 5.978 -2.918 1.00 30.17 305 ASN A C 1
ATOM 2454 O O . ASN A 1 305 ? 30.067 5.823 -2.520 1.00 30.17 305 ASN A O 1
ATOM 2458 N N . PRO A 1 306 ? 31.700 5.310 -3.990 1.00 30.77 306 PRO A N 1
ATOM 2459 C CA . PRO A 1 306 ? 30.878 4.386 -4.752 1.00 30.77 306 PRO A CA 1
ATOM 2460 C C . PRO A 1 306 ? 30.303 3.339 -3.812 1.00 30.77 306 PRO A C 1
ATOM 2462 O O . PRO A 1 306 ? 31.024 2.784 -2.980 1.00 30.77 306 PRO A O 1
ATOM 2465 N N . ILE A 1 307 ? 29.003 3.071 -3.960 1.00 35.78 307 ILE A N 1
ATOM 2466 C CA . ILE A 1 307 ? 28.302 2.080 -3.151 1.00 35.78 307 ILE A CA 1
ATOM 2467 C C . ILE A 1 307 ? 29.111 0.792 -3.190 1.00 35.78 307 ILE A C 1
ATOM 2469 O O . ILE A 1 307 ? 29.235 0.141 -4.237 1.00 35.78 307 ILE A O 1
ATOM 2473 N N . VAL A 1 308 ? 29.646 0.421 -2.028 1.00 33.91 308 VAL A N 1
ATOM 2474 C CA . VAL A 1 308 ? 30.200 -0.902 -1.822 1.00 33.91 308 VAL A CA 1
ATOM 2475 C C . VAL A 1 308 ? 29.000 -1.839 -1.839 1.00 33.91 308 VAL A C 1
ATOM 2477 O O . VAL A 1 308 ? 28.338 -2.097 -0.843 1.00 33.91 308 VAL A O 1
ATOM 2480 N N . ASN A 1 309 ? 28.741 -2.325 -3.052 1.00 45.16 309 ASN A N 1
ATOM 2481 C CA . ASN A 1 309 ? 28.041 -3.552 -3.371 1.00 45.16 309 ASN A CA 1
ATOM 2482 C C . ASN A 1 309 ? 26.514 -3.533 -3.606 1.00 45.16 309 ASN A C 1
ATOM 2484 O O . ASN A 1 309 ? 25.780 -4.423 -3.170 1.00 45.16 309 ASN A O 1
ATOM 2488 N N . ILE A 1 310 ? 26.051 -2.639 -4.495 1.00 43.94 310 ILE A N 1
ATOM 2489 C CA . ILE A 1 310 ? 24.851 -2.915 -5.324 1.00 43.94 310 ILE A CA 1
ATOM 2490 C C . ILE A 1 310 ? 24.980 -4.305 -5.972 1.00 43.94 310 ILE A C 1
ATOM 2492 O O . ILE A 1 310 ? 24.012 -5.056 -6.043 1.00 43.94 310 ILE A O 1
ATOM 2496 N N . TYR A 1 311 ? 26.195 -4.686 -6.375 1.00 45.09 311 TYR A N 1
ATOM 2497 C CA . TYR A 1 311 ? 26.483 -5.994 -6.949 1.00 45.09 311 TYR A CA 1
ATOM 2498 C C . TYR A 1 311 ? 26.224 -7.161 -5.988 1.00 45.09 311 TYR A C 1
ATOM 2500 O O . TYR A 1 311 ? 25.612 -8.118 -6.429 1.00 45.09 311 TYR A O 1
ATOM 2508 N N . GLU A 1 312 ? 26.586 -7.102 -4.703 1.00 44.34 312 GLU A N 1
ATOM 2509 C CA . GLU A 1 312 ? 26.259 -8.149 -3.717 1.00 44.34 312 GLU A CA 1
ATOM 2510 C C . GLU A 1 312 ? 24.784 -8.146 -3.369 1.00 44.34 312 GLU A C 1
ATOM 2512 O O . GLU A 1 312 ? 24.229 -9.213 -3.166 1.00 44.34 312 GLU A O 1
ATOM 2517 N N . SER A 1 313 ? 24.126 -6.986 -3.323 1.00 47.00 313 SER A N 1
ATOM 2518 C CA . SER A 1 313 ? 22.678 -6.938 -3.095 1.00 47.00 313 SER A CA 1
ATOM 2519 C C . SER A 1 313 ? 21.928 -7.612 -4.248 1.00 47.00 313 SER A C 1
ATOM 2521 O O . SER A 1 313 ? 21.037 -8.429 -4.018 1.00 47.00 313 SER A O 1
ATOM 2523 N N . PHE A 1 314 ? 22.363 -7.377 -5.490 1.00 52.31 314 PHE A N 1
ATOM 2524 C CA . PHE A 1 314 ? 21.845 -8.082 -6.660 1.00 52.31 314 PHE A CA 1
ATOM 2525 C C . PHE A 1 314 ? 22.284 -9.538 -6.719 1.00 52.31 314 PHE A C 1
ATOM 2527 O O . PHE A 1 314 ? 21.443 -10.387 -6.965 1.00 52.31 314 PHE A O 1
ATOM 2534 N N . GLN A 1 315 ? 23.549 -9.865 -6.454 1.00 52.03 315 GLN A N 1
ATOM 2535 C CA . GLN A 1 315 ? 24.037 -11.243 -6.352 1.00 52.03 315 GLN A CA 1
ATOM 2536 C C . GLN A 1 315 ? 23.303 -12.001 -5.242 1.00 52.03 315 GLN A C 1
ATOM 2538 O O . GLN A 1 315 ? 23.011 -13.176 -5.412 1.00 52.03 315 GLN A O 1
ATOM 2543 N N . ARG A 1 316 ? 22.928 -11.348 -4.140 1.00 51.09 316 ARG A N 1
ATOM 2544 C CA . ARG A 1 316 ? 22.128 -11.931 -3.063 1.00 51.09 316 ARG A CA 1
ATOM 2545 C C . ARG A 1 316 ? 20.728 -12.243 -3.550 1.00 51.09 316 ARG A C 1
ATOM 2547 O O . ARG A 1 316 ? 20.298 -13.362 -3.333 1.00 51.09 316 ARG A O 1
ATOM 2554 N N . VAL A 1 317 ? 20.051 -11.330 -4.247 1.00 51.59 317 VAL A N 1
ATOM 2555 C CA . VAL A 1 317 ? 18.748 -11.621 -4.878 1.00 51.59 317 VAL A CA 1
ATOM 2556 C C . VAL A 1 317 ? 18.889 -12.701 -5.971 1.00 51.59 317 VAL A C 1
ATOM 2558 O O . VAL A 1 317 ? 18.015 -13.547 -6.125 1.00 51.59 317 VAL A O 1
ATOM 2561 N N . PHE A 1 318 ? 20.018 -12.741 -6.682 1.00 55.84 318 PHE A N 1
ATOM 2562 C CA . PHE A 1 318 ? 20.282 -13.683 -7.777 1.00 55.84 318 PHE A CA 1
ATOM 2563 C C . PHE A 1 318 ? 20.607 -15.110 -7.335 1.00 55.84 318 PHE A C 1
ATOM 2565 O O . PHE A 1 318 ? 20.122 -16.067 -7.934 1.00 55.84 318 PHE A O 1
ATOM 2572 N N . PHE A 1 319 ? 21.466 -15.260 -6.331 1.00 54.62 319 PHE A N 1
ATOM 2573 C CA . PHE A 1 319 ? 21.984 -16.549 -5.873 1.00 54.62 319 PHE A CA 1
ATOM 2574 C C . PHE A 1 319 ? 21.264 -17.055 -4.620 1.00 54.62 319 PHE A C 1
ATOM 2576 O O . PHE A 1 319 ? 21.209 -18.262 -4.401 1.00 54.62 319 PHE A O 1
ATOM 2583 N N . TYR A 1 320 ? 20.699 -16.149 -3.816 1.00 52.91 320 TYR A N 1
ATOM 2584 C CA . TYR A 1 320 ? 20.135 -16.432 -2.490 1.00 52.91 320 TYR A CA 1
ATOM 2585 C C . TYR A 1 320 ? 18.802 -15.698 -2.231 1.00 52.91 320 TYR A C 1
ATOM 2587 O O . TYR A 1 320 ? 18.390 -15.553 -1.075 1.00 52.91 320 TYR A O 1
ATOM 2595 N N . GLY A 1 321 ? 18.172 -15.156 -3.278 1.00 56.97 321 GLY A N 1
ATOM 2596 C CA . GLY A 1 321 ? 16.920 -14.405 -3.216 1.00 56.97 321 GLY A CA 1
ATOM 2597 C C . GLY A 1 321 ? 15.710 -15.315 -3.141 1.00 56.97 321 GLY A C 1
ATOM 2598 O O . GLY A 1 321 ? 15.809 -16.519 -3.391 1.00 56.97 321 GLY A O 1
ATOM 2599 N N . ASN A 1 322 ? 14.546 -14.738 -2.847 1.00 65.56 322 ASN A N 1
ATOM 2600 C CA . ASN A 1 322 ? 13.292 -15.459 -3.030 1.00 65.56 322 ASN A CA 1
ATOM 2601 C C . ASN A 1 322 ? 13.199 -15.975 -4.490 1.00 65.56 322 ASN A C 1
ATOM 2603 O O . ASN A 1 322 ? 13.272 -15.202 -5.450 1.00 65.56 322 ASN A O 1
ATOM 2607 N N . GLN A 1 323 ? 13.066 -17.298 -4.670 1.00 69.06 323 GLN A N 1
ATOM 2608 C CA . GLN A 1 323 ? 13.110 -17.922 -6.000 1.00 69.06 323 GLN A CA 1
ATOM 2609 C C . GLN A 1 323 ? 11.984 -17.445 -6.919 1.00 69.06 323 GLN A C 1
ATOM 2611 O O . GLN A 1 323 ? 12.169 -17.411 -8.136 1.00 69.06 323 GLN A O 1
ATOM 2616 N N . TRP A 1 324 ? 10.827 -17.086 -6.360 1.00 74.88 324 TRP A N 1
ATOM 2617 C CA . TRP A 1 324 ? 9.727 -16.527 -7.133 1.00 74.88 324 TRP A CA 1
ATOM 2618 C C . TRP A 1 324 ? 10.117 -15.166 -7.714 1.00 74.88 324 TRP A C 1
ATOM 2620 O O . TRP A 1 324 ? 9.981 -14.961 -8.920 1.00 74.88 324 TRP A O 1
ATOM 2630 N N . ILE A 1 325 ? 10.714 -14.288 -6.900 1.00 69.88 325 ILE A N 1
ATOM 2631 C CA . ILE A 1 325 ? 11.200 -12.969 -7.333 1.00 69.88 325 ILE A CA 1
ATOM 2632 C C . ILE A 1 325 ? 12.200 -13.121 -8.478 1.00 69.88 325 ILE A C 1
ATOM 2634 O O . ILE A 1 325 ? 12.031 -12.502 -9.525 1.00 69.88 325 ILE A O 1
ATOM 2638 N N . ALA A 1 326 ? 13.203 -13.987 -8.321 1.00 66.12 326 ALA A N 1
ATOM 2639 C CA . ALA A 1 326 ? 14.233 -14.202 -9.339 1.00 66.12 326 ALA A CA 1
ATOM 2640 C C . ALA A 1 326 ? 13.699 -14.840 -10.642 1.00 66.12 326 ALA A C 1
ATOM 2642 O O . ALA A 1 326 ? 14.292 -14.684 -11.709 1.00 66.12 326 ALA A O 1
ATOM 2643 N N . ARG A 1 327 ? 12.592 -15.594 -10.579 1.00 67.69 327 ARG A N 1
ATOM 2644 C CA . ARG A 1 327 ? 11.993 -16.259 -11.752 1.00 67.69 327 ARG A CA 1
ATOM 2645 C C . ARG A 1 327 ? 10.970 -15.394 -12.477 1.00 67.69 327 ARG A C 1
ATOM 2647 O O . ARG A 1 327 ? 10.926 -15.424 -13.705 1.00 67.69 327 ARG A O 1
ATOM 2654 N N . ILE A 1 328 ? 10.130 -14.685 -11.730 1.00 64.75 328 ILE A N 1
ATOM 2655 C CA . ILE A 1 328 ? 8.949 -13.994 -12.253 1.00 64.75 328 ILE A CA 1
ATOM 2656 C C . ILE A 1 328 ? 9.187 -12.488 -12.346 1.00 64.75 328 ILE A C 1
ATOM 2658 O O . ILE A 1 328 ? 8.817 -11.898 -13.355 1.00 64.75 328 ILE A O 1
ATOM 2662 N N . TRP A 1 329 ? 9.841 -11.879 -11.353 1.00 60.34 329 TRP A N 1
ATOM 2663 C CA . TRP A 1 329 ? 9.883 -10.419 -11.221 1.00 60.34 329 TRP A CA 1
ATOM 2664 C C . TRP A 1 329 ? 11.205 -9.767 -11.632 1.00 60.34 329 TRP A C 1
ATOM 2666 O O . TRP A 1 329 ? 11.199 -8.692 -12.219 1.00 60.34 329 TRP A O 1
ATOM 2676 N N . PHE A 1 330 ? 12.345 -10.418 -11.393 1.00 60.50 330 PHE A N 1
ATOM 2677 C CA . PHE A 1 330 ? 13.668 -9.876 -11.711 1.00 60.50 330 PHE A CA 1
ATOM 2678 C C . PHE A 1 330 ? 14.529 -10.895 -12.456 1.00 60.50 330 PHE A C 1
ATOM 2680 O O . PHE A 1 330 ? 15.016 -11.851 -11.864 1.00 60.50 330 PHE A O 1
ATOM 2687 N N . PHE A 1 331 ? 14.789 -10.668 -13.749 1.00 51.28 331 PHE A N 1
ATOM 2688 C CA . PHE A 1 331 ? 15.735 -11.474 -14.532 1.00 51.28 331 PHE A CA 1
ATOM 2689 C C . PHE A 1 331 ? 16.770 -10.607 -15.235 1.00 51.28 331 PHE A C 1
ATOM 2691 O O . PHE A 1 331 ? 16.599 -10.152 -16.364 1.00 51.28 331 PHE A O 1
ATOM 2698 N N . ILE A 1 332 ? 17.912 -10.482 -14.579 1.00 48.09 332 ILE A N 1
ATOM 2699 C CA . ILE A 1 332 ? 19.201 -10.113 -15.140 1.00 48.09 332 ILE A CA 1
ATOM 2700 C C . ILE A 1 332 ? 19.937 -11.411 -15.527 1.00 48.09 332 ILE A C 1
ATOM 2702 O O . ILE A 1 332 ? 20.490 -12.095 -14.672 1.00 48.09 332 ILE A O 1
ATOM 2706 N N . PRO A 1 333 ? 19.980 -11.806 -16.811 1.00 42.69 333 PRO A N 1
ATOM 2707 C CA . PRO A 1 333 ? 20.834 -12.905 -17.240 1.00 42.69 333 PRO A CA 1
ATOM 2708 C C . PRO A 1 333 ? 22.294 -12.631 -16.839 1.00 42.69 333 PRO A C 1
ATOM 2710 O O . PRO A 1 333 ? 22.724 -11.477 -16.922 1.00 42.69 333 PRO A O 1
ATOM 2713 N N . PRO A 1 334 ? 23.102 -13.668 -16.542 1.00 40.69 334 PRO A N 1
ATOM 2714 C CA . PRO A 1 334 ? 24.511 -13.520 -16.154 1.00 40.69 334 PRO A CA 1
ATOM 2715 C C . PRO A 1 334 ? 25.359 -12.649 -17.104 1.00 40.69 334 PRO A C 1
ATOM 2717 O O . PRO A 1 334 ? 26.347 -12.053 -16.686 1.00 40.69 334 PRO A O 1
ATOM 2720 N N . MET A 1 335 ? 24.960 -12.525 -18.378 1.00 42.41 335 MET A N 1
ATOM 2721 C CA . MET A 1 335 ? 25.644 -11.717 -19.401 1.00 42.41 335 MET A CA 1
ATOM 2722 C C . MET A 1 335 ? 25.115 -10.273 -19.573 1.00 42.41 335 MET A C 1
ATOM 2724 O O . MET A 1 335 ? 25.499 -9.599 -20.527 1.00 42.41 335 MET A O 1
ATOM 2728 N N . ILE A 1 336 ? 24.242 -9.767 -18.690 1.00 48.91 336 ILE A N 1
ATOM 2729 C CA . ILE A 1 336 ? 23.706 -8.384 -18.744 1.00 48.91 336 ILE A CA 1
ATOM 2730 C C . ILE A 1 336 ? 24.431 -7.406 -17.797 1.00 48.91 336 ILE A C 1
ATOM 2732 O O . ILE A 1 336 ? 24.240 -6.194 -17.908 1.00 48.91 336 ILE A O 1
ATOM 2736 N N . SER A 1 337 ? 25.370 -7.896 -16.985 1.00 50.28 337 SER A N 1
ATOM 2737 C CA . SER A 1 337 ? 26.289 -7.098 -16.157 1.00 50.28 337 SER A CA 1
ATOM 2738 C C . SER A 1 337 ? 26.847 -5.867 -16.881 1.00 50.28 337 SER A C 1
ATOM 2740 O O . SER A 1 337 ? 26.690 -4.743 -16.419 1.00 50.28 337 SER A O 1
ATOM 2742 N N . ALA A 1 338 ? 27.395 -6.038 -18.086 1.00 51.47 338 ALA A N 1
ATOM 2743 C CA . ALA A 1 338 ? 27.984 -4.937 -18.850 1.00 51.47 338 ALA A CA 1
ATOM 2744 C C . ALA A 1 338 ? 26.961 -3.911 -19.383 1.00 51.47 338 ALA A C 1
ATOM 2746 O O . ALA A 1 338 ? 27.313 -2.749 -19.584 1.00 51.47 338 ALA A O 1
ATOM 2747 N N . LYS A 1 339 ? 25.707 -4.310 -19.640 1.00 54.03 339 LYS A N 1
ATOM 2748 C CA . LYS A 1 339 ? 24.653 -3.405 -20.139 1.00 54.03 339 LYS A CA 1
ATOM 2749 C C . LYS A 1 339 ? 24.047 -2.585 -18.999 1.00 54.03 339 LYS A C 1
ATOM 2751 O O . LYS A 1 339 ? 23.790 -1.404 -19.209 1.00 54.03 339 LYS A O 1
ATOM 2756 N N . ILE A 1 340 ? 23.881 -3.195 -17.823 1.00 52.03 340 ILE A N 1
ATOM 2757 C CA . ILE A 1 340 ? 23.464 -2.509 -16.591 1.00 52.03 340 ILE A CA 1
ATOM 2758 C C . ILE A 1 340 ? 24.565 -1.562 -16.126 1.00 52.03 340 ILE A C 1
ATOM 2760 O O . ILE A 1 340 ? 24.281 -0.394 -15.936 1.00 52.03 340 ILE A O 1
ATOM 2764 N N . ILE A 1 341 ? 25.834 -1.987 -16.090 1.00 52.78 341 ILE A N 1
ATOM 2765 C CA . ILE A 1 341 ? 26.960 -1.100 -15.738 1.00 52.78 341 ILE A CA 1
ATOM 2766 C C . ILE A 1 341 ? 27.036 0.108 -16.687 1.00 52.78 341 ILE A C 1
ATOM 2768 O O . ILE A 1 341 ? 27.123 1.245 -16.234 1.00 52.78 341 ILE A O 1
ATOM 2772 N N . LYS A 1 342 ? 26.935 -0.101 -18.008 1.00 54.94 342 LYS A N 1
ATOM 2773 C CA . LYS A 1 342 ? 26.918 1.005 -18.988 1.00 54.94 342 LYS A CA 1
ATOM 2774 C C . LYS A 1 342 ? 25.709 1.932 -18.835 1.00 54.94 342 LYS A C 1
ATOM 2776 O O . LYS A 1 342 ? 25.796 3.096 -19.217 1.00 54.94 342 LYS A O 1
ATOM 2781 N N . ARG A 1 343 ? 24.576 1.428 -18.336 1.00 55.09 343 ARG A N 1
ATOM 2782 C CA . ARG A 1 343 ? 23.390 2.240 -18.046 1.00 55.09 343 ARG A CA 1
ATOM 2783 C C . ARG A 1 343 ? 23.496 2.948 -16.708 1.00 55.09 343 ARG A C 1
ATOM 2785 O O . ARG A 1 343 ? 23.199 4.124 -16.692 1.00 55.09 343 ARG A O 1
ATOM 2792 N N . GLN A 1 344 ? 23.997 2.313 -15.657 1.00 53.53 344 GLN A N 1
ATOM 2793 C CA . GLN A 1 344 ? 24.299 2.951 -14.376 1.00 53.53 344 GLN A CA 1
ATOM 2794 C C . GLN A 1 344 ? 25.276 4.117 -14.567 1.00 53.53 344 GLN A C 1
ATOM 2796 O O . GLN A 1 344 ? 25.074 5.188 -14.014 1.00 53.53 344 GLN A O 1
ATOM 2801 N N . GLN A 1 345 ? 26.279 3.949 -15.433 1.00 51.84 345 GLN A N 1
ATOM 2802 C CA . GLN A 1 345 ? 27.201 5.022 -15.823 1.00 51.84 345 GLN A CA 1
ATOM 2803 C C . GLN A 1 345 ? 26.531 6.167 -16.606 1.00 51.84 345 GLN A C 1
ATOM 2805 O O . GLN A 1 345 ? 27.102 7.247 -16.705 1.00 51.84 345 GLN A O 1
ATOM 2810 N N . LYS A 1 346 ? 25.351 5.940 -17.197 1.00 48.53 346 LYS A N 1
ATOM 2811 C CA . LYS A 1 346 ? 24.625 6.905 -18.041 1.00 48.53 346 LYS A CA 1
ATOM 2812 C C . LYS A 1 346 ? 23.341 7.457 -17.390 1.00 48.53 346 LYS A C 1
ATOM 2814 O O . LYS A 1 346 ? 22.881 8.519 -17.789 1.00 48.53 346 LYS A O 1
ATOM 2819 N N . TYR A 1 347 ? 22.762 6.729 -16.439 1.00 53.47 347 TYR A N 1
ATOM 2820 C CA . TYR A 1 347 ? 21.444 6.909 -15.821 1.00 53.47 347 TYR A CA 1
ATOM 2821 C C . TYR A 1 347 ? 21.472 6.361 -14.377 1.00 53.47 347 TYR A C 1
ATOM 2823 O O . TYR A 1 347 ? 20.736 5.434 -14.039 1.00 53.47 347 TYR A O 1
ATOM 2831 N N . SER A 1 348 ? 22.372 6.882 -13.539 1.00 55.81 348 SER A N 1
ATOM 2832 C CA . SER A 1 348 ? 22.638 6.381 -12.178 1.00 55.81 348 SER A CA 1
ATOM 2833 C C . SER A 1 348 ? 21.393 6.345 -11.284 1.00 55.81 348 SER A C 1
ATOM 2835 O O . SER A 1 348 ? 21.133 5.322 -10.651 1.00 55.81 348 SER A O 1
ATOM 2837 N N . GLU A 1 349 ? 20.591 7.410 -11.293 1.00 53.53 349 GLU A N 1
ATOM 2838 C CA . GLU A 1 349 ? 19.372 7.537 -10.478 1.00 53.53 349 GLU A CA 1
ATOM 2839 C C . GLU A 1 349 ? 18.306 6.494 -10.859 1.00 53.53 349 GLU A C 1
ATOM 2841 O O . GLU A 1 349 ? 17.779 5.778 -10.009 1.00 53.53 349 GLU A O 1
ATOM 2846 N N . GLY A 1 350 ? 18.034 6.330 -12.158 1.00 54.22 350 GLY A N 1
ATOM 2847 C CA . GLY A 1 350 ? 17.023 5.390 -12.659 1.00 54.22 350 GLY A CA 1
ATOM 2848 C C . GLY A 1 350 ? 17.309 3.928 -12.297 1.00 54.22 350 GLY A C 1
ATOM 2849 O O . GLY A 1 350 ? 16.392 3.165 -11.987 1.00 54.22 350 GLY A O 1
ATOM 2850 N N . GLU A 1 351 ? 18.583 3.535 -12.308 1.00 58.81 351 GLU A N 1
ATOM 2851 C CA . GLU A 1 351 ? 18.998 2.174 -11.966 1.00 58.81 351 GLU A CA 1
ATOM 2852 C C . GLU A 1 351 ? 18.964 1.952 -10.443 1.00 58.81 351 GLU A C 1
ATOM 2854 O O . GLU A 1 351 ? 18.568 0.875 -9.994 1.00 58.81 351 GLU A O 1
ATOM 2859 N N . GLN A 1 352 ? 19.270 2.976 -9.637 1.00 64.56 352 GLN A N 1
ATOM 2860 C CA . GLN A 1 352 ? 19.173 2.918 -8.176 1.00 64.56 352 GLN A CA 1
ATOM 2861 C C . GLN A 1 352 ? 17.753 2.593 -7.701 1.00 64.56 352 GLN A C 1
ATOM 2863 O O . GLN A 1 352 ? 17.583 1.753 -6.816 1.00 64.56 352 GLN A O 1
ATOM 2868 N N . HIS A 1 353 ? 16.730 3.192 -8.312 1.00 67.62 353 HIS A N 1
ATOM 2869 C CA . HIS A 1 353 ? 15.352 2.941 -7.904 1.00 67.62 353 HIS A CA 1
ATOM 2870 C C . HIS A 1 353 ? 14.955 1.461 -8.036 1.00 67.62 353 HIS A C 1
ATOM 2872 O O . HIS A 1 353 ? 14.304 0.887 -7.164 1.00 67.62 353 HIS A O 1
ATOM 2878 N N . VAL A 1 354 ? 15.404 0.795 -9.105 1.00 68.06 354 VAL A N 1
ATOM 2879 C CA . VAL A 1 354 ? 15.161 -0.644 -9.292 1.00 68.06 354 VAL A CA 1
ATOM 2880 C C . VAL A 1 354 ? 15.840 -1.468 -8.207 1.00 68.06 354 VAL A C 1
ATOM 2882 O O . VAL A 1 354 ? 15.265 -2.439 -7.718 1.00 68.06 354 VAL A O 1
ATOM 2885 N N . CYS A 1 355 ? 17.053 -1.074 -7.819 1.00 69.62 355 CYS A N 1
ATOM 2886 C CA . CYS A 1 355 ? 17.803 -1.738 -6.761 1.00 69.62 355 CYS A CA 1
ATOM 2887 C C . CYS A 1 355 ? 17.041 -1.701 -5.434 1.00 69.62 355 CYS A C 1
ATOM 2889 O O . CYS A 1 355 ? 16.898 -2.728 -4.775 1.00 69.62 355 CYS A O 1
ATOM 2891 N N . ILE A 1 356 ? 16.525 -0.527 -5.069 1.00 73.62 356 ILE A N 1
ATOM 2892 C CA . ILE A 1 356 ? 15.772 -0.324 -3.829 1.00 73.62 356 ILE A CA 1
ATOM 2893 C C . ILE A 1 356 ? 14.480 -1.145 -3.858 1.00 73.62 356 ILE A C 1
ATOM 2895 O O . ILE A 1 356 ? 14.209 -1.895 -2.919 1.00 73.62 356 ILE A O 1
ATOM 2899 N N . TYR A 1 357 ? 13.737 -1.092 -4.965 1.00 77.06 357 TYR A N 1
ATOM 2900 C CA . TYR A 1 357 ? 12.505 -1.863 -5.130 1.00 77.06 357 TYR A CA 1
ATOM 2901 C C . TYR A 1 357 ? 12.739 -3.376 -5.013 1.00 77.06 357 TYR A C 1
ATOM 2903 O O . TYR A 1 357 ? 12.022 -4.070 -4.294 1.00 77.06 357 TYR A O 1
ATOM 2911 N N . ALA A 1 358 ? 13.792 -3.896 -5.654 1.00 73.62 358 ALA A N 1
ATOM 2912 C CA . ALA A 1 358 ? 14.148 -5.312 -5.583 1.00 73.62 358 ALA A CA 1
ATOM 2913 C C . ALA A 1 358 ? 14.502 -5.760 -4.159 1.00 73.62 358 ALA A C 1
ATOM 2915 O O . ALA A 1 358 ? 14.056 -6.814 -3.707 1.00 73.62 358 ALA A O 1
ATOM 2916 N N . VAL A 1 359 ? 15.306 -4.961 -3.454 1.00 73.38 359 VAL A N 1
ATOM 2917 C CA . VAL A 1 359 ? 15.767 -5.276 -2.096 1.00 73.38 359 VAL A CA 1
ATOM 2918 C C . VAL A 1 359 ? 14.615 -5.241 -1.095 1.00 73.38 359 VAL A C 1
ATOM 2920 O O . VAL A 1 359 ? 14.514 -6.137 -0.259 1.00 73.38 359 VAL A O 1
ATOM 2923 N N . THR A 1 360 ? 13.745 -4.234 -1.181 1.00 79.19 360 THR A N 1
ATOM 2924 C CA . THR A 1 360 ? 12.596 -4.090 -0.274 1.00 79.19 360 THR A CA 1
ATOM 2925 C C . THR A 1 360 ? 11.569 -5.203 -0.497 1.00 79.19 360 THR A C 1
ATOM 2927 O O . THR A 1 360 ? 11.095 -5.794 0.473 1.00 79.19 360 THR A O 1
ATOM 2930 N N . LEU A 1 361 ? 11.306 -5.582 -1.754 1.00 80.44 361 LEU A N 1
ATOM 2931 C CA . LEU A 1 361 ? 10.428 -6.709 -2.076 1.00 80.44 361 LEU A CA 1
ATOM 2932 C C . LEU A 1 361 ? 11.008 -8.063 -1.628 1.00 80.44 361 LEU A C 1
ATOM 2934 O O . LEU A 1 361 ? 10.287 -8.860 -1.033 1.00 80.44 361 LEU A O 1
ATOM 2938 N N . ASP A 1 362 ? 12.300 -8.332 -1.864 1.00 74.88 362 ASP A N 1
ATOM 2939 C CA . ASP A 1 362 ? 12.960 -9.563 -1.385 1.00 74.88 362 ASP A CA 1
ATOM 2940 C C . ASP A 1 362 ? 12.885 -9.705 0.131 1.00 74.88 362 ASP A C 1
ATOM 2942 O O . ASP A 1 362 ? 12.655 -10.806 0.631 1.00 74.88 362 ASP A O 1
ATOM 2946 N N . TYR A 1 363 ? 13.027 -8.598 0.858 1.00 73.69 363 TYR A N 1
ATOM 2947 C CA . TYR A 1 363 ? 12.889 -8.607 2.305 1.00 73.69 363 TYR A CA 1
ATOM 2948 C C . TYR A 1 363 ? 11.474 -9.029 2.725 1.00 73.69 363 TYR A C 1
ATOM 2950 O O . TYR A 1 363 ? 11.311 -9.985 3.483 1.00 73.69 363 TYR A O 1
ATOM 2958 N N . LEU A 1 364 ? 10.446 -8.390 2.163 1.00 76.12 364 LEU A N 1
ATOM 2959 C CA . LEU A 1 364 ? 9.050 -8.700 2.474 1.00 76.12 364 LEU A CA 1
ATOM 2960 C C . LEU A 1 364 ? 8.704 -10.167 2.186 1.00 76.12 364 LEU A C 1
ATOM 2962 O O . LEU A 1 364 ? 8.182 -10.860 3.054 1.00 76.12 364 LEU A O 1
ATOM 2966 N N . LEU A 1 365 ? 9.055 -10.679 1.004 1.00 76.75 365 LEU A N 1
ATOM 2967 C CA . LEU A 1 365 ? 8.702 -12.051 0.616 1.00 76.75 365 LEU A CA 1
ATOM 2968 C C . LEU A 1 365 ? 9.514 -13.138 1.334 1.00 76.75 365 LEU A C 1
ATOM 2970 O O . LEU A 1 365 ? 9.189 -14.317 1.216 1.00 76.75 365 LEU A O 1
ATOM 2974 N N . ARG A 1 366 ? 10.608 -12.780 2.010 1.00 69.56 366 ARG A N 1
ATOM 2975 C CA . ARG A 1 366 ? 11.459 -13.731 2.739 1.00 69.56 366 ARG A CA 1
ATOM 2976 C C . ARG A 1 366 ? 11.094 -13.820 4.214 1.00 69.56 366 ARG A C 1
ATOM 2978 O O . ARG A 1 366 ? 11.166 -14.902 4.787 1.00 69.56 366 ARG A O 1
ATOM 2985 N N . PHE A 1 367 ? 10.773 -12.684 4.826 1.00 71.56 367 PHE A N 1
ATOM 2986 C CA . PHE A 1 367 ? 10.598 -12.580 6.276 1.00 71.56 367 PHE A CA 1
ATOM 2987 C C . PHE A 1 367 ? 9.136 -12.602 6.723 1.00 71.56 367 PHE A C 1
ATOM 2989 O O . PHE A 1 367 ? 8.874 -12.640 7.922 1.00 71.56 367 PHE A O 1
ATOM 2996 N N . TYR A 1 368 ? 8.197 -12.644 5.778 1.00 74.81 368 TYR A N 1
ATOM 2997 C CA . TYR A 1 368 ? 6.781 -12.837 6.054 1.00 74.81 368 TYR A CA 1
ATOM 2998 C C . TYR A 1 368 ? 6.260 -14.102 5.370 1.00 74.81 368 TYR A C 1
ATOM 3000 O O . TYR A 1 368 ? 6.756 -14.459 4.299 1.00 74.81 368 TYR A O 1
ATOM 3008 N N . PRO A 1 369 ? 5.252 -14.779 5.955 1.00 78.38 369 PRO A N 1
ATOM 3009 C CA . PRO A 1 369 ? 4.660 -16.004 5.412 1.00 78.38 369 PRO A CA 1
ATOM 3010 C C . PRO A 1 369 ? 3.749 -15.707 4.207 1.00 78.38 369 PRO A C 1
ATOM 3012 O O . PRO A 1 369 ? 2.584 -16.092 4.180 1.00 78.38 369 PRO A O 1
ATOM 3015 N N . LEU A 1 370 ? 4.268 -14.977 3.222 1.00 82.31 370 LEU A N 1
ATOM 3016 C CA . LEU A 1 370 ? 3.547 -14.547 2.037 1.00 82.31 370 LEU A CA 1
ATOM 3017 C C . LEU A 1 370 ? 3.548 -15.656 0.985 1.00 82.31 370 LEU A C 1
ATOM 3019 O O . LEU A 1 370 ? 4.596 -16.162 0.579 1.00 82.31 370 LEU A O 1
ATOM 3023 N N . LYS A 1 371 ? 2.361 -16.008 0.503 1.00 85.25 371 LYS A N 1
ATOM 3024 C CA . LYS A 1 371 ? 2.168 -16.911 -0.627 1.00 85.25 371 LYS A CA 1
ATOM 3025 C C . LYS A 1 371 ? 2.260 -16.112 -1.913 1.00 85.25 371 LYS A C 1
ATOM 3027 O O . LYS A 1 371 ? 1.503 -15.166 -2.128 1.00 85.25 371 LYS A O 1
ATOM 3032 N N . VAL A 1 372 ? 3.176 -16.516 -2.784 1.00 77.94 372 VAL A N 1
ATOM 3033 C CA . VAL A 1 372 ? 3.397 -15.840 -4.059 1.00 77.94 372 VAL A CA 1
ATOM 3034 C C . VAL A 1 372 ? 3.235 -16.832 -5.196 1.00 77.94 372 VAL A C 1
ATOM 3036 O O . VAL A 1 372 ? 3.937 -17.841 -5.259 1.00 77.94 372 VAL A O 1
ATOM 3039 N N . GLY A 1 373 ? 2.282 -16.543 -6.079 1.00 68.19 373 GLY A N 1
ATOM 3040 C CA . GLY A 1 373 ? 1.929 -17.410 -7.192 1.00 68.19 373 GLY A CA 1
ATOM 3041 C C . GLY A 1 373 ? 1.393 -18.788 -6.806 1.00 68.19 373 GLY A C 1
ATOM 3042 O O . GLY A 1 373 ? 1.120 -19.079 -5.642 1.00 68.19 373 GLY A O 1
ATOM 3043 N N . ASN A 1 374 ? 1.286 -19.680 -7.794 1.00 53.91 374 ASN A N 1
ATOM 3044 C CA . ASN A 1 374 ? 0.991 -21.105 -7.571 1.00 53.91 374 ASN A CA 1
ATOM 3045 C C . ASN A 1 374 ? 2.213 -21.881 -7.045 1.00 53.91 374 ASN A C 1
ATOM 3047 O O . ASN A 1 374 ? 2.469 -23.013 -7.464 1.00 53.91 374 ASN A O 1
ATOM 3051 N N . VAL A 1 375 ? 2.999 -21.293 -6.144 1.00 43.69 375 VAL A N 1
ATOM 3052 C CA . VAL A 1 375 ? 4.057 -22.028 -5.451 1.00 43.69 375 VAL A CA 1
ATOM 3053 C C . VAL A 1 375 ? 3.407 -22.821 -4.320 1.00 43.69 375 VAL A C 1
ATOM 3055 O O . VAL A 1 375 ? 3.475 -22.481 -3.146 1.00 43.69 375 VAL A O 1
ATOM 3058 N N . THR A 1 376 ? 2.740 -23.909 -4.701 1.00 34.56 376 THR A N 1
ATOM 3059 C CA . THR A 1 376 ? 2.672 -25.108 -3.867 1.00 34.56 376 THR A CA 1
ATOM 3060 C C . THR A 1 376 ? 4.062 -25.734 -3.916 1.00 34.56 376 THR A C 1
ATOM 3062 O O . THR A 1 376 ? 4.373 -26.498 -4.831 1.00 34.56 376 THR A O 1
ATOM 3065 N N . GLY A 1 377 ? 4.938 -25.320 -3.013 1.00 32.50 377 GLY A N 1
ATOM 3066 C CA . GLY A 1 377 ? 6.254 -25.914 -2.845 1.00 32.50 377 GLY A CA 1
ATOM 3067 C C . GLY A 1 377 ? 6.485 -26.126 -1.365 1.00 32.50 377 GLY A C 1
ATOM 3068 O O . GLY A 1 377 ? 6.646 -25.142 -0.648 1.00 32.50 377 GLY A O 1
ATOM 3069 N N . ASP A 1 378 ? 6.418 -27.392 -0.959 1.00 29.09 378 ASP A N 1
ATOM 3070 C CA . ASP A 1 378 ? 6.911 -27.899 0.324 1.00 29.09 378 ASP A CA 1
ATOM 3071 C C . ASP A 1 378 ? 8.363 -27.476 0.605 1.00 29.09 378 ASP A C 1
ATOM 3073 O O . ASP A 1 378 ? 9.154 -27.366 -0.370 1.00 29.09 378 ASP A O 1
#

Radius of gyration: 21.54 Å; Cα contacts (8 Å, |Δi|>4): 531; chains: 1; bounding box: 61×61×45 Å

pLDDT: mean 72.54, std 19.57, range [26.55, 96.5]

Mean predicted aligned error: 11.31 Å

Nearest PDB structures (foldseek):
  1q15-assembly1_D  TM=3.533E-01  e=5.785E-02  Pectobacterium carotovorum
  1q15-assembly1_B  TM=3.337E-01  e=4.874E-02  Pectobacterium carotovorum
  1q19-assembly1_D  TM=3.287E-01  e=3.395E-01  Pectobacterium carotovorum

Solvent-accessible surface area (backbone atoms only — not comparable to full-atom values): 21852 Å² total; per-residue (Å²): 140,90,88,82,72,82,85,48,75,39,57,41,80,54,89,70,55,70,70,36,74,43,60,52,66,77,80,49,62,74,70,67,70,64,71,76,84,71,67,92,66,38,56,43,36,37,39,32,23,75,43,88,37,33,38,34,40,41,29,15,67,61,33,64,66,44,38,37,39,36,77,54,96,51,29,35,37,37,28,63,50,78,72,34,41,44,82,76,67,49,28,39,50,26,65,65,30,57,51,27,37,67,47,40,51,33,41,94,74,42,46,39,52,34,44,81,34,31,56,56,57,51,52,41,73,47,77,47,77,23,75,44,43,33,40,39,40,86,46,59,77,83,63,94,71,75,74,65,79,61,77,74,77,72,93,74,77,90,54,70,73,75,39,40,59,58,46,20,60,70,56,58,41,64,50,45,60,70,61,62,37,54,49,47,53,50,53,71,68,46,89,59,60,62,43,80,41,52,56,85,72,49,84,82,72,68,34,62,56,62,73,58,50,63,59,41,24,29,22,61,77,72,40,36,51,90,83,42,47,45,70,63,49,54,49,50,52,51,53,49,56,48,52,54,45,65,70,57,77,54,80,51,58,71,67,58,42,48,36,67,73,36,39,47,56,50,54,52,45,52,49,19,34,57,19,61,73,65,70,34,43,69,43,78,38,77,82,61,98,80,71,76,78,80,66,73,62,67,98,67,56,98,84,54,78,76,77,92,45,67,63,53,57,50,46,38,41,69,79,71,33,50,65,63,47,42,62,42,54,40,37,74,58,91,84,41,59,69,59,51,51,58,38,39,76,75,40,48,70,70,49,49,26,55,52,41,26,52,52,20,39,44,47,52,60,66,78,40,91,52,44,60,72,90,66,86,68,134